Protein AF-0000000084647724 (afdb_homodimer)

Sequence (424 aa):
MQSLVKHTLYLFLWITGLTAAMALAGIGYAWFSSEPKELPHLEWLIGSVIIEVVVVIIMLAKKGMKYLPDTQTDKEPKDTLKFMENFISMGTSATVVSNRVSWLVGDDKLTSILQSKIESGTRIEIITPSAVPEVLREKLKGASFIITKEPVSPESRFTLVNGDRSGAEKLAIARGVHPDHEITIFDNNSGPQIIAMAKDIIRKSKELSNAAMQSLVKHTLYLFLWITGLTAAMALAGIGYAWFSSEPKELPHLEWLIGSVIIEVVVVIIMLAKKGMKYLPDTQTDKEPKDTLKFMENFISMGTSATVVSNRVSWLVGDDKLTSILQSKIESGTRIEIITPSAVPEVLREKLKGASFIITKEPVSPESRFTLVNGDRSGAEKLAIARGVHPDHEITIFDNNSGPQIIAMAKDIIRKSKELSNAA

Organism: NCBI:txid1178482

pLDDT: mean 75.51, std 18.37, range [41.88, 97.25]

Solvent-accessible surface area (backbone atoms only — not comparable to full-atom values): 21835 Å² total; per-residue (Å²): 104,60,43,54,27,50,46,49,50,47,48,46,45,49,49,53,46,47,51,40,48,48,50,48,47,48,50,47,42,41,61,72,65,40,76,66,69,74,61,62,64,53,52,55,50,54,50,51,52,43,52,50,50,51,50,48,47,49,44,38,58,62,58,26,50,56,43,45,57,49,50,46,75,28,59,43,68,69,51,47,51,54,46,51,54,54,54,49,65,73,37,58,26,31,40,37,38,34,56,60,64,59,82,52,57,85,31,62,65,60,41,50,52,53,32,52,41,37,74,74,62,29,46,42,33,41,37,25,33,55,86,75,58,67,68,56,51,65,55,33,63,84,50,44,76,46,49,36,66,47,92,65,68,59,71,40,34,36,36,33,23,20,80,85,39,89,80,62,32,36,33,39,38,50,38,78,51,75,59,60,19,34,34,38,36,29,33,62,72,33,27,45,55,58,50,26,41,52,51,38,43,51,53,51,39,52,50,42,29,67,71,97,107,61,42,52,28,50,47,48,48,49,49,45,45,49,50,52,46,49,51,41,47,49,51,48,50,48,50,48,44,42,62,70,66,41,79,67,70,74,61,64,65,53,55,55,50,52,50,49,51,44,51,48,51,52,51,49,46,50,43,38,59,63,56,26,51,56,42,45,56,51,51,47,76,28,58,44,72,68,50,48,50,54,44,49,55,55,54,50,65,73,37,60,26,31,40,37,37,32,56,61,66,59,82,52,56,86,31,62,67,60,41,48,51,51,32,53,40,35,74,73,62,28,47,41,34,39,36,25,34,55,86,74,58,66,69,55,50,65,57,35,63,82,50,44,77,46,49,35,65,47,92,64,67,57,72,37,33,35,37,35,22,20,77,85,40,90,80,63,31,36,32,38,38,49,38,76,51,76,59,60,19,34,35,39,36,30,33,61,71,33,28,46,55,58,48,25,42,53,50,38,41,52,54,49,41,51,50,42,28,67,71,98

Radius of gyration: 26.63 Å; Cα contacts (8 Å, |Δi|>4): 665; chains: 2; bounding box: 55×80×61 Å

Foldseek 3Di:
DLVCVVVVLVVVLVVLVVVLVVLVVVLVCCVPPNPVPPPVVVSVVNVVSSVVSVVVSCCCVVPVVLQRWDKDQAQDLVVVLVVVLVVQVLAQEKEWEDADCVNVPPPLVSLQSQQVSVVVRRAYEYEYQDDDDPVSCVSNPRHHYQHLVDPDGDPWTKMWHPLVPPQSIKIWTWDDDHPGIMITIDGCRNPVPVSVVVSVVVVVSNVSSVVD/DLVCVVVVLVVVLVVLVVVLVVLVVVLVCCVVPNPPPPPVVVSVVNVVVSVVSVVVSCCCVVPVVLQRWDKDQAQDLVVVLVVVLVVQVLAQEKEWEDADCVNVVPPLPSLQSQQVSVVVRRAYEYEYQDDDDPVSCVSNPRYHYQHLVDPDGDPWTKMWGPLVPPQSIKIWTWDDDHPGIMITIDGCRNPVPVSVVVSVVVVVSNVSSVVD

Secondary structure (DSSP, 8-state):
-HHHHHHHHHHHHHHHHHHHHHHHHHHHHHHHTS---S-HHHHHHHHHHHHHHHHHHHHIIIIIGGGSPEEEEESSHHHHHHHHHHHHHTSSEEEEE-S-STTTTT-HHHHHHHHHHHHTT-EEEEEESSPPPHHHHHHTTTPEEEE---SS--S-EEEEESTTSTT--EEEEEES-TTSEEEEEEETTT-HHHHHHHHHHHHHHHHHHHH-/-HHHHHHHHHHHHHHHHHHHHHHHHHHHHHHHHS---S-HHHHHHHHHHHHHHHHHHHHIIIIIGGGSPEEEEESSHHHHHHHHHHHHHTSSEEEEE-S-STTTTT-HHHHHHHHHHHHTT-EEEEEESSPPPHHHHHHTTT-EEEE---SS--S-EEEEESTTSTT--EEEEEES-TTSEEEEEEETTT-HHHHHHHHHHHHHHHHHHHH-

Nearest PDB structures (foldseek):
  5b3g-assembly1_B  TM=5.586E-01  e=5.280E+00  Arabidopsis thaliana

Structure (mmCIF, N/CA/C/O backbone):
data_AF-0000000084647724-model_v1
#
loop_
_entity.id
_entity.type
_entity.pdbx_description
1 polymer 'DUF218 domain-containing protein'
#
loop_
_atom_site.group_PDB
_atom_site.id
_atom_site.type_symbol
_atom_site.label_atom_id
_atom_site.label_alt_id
_atom_site.label_comp_id
_atom_site.label_asym_id
_atom_site.label_entity_id
_atom_site.label_seq_id
_atom_site.pdbx_PDB_ins_code
_atom_site.Cartn_x
_atom_site.Cartn_y
_atom_site.Cartn_z
_atom_site.occupancy
_atom_site.B_iso_or_equiv
_atom_site.auth_seq_id
_atom_site.auth_comp_id
_atom_site.auth_asym_id
_atom_site.auth_atom_id
_atom_site.pdbx_PDB_model_num
ATOM 1 N N . MET A 1 1 ? 7.98 -9.523 0.128 1 44.34 1 MET A N 1
ATOM 2 C CA . MET A 1 1 ? 7.105 -10.672 0.373 1 44.34 1 MET A CA 1
ATOM 3 C C . MET A 1 1 ? 6.023 -10.766 -0.698 1 44.34 1 MET A C 1
ATOM 5 O O . MET A 1 1 ? 5.766 -11.844 -1.229 1 44.34 1 MET A O 1
ATOM 9 N N . GLN A 1 2 ? 5.508 -9.602 -1.095 1 51.19 2 GLN A N 1
ATOM 10 C CA . GLN A 1 2 ? 4.559 -9.57 -2.203 1 51.19 2 GLN A CA 1
ATOM 11 C C . GLN A 1 2 ? 5.223 -10.008 -3.506 1 51.19 2 GLN A C 1
ATOM 13 O O . GLN A 1 2 ? 4.609 -10.695 -4.324 1 51.19 2 GLN A O 1
ATOM 18 N N . SER A 1 3 ? 6.461 -9.844 -3.506 1 49.22 3 SER A N 1
ATOM 19 C CA . SER A 1 3 ? 7.199 -10.258 -4.695 1 49.22 3 SER A CA 1
ATOM 20 C C . SER A 1 3 ? 7.266 -11.781 -4.797 1 49.22 3 SER A C 1
ATOM 22 O O . SER A 1 3 ? 7.172 -12.336 -5.895 1 49.22 3 SER A O 1
ATOM 24 N N . LEU A 1 4 ? 7.27 -12.336 -3.656 1 46.84 4 LEU A N 1
ATOM 25 C CA . LEU A 1 4 ? 7.324 -13.789 -3.637 1 46.84 4 LEU A CA 1
ATOM 26 C C . LEU A 1 4 ? 6.031 -14.391 -4.18 1 46.84 4 LEU A C 1
ATOM 28 O O . LEU A 1 4 ? 6.062 -15.367 -4.934 1 46.84 4 LEU A O 1
ATOM 32 N N . VAL A 1 5 ? 4.988 -13.703 -3.812 1 51.41 5 VAL A N 1
ATOM 33 C CA . VAL A 1 5 ? 3.693 -14.195 -4.266 1 51.41 5 VAL A CA 1
ATOM 34 C C . VAL A 1 5 ? 3.594 -14.07 -5.785 1 51.41 5 VAL A C 1
ATOM 36 O O . VAL A 1 5 ? 3.158 -15 -6.465 1 51.41 5 VAL A O 1
ATOM 39 N N . LYS A 1 6 ? 4.031 -12.969 -6.246 1 55.81 6 LYS A N 1
ATOM 40 C CA . LYS A 1 6 ? 3.982 -12.719 -7.684 1 55.81 6 LYS A CA 1
ATOM 41 C C . LYS A 1 6 ? 4.879 -13.695 -8.445 1 55.81 6 LYS A C 1
ATOM 43 O O . LYS A 1 6 ? 4.465 -14.273 -9.453 1 55.81 6 LYS A O 1
ATOM 48 N N . HIS A 1 7 ? 5.957 -13.797 -7.883 1 53.5 7 HIS A N 1
ATOM 49 C CA . HIS A 1 7 ? 6.902 -14.688 -8.547 1 53.5 7 HIS A CA 1
ATOM 50 C C . HIS A 1 7 ? 6.41 -16.125 -8.516 1 53.5 7 HIS A C 1
ATOM 52 O O . HIS A 1 7 ? 6.551 -16.859 -9.5 1 53.5 7 HIS A O 1
ATOM 58 N N . THR A 1 8 ? 5.934 -16.422 -7.375 1 51.34 8 THR A N 1
ATOM 59 C CA . THR A 1 8 ? 5.406 -17.781 -7.242 1 51.34 8 THR A CA 1
ATOM 60 C C . THR A 1 8 ? 4.258 -18.016 -8.219 1 51.34 8 THR A C 1
ATOM 62 O O . THR A 1 8 ? 4.188 -19.062 -8.867 1 51.34 8 THR A O 1
ATOM 65 N N . LEU A 1 9 ? 3.516 -16.938 -8.305 1 56.38 9 LEU A N 1
ATOM 66 C CA . LEU A 1 9 ? 2.379 -17.047 -9.211 1 56.38 9 LEU A CA 1
ATOM 67 C C . LEU A 1 9 ? 2.846 -17.141 -10.656 1 56.38 9 LEU A C 1
ATOM 69 O O . LEU A 1 9 ? 2.33 -17.953 -11.422 1 56.38 9 LEU A O 1
ATOM 73 N N . TYR A 1 10 ? 3.834 -16.328 -10.883 1 55.06 10 TYR A N 1
ATOM 74 C CA . TYR A 1 10 ? 4.387 -16.375 -12.234 1 55.06 10 TYR A CA 1
ATOM 75 C C . TYR A 1 10 ? 5.055 -17.719 -12.508 1 55.06 10 TYR A C 1
ATOM 77 O O . TYR A 1 10 ? 4.91 -18.281 -13.594 1 55.06 10 TYR A O 1
ATOM 85 N N . LEU A 1 11 ? 5.82 -18.156 -11.656 1 52.91 11 LEU A N 1
ATOM 86 C CA . LEU A 1 11 ? 6.473 -19.453 -11.789 1 52.91 11 LEU A CA 1
ATOM 87 C C . LEU A 1 11 ? 5.445 -20.562 -11.984 1 52.91 11 LEU A C 1
ATOM 89 O O . LEU A 1 11 ? 5.625 -21.438 -12.828 1 52.91 11 LEU A O 1
ATOM 93 N N . PHE A 1 12 ? 4.516 -20.422 -11.242 1 52.47 12 PHE A N 1
ATOM 94 C CA . PHE A 1 12 ? 3.434 -21.391 -11.352 1 52.47 12 PHE A CA 1
ATOM 95 C C . PHE A 1 12 ? 2.82 -21.359 -12.75 1 52.47 12 PHE A C 1
ATOM 97 O O . PHE A 1 12 ? 2.568 -22.406 -13.344 1 52.47 12 PHE A O 1
ATOM 104 N N . LEU A 1 13 ? 2.676 -20.172 -13.062 1 54.72 13 LEU A N 1
ATOM 105 C CA . LEU A 1 13 ? 2.1 -20.016 -14.391 1 54.72 13 LEU A CA 1
ATOM 106 C C . LEU A 1 13 ? 3.018 -20.594 -15.453 1 54.72 13 LEU A C 1
ATOM 108 O O . LEU A 1 13 ? 2.553 -21.25 -16.391 1 54.72 13 LEU A O 1
ATOM 112 N N . TRP A 1 14 ? 4.246 -20.375 -15.266 1 55.25 14 TRP A N 1
ATOM 113 C CA . TRP A 1 14 ? 5.227 -20.891 -16.219 1 55.25 14 TRP A CA 1
ATOM 114 C C . TRP A 1 14 ? 5.258 -22.406 -16.188 1 55.25 14 TRP A C 1
ATOM 116 O O . TRP A 1 14 ? 5.289 -23.062 -17.234 1 55.25 14 TRP A O 1
ATOM 126 N N . ILE A 1 15 ? 5.305 -23 -15.07 1 52.88 15 ILE A N 1
ATOM 127 C CA . ILE A 1 15 ? 5.359 -24.438 -14.914 1 52.88 15 ILE A CA 1
ATOM 128 C C . ILE A 1 15 ? 4.094 -25.078 -15.492 1 52.88 15 ILE A C 1
ATOM 130 O O . ILE A 1 15 ? 4.16 -26.078 -16.203 1 52.88 15 ILE A O 1
ATOM 134 N N . THR A 1 16 ? 3.045 -24.438 -15.07 1 52.69 16 THR A N 1
ATOM 135 C CA . THR A 1 16 ? 1.782 -24.938 -15.602 1 52.69 16 THR A CA 1
ATOM 136 C C . THR A 1 16 ? 1.771 -24.844 -17.125 1 52.69 16 THR A C 1
ATOM 138 O O . THR A 1 16 ? 1.295 -25.766 -17.797 1 52.69 16 THR A O 1
ATOM 141 N N . GLY A 1 17 ? 2.314 -23.781 -17.531 1 51.81 17 GLY A N 1
ATOM 142 C CA . GLY A 1 17 ? 2.418 -23.641 -18.969 1 51.81 17 GLY A CA 1
ATOM 143 C C . GLY A 1 17 ? 3.289 -24.688 -19.609 1 51.81 17 GLY A C 1
ATOM 144 O O . GLY A 1 17 ? 2.908 -25.281 -20.625 1 51.81 17 GLY A O 1
ATOM 145 N N . LEU A 1 18 ? 4.398 -24.891 -19.078 1 53.66 18 LEU A N 1
ATOM 146 C CA . LEU A 1 18 ? 5.344 -25.859 -19.609 1 53.66 18 LEU A CA 1
ATOM 147 C C . LEU A 1 18 ? 4.773 -27.281 -19.531 1 53.66 18 LEU A C 1
ATOM 149 O O . LEU A 1 18 ? 4.926 -28.062 -20.469 1 53.66 18 LEU A O 1
ATOM 153 N N . THR A 1 19 ? 4.281 -27.547 -18.391 1 50.75 19 THR A N 1
ATOM 154 C CA . THR A 1 19 ? 3.668 -28.859 -18.219 1 50.75 19 THR A CA 1
ATOM 155 C C . THR A 1 19 ? 2.557 -29.078 -19.25 1 50.75 19 THR A C 1
ATOM 157 O O . THR A 1 19 ? 2.414 -30.156 -19.812 1 50.75 19 THR A O 1
ATOM 160 N N . ALA A 1 20 ? 1.887 -28.031 -19.359 1 50.88 20 ALA A N 1
ATOM 161 C CA . ALA A 1 20 ? 0.846 -28.094 -20.391 1 50.88 20 ALA A CA 1
ATOM 162 C C . ALA A 1 20 ? 1.45 -28.312 -21.766 1 50.88 20 ALA A C 1
ATOM 164 O O . ALA A 1 20 ? 0.942 -29.125 -22.547 1 50.88 20 ALA A O 1
ATOM 165 N N . ALA A 1 21 ? 2.477 -27.672 -21.969 1 54.25 21 ALA A N 1
ATOM 166 C CA . ALA A 1 21 ? 3.162 -27.828 -23.25 1 54.25 21 ALA A CA 1
ATOM 167 C C . ALA A 1 21 ? 3.68 -29.266 -23.422 1 54.25 21 ALA A C 1
ATOM 169 O O . ALA A 1 21 ? 3.545 -29.844 -24.5 1 54.25 21 ALA A O 1
ATOM 170 N N . MET A 1 22 ? 4.293 -29.781 -22.516 1 53.06 22 MET A N 1
ATOM 171 C CA . MET A 1 22 ? 4.824 -31.141 -22.562 1 53.06 22 MET A CA 1
ATOM 172 C C . MET A 1 22 ? 3.701 -32.156 -22.719 1 53.06 22 MET A C 1
ATOM 174 O O . MET A 1 22 ? 3.846 -33.125 -23.469 1 53.06 22 MET A O 1
ATOM 178 N N . ALA A 1 23 ? 2.721 -31.891 -21.906 1 49.53 23 ALA A N 1
ATOM 179 C CA . ALA A 1 23 ? 1.566 -32.781 -22.047 1 49.53 23 ALA A CA 1
ATOM 180 C C . ALA A 1 23 ? 1.031 -32.75 -23.484 1 49.53 23 ALA A C 1
ATOM 182 O O . ALA A 1 23 ? 0.717 -33.812 -24.047 1 49.53 23 ALA A O 1
ATOM 183 N N . LEU A 1 24 ? 1.084 -31.609 -23.938 1 50.28 24 LEU A N 1
ATOM 184 C CA . LEU A 1 24 ? 0.627 -31.469 -25.312 1 50.28 24 LEU A CA 1
ATOM 185 C C . LEU A 1 24 ? 1.579 -32.188 -26.266 1 50.28 24 LEU A C 1
ATOM 187 O O . LEU A 1 24 ? 1.138 -32.844 -27.203 1 50.28 24 LEU A O 1
ATOM 191 N N . ALA A 1 25 ? 2.762 -32.062 -26.078 1 54.03 25 ALA A N 1
ATOM 192 C CA . ALA A 1 25 ? 3.764 -32.719 -26.891 1 54.03 25 ALA A CA 1
ATOM 193 C C . ALA A 1 25 ? 3.639 -34.25 -26.766 1 54.03 25 ALA A C 1
ATOM 195 O O . ALA A 1 25 ? 3.75 -34.969 -27.766 1 54.03 25 ALA A O 1
ATOM 196 N N . GLY A 1 26 ? 3.561 -34.688 -25.609 1 50.22 26 GLY A N 1
ATOM 197 C CA . GLY A 1 26 ? 3.375 -36.125 -25.375 1 50.22 26 GLY A CA 1
ATOM 198 C C . GLY A 1 26 ? 2.146 -36.656 -26.078 1 50.22 26 GLY A C 1
ATOM 199 O O . GLY A 1 26 ? 2.203 -37.75 -26.688 1 50.22 26 GLY A O 1
ATOM 200 N N . ILE A 1 27 ? 1.123 -35.906 -25.891 1 50.78 27 ILE A N 1
ATOM 201 C CA . ILE A 1 27 ? -0.103 -36.312 -26.562 1 50.78 27 ILE A CA 1
ATOM 202 C C . ILE A 1 27 ? 0.133 -36.344 -28.078 1 50.78 27 ILE A C 1
ATOM 204 O O . ILE A 1 27 ? -0.295 -37.281 -28.766 1 50.78 27 ILE A O 1
ATOM 208 N N . GLY A 1 28 ? 0.771 -35.344 -28.453 1 50.44 28 GLY A N 1
ATOM 209 C CA . GLY A 1 28 ? 1.134 -35.344 -29.875 1 50.44 28 GLY A CA 1
ATOM 210 C C . GLY A 1 28 ? 1.964 -36.531 -30.281 1 50.44 28 GLY A C 1
ATOM 211 O O . GLY A 1 28 ? 1.694 -37.156 -31.312 1 50.44 28 GLY A O 1
ATOM 212 N N . TYR A 1 29 ? 2.977 -36.844 -29.562 1 50.91 29 TYR A N 1
ATOM 213 C CA . TYR A 1 29 ? 3.848 -37.969 -29.859 1 50.91 29 TYR A CA 1
ATOM 214 C C . TYR A 1 29 ? 3.07 -39.281 -29.812 1 50.91 29 TYR A C 1
ATOM 216 O O . TYR A 1 29 ? 3.25 -40.156 -30.672 1 50.91 29 TYR A O 1
ATOM 224 N N . ALA A 1 30 ? 2.367 -39.406 -28.766 1 50.22 30 ALA A N 1
ATOM 225 C CA . ALA A 1 30 ? 1.573 -40.625 -28.641 1 50.22 30 ALA A CA 1
ATOM 226 C C . ALA A 1 30 ? 0.609 -40.781 -29.812 1 50.22 30 ALA A C 1
ATOM 228 O O . ALA A 1 30 ? 0.351 -41.906 -30.281 1 50.22 30 ALA A O 1
ATOM 229 N N . TRP A 1 31 ? 0.161 -39.625 -30.078 1 48.59 31 TRP A N 1
ATOM 230 C CA . TRP A 1 31 ? -0.796 -39.625 -31.188 1 48.59 31 TRP A CA 1
ATOM 231 C C . TRP A 1 31 ? -0.107 -39.969 -32.5 1 48.59 31 TRP A C 1
ATOM 233 O O . TRP A 1 31 ? -0.648 -40.719 -33.312 1 48.59 31 TRP A O 1
ATOM 243 N N . PHE A 1 32 ? 0.972 -39.406 -32.656 1 50.03 32 PHE A N 1
ATOM 244 C CA . PHE A 1 32 ? 1.589 -39.562 -34 1 50.03 32 PHE A CA 1
ATOM 245 C C . PHE A 1 32 ? 2.547 -40.75 -34 1 50.03 32 PHE A C 1
ATOM 247 O O . PHE A 1 32 ? 2.84 -41.281 -35.094 1 50.03 32 PHE A O 1
ATOM 254 N N . SER A 1 33 ? 3.182 -40.969 -32.938 1 47.97 33 SER A N 1
ATOM 255 C CA . SER A 1 33 ? 4.195 -42.031 -33.031 1 47.97 33 SER A CA 1
ATOM 256 C C . SER A 1 33 ? 3.635 -43.375 -32.625 1 47.97 33 SER A C 1
ATOM 258 O O . SER A 1 33 ? 4.219 -44.406 -32.906 1 47.97 33 SER A O 1
ATOM 260 N N . SER A 1 34 ? 3.148 -43.312 -31.344 1 48.88 34 SER A N 1
ATOM 261 C CA . SER A 1 34 ? 2.824 -44.656 -30.875 1 48.88 34 SER A CA 1
ATOM 262 C C . SER A 1 34 ? 1.522 -45.156 -31.484 1 48.88 34 SER A C 1
ATOM 264 O O . SER A 1 34 ? 0.667 -44.375 -31.891 1 48.88 34 SER A O 1
ATOM 266 N N . GLU A 1 35 ? 1.576 -46.469 -31.969 1 46.16 35 GLU A N 1
ATOM 267 C CA . GLU A 1 35 ? 0.34 -47.188 -32.281 1 46.16 35 GLU A CA 1
ATOM 268 C C . GLU A 1 35 ? -0.789 -46.781 -31.344 1 46.16 35 GLU A C 1
ATOM 270 O O . GLU A 1 35 ? -0.608 -46.781 -30.125 1 46.16 35 GLU A O 1
ATOM 275 N N . PRO A 1 36 ? -1.684 -46.031 -31.797 1 44.47 36 PRO A N 1
ATOM 276 C CA . PRO A 1 36 ? -2.824 -45.438 -31.078 1 44.47 36 PRO A CA 1
ATOM 277 C C . PRO A 1 36 ? -3.377 -46.406 -30 1 44.47 36 PRO A C 1
ATOM 279 O O . PRO A 1 36 ? -3.945 -47.438 -30.328 1 44.47 36 PRO A O 1
ATOM 282 N N . LYS A 1 37 ? -2.527 -46.875 -29.125 1 46.97 37 LYS A N 1
ATOM 283 C CA . LYS A 1 37 ? -3.428 -47.625 -28.25 1 46.97 37 LYS A CA 1
ATOM 284 C C . LYS A 1 37 ? -4.594 -46.75 -27.797 1 46.97 37 LYS A C 1
ATOM 286 O O . LYS A 1 37 ? -4.434 -45.562 -27.594 1 46.97 37 LYS A O 1
ATOM 291 N N . GLU A 1 38 ? -5.887 -47.25 -28.125 1 43.97 38 GLU A N 1
ATOM 292 C CA . GLU A 1 38 ? -7.277 -46.812 -28.078 1 43.97 38 GLU A CA 1
ATOM 293 C C . GLU A 1 38 ? -7.562 -46.031 -26.797 1 43.97 38 GLU A C 1
ATOM 295 O O . GLU A 1 38 ? -8.719 -45.875 -26.406 1 43.97 38 GLU A O 1
ATOM 300 N N . LEU A 1 39 ? -6.66 -45.688 -26 1 42.22 39 LEU A N 1
ATOM 301 C CA . LEU A 1 39 ? -7.387 -45.125 -24.875 1 42.22 39 LEU A CA 1
ATOM 302 C C . LEU A 1 39 ? -8.023 -43.781 -25.281 1 42.22 39 LEU A C 1
ATOM 304 O O . LEU A 1 39 ? -7.375 -42.75 -25.219 1 42.22 39 LEU A O 1
ATOM 308 N N . PRO A 1 40 ? -9.031 -43.844 -26.188 1 44.69 40 PRO A N 1
ATOM 309 C CA . PRO A 1 40 ? -9.75 -42.719 -26.766 1 44.69 40 PRO A CA 1
ATOM 310 C C . PRO A 1 40 ? -10.008 -41.594 -25.734 1 44.69 40 PRO A C 1
ATOM 312 O O . PRO A 1 40 ? -9.875 -40.406 -26.062 1 44.69 40 P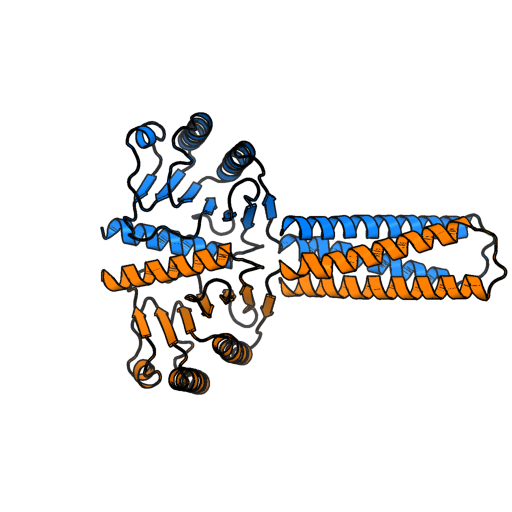RO A O 1
ATOM 315 N N . HIS A 1 41 ? -10.508 -42.031 -24.625 1 45.88 41 HIS A N 1
ATOM 316 C CA . HIS A 1 41 ? -11.031 -41.062 -23.703 1 45.88 41 HIS A CA 1
ATOM 317 C C . HIS A 1 41 ? -9.898 -40.312 -22.969 1 45.88 41 HIS A C 1
ATOM 319 O O . HIS A 1 41 ? -10.125 -39.281 -22.344 1 45.88 41 HIS A O 1
ATOM 325 N N . LEU A 1 42 ? -8.734 -41 -23.078 1 50.94 42 LEU A N 1
ATOM 326 C CA . LEU A 1 42 ? -7.613 -40.375 -22.391 1 50.94 42 LEU A CA 1
ATOM 327 C C . LEU A 1 42 ? -7.195 -39.094 -23.094 1 50.94 42 LEU A C 1
ATOM 329 O O . LEU A 1 42 ? -6.855 -38.094 -22.438 1 50.94 42 LEU A O 1
ATOM 333 N N . GLU A 1 43 ? -7.434 -39.125 -24.375 1 48.66 43 GLU A N 1
ATOM 334 C CA . GLU A 1 43 ? -7.098 -37.938 -25.156 1 48.66 43 GLU A CA 1
ATOM 335 C C . GLU A 1 43 ? -7.996 -36.75 -24.781 1 48.66 43 GLU A C 1
ATOM 337 O O . GLU A 1 43 ? -7.523 -35.625 -24.625 1 48.66 43 GLU A O 1
ATOM 342 N N . TRP A 1 44 ? -9.211 -37.094 -24.641 1 49.16 44 TRP A N 1
ATOM 343 C CA . TRP A 1 44 ? -10.164 -36.031 -24.297 1 49.16 44 TRP A CA 1
ATOM 344 C C . TRP A 1 44 ? -9.93 -35.531 -22.875 1 49.16 44 TRP A C 1
ATOM 346 O O . TRP A 1 44 ? -10.055 -34.344 -22.609 1 49.16 44 TRP A O 1
ATOM 356 N N . LEU A 1 45 ? -9.555 -36.406 -22.062 1 47.06 45 LEU A N 1
ATOM 357 C CA . LEU A 1 45 ? -9.297 -36 -20.672 1 47.06 45 LEU A CA 1
ATOM 358 C C . LEU A 1 45 ? -8.07 -35.125 -20.578 1 47.06 45 LEU A C 1
ATOM 360 O O . LEU A 1 45 ? -8.102 -34.094 -19.906 1 47.06 45 LEU A O 1
ATOM 364 N N . ILE A 1 46 ? -7.094 -35.5 -21.266 1 50.62 46 ILE A N 1
ATOM 365 C CA . ILE A 1 46 ? -5.852 -34.75 -21.234 1 50.62 46 ILE A CA 1
ATOM 366 C C . ILE A 1 46 ? -6.074 -33.375 -21.891 1 50.62 46 ILE A C 1
ATOM 368 O O . ILE A 1 46 ? -5.59 -32.375 -21.391 1 50.62 46 ILE A O 1
ATOM 372 N N . GLY A 1 47 ? -6.824 -33.406 -22.984 1 48.25 47 GLY A N 1
ATOM 373 C CA . GLY A 1 47 ? -7.145 -32.156 -23.625 1 48.25 47 GLY A CA 1
ATOM 374 C C . GLY A 1 47 ? -7.902 -31.203 -22.719 1 48.25 47 GLY A C 1
ATOM 375 O O . GLY A 1 47 ? -7.598 -30 -22.672 1 48.25 47 GLY A O 1
ATOM 376 N N . SER A 1 48 ? -8.789 -31.719 -22 1 50.69 48 SER A N 1
ATOM 377 C CA . SER A 1 48 ? -9.602 -30.906 -21.094 1 50.69 48 SER A CA 1
ATOM 378 C C . SER A 1 48 ? -8.75 -30.297 -19.984 1 50.69 48 SER A C 1
ATOM 380 O O . SER A 1 48 ? -8.953 -29.141 -19.594 1 50.69 48 SER A O 1
ATOM 382 N N . VAL A 1 49 ? -7.836 -31.016 -19.562 1 51.03 49 VAL A N 1
ATOM 383 C CA . VAL A 1 49 ? -6.965 -30.531 -18.516 1 51.03 49 VAL A CA 1
ATOM 384 C C . VAL A 1 49 ? -6.105 -29.391 -19.031 1 51.03 49 VAL A C 1
ATOM 386 O O . VAL A 1 49 ? -5.902 -28.391 -18.344 1 51.03 49 VAL A O 1
ATOM 389 N N . ILE A 1 50 ? -5.68 -29.531 -20.266 1 49.88 50 ILE A N 1
ATOM 390 C CA . ILE A 1 50 ? -4.852 -28.484 -20.875 1 49.88 50 ILE A CA 1
ATOM 391 C C . ILE A 1 50 ? -5.656 -27.203 -21 1 49.88 50 ILE A C 1
ATOM 393 O O . ILE A 1 50 ? -5.168 -26.125 -20.672 1 49.88 50 ILE A O 1
ATOM 397 N N . ILE A 1 51 ? -6.852 -27.344 -21.438 1 54.22 51 ILE A N 1
ATOM 398 C CA . ILE A 1 51 ? -7.691 -26.172 -21.625 1 54.22 51 ILE A CA 1
ATOM 399 C C . ILE A 1 51 ? -7.949 -25.484 -20.281 1 54.22 51 ILE A C 1
ATOM 401 O O . ILE A 1 51 ? -7.926 -24.266 -20.188 1 54.22 51 ILE A O 1
ATOM 405 N N . GLU A 1 52 ? -8.102 -26.281 -19.375 1 52.81 52 GLU A N 1
ATOM 406 C CA . GLU A 1 52 ? -8.367 -25.75 -18.031 1 52.81 52 GLU A CA 1
ATOM 407 C C . GLU A 1 52 ? -7.176 -24.938 -17.516 1 52.81 52 GLU A C 1
ATOM 409 O O . GLU A 1 52 ? -7.344 -23.828 -17.016 1 52.81 52 GLU A O 1
ATOM 414 N N . VAL A 1 53 ? -6.117 -25.5 -17.766 1 52.09 53 VAL A N 1
ATOM 415 C CA . VAL A 1 53 ? -4.902 -24.844 -17.297 1 52.09 53 VAL A CA 1
ATOM 416 C C . VAL A 1 53 ? -4.711 -23.516 -18.031 1 52.09 53 VAL A C 1
ATOM 418 O O . VAL A 1 53 ? -4.383 -22.5 -17.422 1 52.09 53 VAL A O 1
ATOM 421 N N . VAL A 1 54 ? -4.938 -23.562 -19.281 1 50.88 54 VAL A N 1
ATOM 422 C CA . VAL A 1 54 ? -4.773 -22.375 -20.109 1 50.88 54 VAL A CA 1
ATOM 423 C C . VAL A 1 54 ? -5.738 -21.281 -19.641 1 50.88 54 VAL A C 1
ATOM 425 O O . VAL A 1 54 ? -5.352 -20.125 -19.5 1 50.88 54 VAL A O 1
ATOM 428 N N . VAL A 1 55 ? -6.859 -21.656 -19.328 1 52.91 55 VAL A N 1
ATOM 429 C CA . VAL A 1 55 ? -7.883 -20.688 -18.938 1 52.91 55 VAL A CA 1
ATOM 430 C C . VAL A 1 55 ? -7.527 -20.062 -17.578 1 52.91 55 VAL A C 1
ATOM 432 O O . VAL A 1 55 ? -7.668 -18.859 -17.391 1 52.91 55 VAL A O 1
ATOM 435 N N . VAL A 1 56 ? -7.047 -20.875 -16.812 1 51.59 56 VAL A N 1
ATOM 436 C CA . VAL A 1 56 ? -6.691 -20.391 -15.477 1 51.59 56 VAL A CA 1
ATOM 437 C C . VAL A 1 56 ? -5.539 -19.391 -15.586 1 51.59 56 VAL A C 1
ATOM 439 O O . VAL A 1 56 ? -5.547 -18.359 -14.914 1 51.59 56 VAL A O 1
ATOM 442 N N . ILE A 1 57 ? -4.59 -19.75 -16.391 1 51.12 57 ILE A N 1
ATOM 443 C CA . ILE A 1 57 ? -3.443 -18.875 -16.594 1 51.12 57 ILE A CA 1
ATOM 444 C C . ILE A 1 57 ? -3.91 -17.516 -17.141 1 51.12 57 ILE A C 1
ATOM 446 O O . ILE A 1 57 ? -3.482 -16.469 -16.656 1 51.12 57 ILE A O 1
ATOM 450 N N . ILE A 1 58 ? -4.758 -17.672 -18.031 1 50.56 58 ILE A N 1
ATOM 451 C CA . ILE A 1 58 ? -5.25 -16.438 -18.656 1 50.56 58 ILE A CA 1
ATOM 452 C C . ILE A 1 58 ? -6.016 -15.609 -17.641 1 50.56 58 ILE A C 1
ATOM 454 O O . ILE A 1 58 ? -5.836 -14.391 -17.562 1 50.56 58 ILE A O 1
ATOM 458 N N . MET A 1 59 ? -6.777 -16.25 -16.844 1 47.94 59 MET A N 1
ATOM 459 C CA . MET A 1 59 ? -7.602 -15.547 -15.875 1 47.94 59 MET A CA 1
ATOM 460 C C . MET A 1 59 ? -6.734 -14.883 -14.812 1 47.94 59 MET A C 1
ATOM 462 O O . MET A 1 59 ? -7.012 -13.758 -14.391 1 47.94 59 MET A O 1
ATOM 466 N N . LEU A 1 60 ? -5.836 -15.609 -14.406 1 51.22 60 LEU A N 1
ATOM 467 C CA . LEU A 1 60 ? -4.93 -15.062 -13.406 1 51.22 60 LEU A CA 1
ATOM 468 C C . LEU A 1 60 ? -4.16 -13.875 -13.969 1 51.22 60 LEU A C 1
ATOM 470 O O . LEU A 1 60 ? -3.947 -12.883 -13.266 1 51.22 60 LEU A O 1
ATOM 474 N N . ALA A 1 61 ? -3.633 -14.172 -15.125 1 47.59 61 ALA A N 1
ATOM 475 C CA . ALA A 1 61 ? -2.885 -13.102 -15.766 1 47.59 61 ALA A CA 1
ATOM 476 C C . ALA A 1 61 ? -3.76 -11.867 -15.961 1 47.59 61 ALA A C 1
ATOM 478 O O . ALA A 1 61 ? -3.318 -10.734 -15.719 1 47.59 61 ALA A O 1
ATOM 479 N N . LYS A 1 62 ? -4.844 -12.141 -16.5 1 45.25 62 LYS A N 1
ATOM 480 C CA . LYS A 1 62 ? -5.688 -11.008 -16.891 1 45.25 62 LYS A CA 1
ATOM 481 C C . LYS A 1 62 ? -6.289 -10.328 -15.664 1 45.25 62 LYS A C 1
ATOM 483 O O . LYS A 1 62 ? -6.32 -9.102 -15.578 1 45.25 62 LYS A O 1
ATOM 488 N N . LYS A 1 63 ? -6.914 -11.133 -14.875 1 47.25 63 LYS A N 1
ATOM 489 C CA . LYS A 1 63 ? -7.75 -10.539 -13.844 1 47.25 63 LYS A CA 1
ATOM 490 C C . LYS A 1 63 ? -7.008 -10.461 -12.516 1 47.25 63 LYS A C 1
ATOM 492 O O . LYS A 1 63 ? -7.195 -9.508 -11.75 1 47.25 63 LYS A O 1
ATOM 497 N N . GLY A 1 64 ? -6.203 -11.469 -12.273 1 50.12 64 GLY A N 1
ATOM 498 C CA . GLY A 1 64 ? -5.648 -11.586 -10.938 1 50.12 64 GLY A CA 1
ATOM 499 C C . GLY A 1 64 ? -4.438 -10.695 -10.711 1 50.12 64 GLY A C 1
ATOM 500 O O . GLY A 1 64 ? -4.332 -10.023 -9.688 1 50.12 64 GLY A O 1
ATOM 501 N N . MET A 1 65 ? -3.586 -10.609 -11.742 1 53.56 65 MET A N 1
ATOM 502 C CA . MET A 1 65 ? -2.303 -9.938 -11.562 1 53.56 65 MET A CA 1
ATOM 503 C C . MET A 1 65 ? -2.477 -8.422 -11.562 1 53.56 65 MET A C 1
ATOM 505 O O . MET A 1 65 ? -1.709 -7.703 -10.914 1 53.56 65 MET A O 1
ATOM 509 N N . LYS A 1 66 ? -3.527 -7.941 -12.234 1 51.91 66 LYS A N 1
ATOM 510 C CA . LYS A 1 66 ? -3.74 -6.504 -12.336 1 51.91 66 LYS A CA 1
ATOM 511 C C . LYS A 1 66 ? -4.156 -5.914 -10.992 1 51.91 66 LYS A C 1
ATOM 513 O O . LYS A 1 66 ? -3.939 -4.727 -10.734 1 51.91 66 LYS A O 1
ATOM 518 N N . TYR A 1 67 ? -4.598 -6.793 -10.156 1 53.75 67 TYR A N 1
ATOM 519 C CA . TYR A 1 67 ? -5.133 -6.305 -8.891 1 53.75 67 TYR A CA 1
ATOM 520 C C . TYR A 1 67 ? -4.109 -6.453 -7.773 1 53.75 67 TYR A C 1
ATOM 522 O O . TYR A 1 67 ? -4.336 -5.992 -6.652 1 53.75 67 TYR A O 1
ATOM 530 N N . LEU A 1 68 ? -2.973 -6.977 -8.281 1 63.38 68 LEU A N 1
ATOM 531 C CA . LEU A 1 68 ? -1.907 -7.105 -7.297 1 63.38 68 LEU A CA 1
ATOM 532 C C . LEU A 1 68 ? -0.917 -5.949 -7.414 1 63.38 68 LEU A C 1
ATOM 534 O O . LEU A 1 68 ? -0.47 -5.621 -8.516 1 63.38 68 LEU A O 1
ATOM 538 N N . PRO A 1 69 ? -0.757 -5.336 -6.312 1 64.38 69 PRO A N 1
ATOM 539 C CA . PRO A 1 69 ? 0.248 -4.27 -6.379 1 64.38 69 PRO A CA 1
ATOM 540 C C . PRO A 1 69 ? 1.634 -4.793 -6.754 1 64.38 69 PRO A C 1
ATOM 542 O O . PRO A 1 69 ? 1.926 -5.977 -6.559 1 64.38 69 PRO A O 1
ATOM 545 N N . ASP A 1 70 ? 2.408 -3.955 -7.402 1 67.81 70 ASP A N 1
ATOM 546 C CA . ASP A 1 70 ? 3.803 -4.277 -7.688 1 67.81 70 ASP A CA 1
ATOM 547 C C . ASP A 1 70 ? 4.68 -4.035 -6.461 1 67.81 70 ASP A C 1
ATOM 549 O O . ASP A 1 70 ? 4.469 -3.076 -5.719 1 67.81 70 ASP A O 1
ATOM 553 N N . THR A 1 71 ? 5.516 -5.02 -6.266 1 68 71 THR A N 1
ATOM 554 C CA . THR A 1 71 ? 6.418 -4.871 -5.129 1 68 71 THR A CA 1
ATOM 555 C C . THR A 1 71 ? 7.871 -5.02 -5.57 1 68 71 THR A C 1
ATOM 557 O O . THR A 1 71 ? 8.18 -5.812 -6.461 1 68 71 THR A O 1
ATOM 560 N N . GLN A 1 72 ? 8.695 -4.133 -5.023 1 69.88 72 GLN A N 1
ATOM 561 C CA . GLN A 1 72 ? 10.133 -4.203 -5.262 1 69.88 72 GLN A CA 1
ATOM 562 C C . GLN A 1 72 ? 10.914 -4.188 -3.947 1 69.88 72 GLN A C 1
ATOM 564 O O . GLN A 1 72 ? 10.578 -3.436 -3.029 1 69.88 72 GLN A O 1
ATOM 569 N N . THR A 1 73 ? 11.797 -5.203 -3.818 1 70.5 73 THR A N 1
ATOM 570 C CA . THR A 1 73 ? 12.672 -5.219 -2.648 1 70.5 73 THR A CA 1
ATOM 571 C C . THR A 1 73 ? 14.055 -4.676 -2.998 1 70.5 73 THR A C 1
ATOM 573 O O . THR A 1 73 ? 14.711 -5.176 -3.91 1 70.5 73 THR A O 1
ATOM 576 N N . ASP A 1 74 ? 14.375 -3.627 -2.295 1 71.19 74 ASP A N 1
ATOM 577 C CA . ASP A 1 74 ? 15.688 -3.014 -2.512 1 71.19 74 ASP A CA 1
ATOM 578 C C . ASP A 1 74 ? 16.672 -3.441 -1.434 1 71.19 74 ASP A C 1
ATOM 580 O O . ASP A 1 74 ? 16.547 -3.057 -0.27 1 71.19 74 ASP A O 1
ATOM 584 N N . LYS A 1 75 ? 17.609 -4.16 -1.862 1 73.19 75 LYS A N 1
ATOM 585 C CA . LYS A 1 75 ? 18.609 -4.637 -0.901 1 73.19 75 LYS A CA 1
ATOM 586 C C . LYS A 1 75 ? 19.625 -3.541 -0.568 1 73.19 75 LYS A C 1
ATOM 588 O O . LYS A 1 75 ? 20.125 -3.475 0.555 1 73.19 75 LYS A O 1
ATOM 593 N N . GLU A 1 76 ? 19.859 -2.629 -1.523 1 80.38 76 GLU A N 1
ATOM 594 C CA . GLU A 1 76 ? 20.844 -1.564 -1.35 1 80.38 76 GLU A CA 1
ATOM 595 C C . GLU A 1 76 ? 20.203 -0.19 -1.528 1 80.38 76 GLU A C 1
ATOM 597 O O . GLU A 1 76 ? 19.281 -0.03 -2.324 1 80.38 76 GLU A O 1
ATOM 602 N N . PRO A 1 77 ? 20.703 0.678 -0.896 1 80.12 77 PRO A N 1
ATOM 603 C CA . PRO A 1 77 ? 20.188 2.043 -1.026 1 80.12 77 PRO A CA 1
ATOM 604 C C . PRO A 1 77 ? 20.219 2.553 -2.465 1 80.12 77 PRO A C 1
ATOM 606 O O . PRO A 1 77 ? 19.328 3.309 -2.879 1 80.12 77 PRO A O 1
ATOM 609 N N . LYS A 1 78 ? 21.234 2.117 -3.123 1 80.56 78 LYS A N 1
ATOM 610 C CA . LYS A 1 78 ? 21.359 2.564 -4.508 1 80.56 78 LYS A CA 1
ATOM 611 C C . LYS A 1 78 ? 20.156 2.131 -5.34 1 80.56 78 LYS A C 1
ATOM 613 O O . LYS A 1 78 ? 19.734 2.85 -6.25 1 80.56 78 LYS A O 1
ATOM 618 N N . ASP A 1 79 ? 19.641 1.041 -5.051 1 81.75 79 ASP A N 1
ATOM 619 C CA . ASP A 1 79 ? 18.469 0.529 -5.766 1 81.75 79 ASP A CA 1
ATOM 620 C C . ASP A 1 79 ? 17.234 1.375 -5.473 1 81.75 79 ASP A C 1
ATOM 622 O O . ASP A 1 79 ? 16.422 1.606 -6.363 1 81.75 79 ASP A O 1
ATOM 626 N N . THR A 1 80 ? 17.141 1.762 -4.273 1 81.5 80 THR A N 1
ATOM 627 C CA . THR A 1 80 ? 16.016 2.619 -3.891 1 81.5 80 THR A CA 1
ATOM 628 C C . THR A 1 80 ? 16.094 3.955 -4.625 1 81.5 80 THR A C 1
ATOM 630 O O . THR A 1 80 ? 15.062 4.484 -5.051 1 81.5 80 THR A O 1
ATOM 633 N N . LEU A 1 81 ? 17.219 4.414 -4.73 1 80.81 81 LEU A N 1
ATOM 634 C CA . LEU A 1 81 ? 17.422 5.688 -5.418 1 80.81 81 LEU A CA 1
ATOM 635 C C . LEU A 1 81 ? 17.031 5.574 -6.887 1 80.81 81 LEU A C 1
ATOM 637 O O . LEU A 1 81 ? 16.359 6.465 -7.426 1 80.81 81 LEU A O 1
ATOM 641 N N . LYS A 1 82 ? 17.531 4.551 -7.496 1 82.38 82 LYS A N 1
ATOM 642 C CA . LYS A 1 82 ? 17.172 4.309 -8.891 1 82.38 82 LYS A CA 1
ATOM 643 C C . LYS A 1 82 ? 15.672 4.164 -9.062 1 82.38 82 LYS A C 1
ATOM 645 O O . LYS A 1 82 ? 15.102 4.664 -10.031 1 82.38 82 LYS A O 1
ATOM 650 N N . PHE A 1 83 ? 15.164 3.525 -8.156 1 86.06 83 PHE A N 1
ATOM 651 C CA . PHE A 1 83 ? 13.719 3.361 -8.188 1 86.06 83 PHE A CA 1
ATOM 652 C C . PHE A 1 83 ? 13.016 4.715 -8.109 1 86.06 83 PHE A C 1
ATOM 654 O O . PHE A 1 83 ? 12.109 4.992 -8.898 1 86.06 83 PHE A O 1
ATOM 661 N N . MET A 1 84 ? 13.406 5.531 -7.133 1 85.75 84 MET A N 1
ATOM 662 C CA . MET A 1 84 ? 12.781 6.836 -6.918 1 85.75 84 MET A CA 1
ATOM 663 C C . MET A 1 84 ? 12.906 7.711 -8.156 1 85.75 84 MET A C 1
ATOM 665 O O . MET A 1 84 ? 11.953 8.398 -8.539 1 85.75 84 MET A O 1
ATOM 669 N N . GLU A 1 85 ? 14.031 7.598 -8.695 1 83.81 85 GLU A N 1
ATOM 670 C CA . GLU A 1 85 ? 14.25 8.352 -9.922 1 83.81 85 GLU A CA 1
ATOM 671 C C . GLU A 1 85 ? 13.258 7.945 -11.008 1 83.81 85 GLU A C 1
ATOM 673 O O . GLU A 1 85 ? 12.625 8.797 -11.633 1 83.81 85 GLU A O 1
ATOM 678 N N . ASN A 1 86 ? 13.156 6.738 -11.172 1 86.81 86 ASN A N 1
ATOM 679 C CA . ASN A 1 86 ? 12.266 6.215 -12.203 1 86.81 86 ASN A CA 1
ATOM 680 C C . ASN A 1 86 ? 10.797 6.5 -11.867 1 86.81 86 ASN A C 1
ATOM 682 O O . ASN A 1 86 ? 10.016 6.84 -12.75 1 86.81 86 ASN A O 1
ATOM 686 N N . PHE A 1 87 ? 10.492 6.34 -10.695 1 90.81 87 PHE A N 1
ATOM 687 C CA . PHE A 1 87 ? 9.109 6.473 -10.25 1 90.81 87 PHE A CA 1
ATOM 688 C C . PHE A 1 87 ? 8.633 7.91 -10.406 1 90.81 87 PHE A C 1
ATOM 690 O O . PHE A 1 87 ? 7.531 8.148 -10.914 1 90.81 87 PHE A O 1
ATOM 697 N N . ILE A 1 88 ? 9.422 8.812 -10.023 1 90.06 88 ILE A N 1
ATOM 698 C CA . ILE A 1 88 ? 9.07 10.227 -10.094 1 90.06 88 ILE A CA 1
ATOM 699 C C . ILE A 1 88 ? 9 10.672 -11.547 1 90.06 88 ILE A C 1
ATOM 701 O O . ILE A 1 88 ? 8.164 11.508 -11.914 1 90.06 88 ILE A O 1
ATOM 705 N N . SER A 1 89 ? 9.711 10.008 -12.359 1 87.06 89 SER A N 1
ATOM 706 C CA . SER A 1 89 ? 9.766 10.367 -13.766 1 87.06 89 SER A CA 1
ATOM 707 C C . SER A 1 89 ? 8.508 9.922 -14.508 1 87.06 89 SER A C 1
ATOM 709 O O . SER A 1 89 ? 8.234 10.375 -15.617 1 87.06 89 SER A O 1
ATOM 711 N N . MET A 1 90 ? 7.723 9.156 -13.883 1 87.31 90 MET A N 1
ATOM 712 C CA . MET A 1 90 ? 6.527 8.602 -14.516 1 87.31 90 MET A CA 1
ATOM 713 C C . MET A 1 90 ? 5.406 9.633 -14.562 1 87.31 90 MET A C 1
ATOM 715 O O . MET A 1 90 ? 4.43 9.461 -15.297 1 87.31 90 MET A O 1
ATOM 719 N N . GLY A 1 91 ? 5.559 10.703 -13.844 1 89.81 91 GLY A N 1
ATOM 720 C CA . GLY A 1 91 ? 4.461 11.656 -13.781 1 89.81 91 GLY A CA 1
ATOM 721 C C . GLY A 1 91 ? 4.914 13.094 -13.945 1 89.81 91 GLY A C 1
ATOM 722 O O . GLY A 1 91 ? 6.09 13.359 -14.211 1 89.81 91 GLY A O 1
ATOM 723 N N . THR A 1 92 ? 3.902 14 -13.883 1 93.12 92 THR A N 1
ATOM 724 C CA . THR A 1 92 ? 4.164 15.43 -13.984 1 93.12 92 THR A CA 1
ATOM 725 C C . THR A 1 92 ? 4.223 16.062 -12.594 1 93.12 92 THR A C 1
ATOM 727 O O . THR A 1 92 ? 4.633 17.219 -12.453 1 93.12 92 THR A O 1
ATOM 730 N N . SER A 1 93 ? 3.848 15.336 -11.648 1 95.81 93 SER A N 1
ATOM 731 C CA . SER A 1 93 ? 3.934 15.797 -10.266 1 95.81 93 SER A CA 1
ATOM 732 C C . SER A 1 93 ? 4.254 14.648 -9.32 1 95.81 93 SER A C 1
ATOM 734 O O . SER A 1 93 ? 3.92 13.492 -9.594 1 95.81 93 SER A O 1
ATOM 736 N N . ALA A 1 94 ? 4.918 14.938 -8.25 1 96.06 94 ALA A N 1
ATOM 737 C CA . ALA A 1 94 ? 5.258 13.953 -7.227 1 96.06 94 ALA A CA 1
ATOM 738 C C . ALA A 1 94 ? 5.23 14.57 -5.832 1 96.06 94 ALA A C 1
ATOM 740 O O . ALA A 1 94 ? 5.762 15.664 -5.621 1 96.06 94 ALA A O 1
ATOM 741 N N . THR A 1 95 ? 4.543 13.977 -4.934 1 97 95 THR A N 1
ATOM 742 C CA . THR A 1 95 ? 4.539 14.359 -3.525 1 97 95 THR A CA 1
ATOM 743 C C . THR A 1 95 ? 5.191 13.273 -2.674 1 97 95 THR A C 1
ATOM 745 O O . THR A 1 95 ? 4.742 12.125 -2.676 1 97 95 THR A O 1
ATOM 748 N N . VAL A 1 96 ? 6.234 13.609 -1.987 1 94 96 VAL A N 1
ATOM 749 C CA . VAL A 1 96 ? 6.969 12.68 -1.135 1 94 96 VAL A CA 1
ATOM 750 C C . VAL A 1 96 ? 6.652 12.961 0.332 1 94 96 VAL A C 1
ATOM 752 O O . VAL A 1 96 ? 6.852 14.078 0.814 1 94 96 VAL A O 1
ATOM 755 N N . VAL A 1 97 ? 6.09 11.992 0.972 1 94.69 97 VAL A N 1
ATOM 756 C CA . VAL A 1 97 ? 5.855 12.086 2.408 1 94.69 97 VAL A CA 1
ATOM 757 C C . VAL A 1 97 ? 6.883 11.242 3.156 1 94.69 97 VAL A C 1
ATOM 759 O O . VAL A 1 97 ? 6.969 10.023 2.951 1 94.69 97 VAL A O 1
ATOM 762 N N . SER A 1 98 ? 7.652 11.844 3.986 1 90.44 98 SER A N 1
ATOM 763 C CA . SER A 1 98 ? 8.734 11.164 4.688 1 90.44 98 SER A CA 1
ATOM 764 C C . SER A 1 98 ? 8.867 11.672 6.121 1 90.44 98 SER A C 1
ATOM 766 O O . SER A 1 98 ? 8.375 12.75 6.453 1 90.44 98 SER A O 1
ATOM 768 N N . ASN A 1 99 ? 9.461 10.812 6.902 1 85.88 99 ASN A N 1
ATOM 769 C CA . ASN A 1 99 ? 9.703 11.188 8.297 1 85.88 99 ASN A CA 1
ATOM 770 C C . ASN A 1 99 ? 10.875 12.148 8.422 1 85.88 99 ASN A C 1
ATOM 772 O O . ASN A 1 99 ? 10.945 12.922 9.375 1 85.88 99 ASN A O 1
ATOM 776 N N . ARG A 1 100 ? 11.766 12 7.586 1 80.25 100 ARG A N 1
ATOM 777 C CA . ARG A 1 100 ? 12.953 12.844 7.562 1 80.25 100 ARG A CA 1
ATOM 778 C C . ARG A 1 100 ? 13.453 13.047 6.137 1 80.25 100 ARG A C 1
ATOM 780 O O . ARG A 1 100 ? 13.07 12.305 5.227 1 80.25 100 ARG A O 1
ATOM 787 N N . VAL A 1 101 ? 14.18 14.047 6.02 1 80.56 101 VAL A N 1
ATOM 788 C CA . VAL A 1 101 ? 14.719 14.336 4.691 1 80.56 101 VAL A CA 1
ATOM 789 C C . VAL A 1 101 ? 16.188 13.906 4.625 1 80.56 101 VAL A C 1
ATOM 791 O O . VAL A 1 101 ? 16.922 14.352 3.748 1 80.56 101 VAL A O 1
ATOM 794 N N . SER A 1 102 ? 16.531 13.102 5.473 1 76.06 102 SER A N 1
ATOM 795 C CA . SER A 1 102 ? 17.922 12.688 5.531 1 76.06 102 SER A CA 1
ATOM 796 C C . SER A 1 102 ? 18.328 11.906 4.281 1 76.06 102 SER A C 1
ATOM 798 O O . SER A 1 102 ? 19.484 11.914 3.877 1 76.06 102 SER A O 1
ATOM 800 N N . TRP A 1 103 ? 17.422 11.25 3.74 1 73.81 103 TRP A N 1
ATOM 801 C CA . TRP A 1 103 ? 17.688 10.461 2.543 1 73.81 103 TRP A CA 1
ATOM 802 C C . TRP A 1 103 ? 18.078 11.359 1.374 1 73.81 103 TRP A C 1
ATOM 804 O O . TRP A 1 103 ? 18.703 10.898 0.41 1 73.81 103 TRP A O 1
ATOM 814 N N . LEU A 1 104 ? 17.688 12.547 1.525 1 78.56 104 LEU A N 1
ATOM 815 C CA . LEU A 1 104 ? 18.047 13.516 0.498 1 78.56 104 LEU A CA 1
ATOM 816 C C . LEU A 1 104 ? 19.359 14.211 0.842 1 78.56 104 LEU A C 1
ATOM 818 O O . LEU A 1 104 ? 20.125 14.57 -0.052 1 78.56 104 LEU A O 1
ATOM 822 N N . VAL A 1 105 ? 19.469 14.242 2.145 1 75.5 105 VAL A N 1
ATOM 823 C CA . VAL A 1 105 ? 20.641 14.992 2.594 1 75.5 105 VAL A CA 1
ATOM 824 C C . VAL A 1 105 ? 21.906 14.195 2.307 1 75.5 105 VAL A C 1
ATOM 826 O O . VAL A 1 105 ? 22.016 13.023 2.689 1 75.5 105 VAL A O 1
ATOM 829 N N . GLY A 1 106 ? 22.688 14.617 1.572 1 71.88 106 GLY A N 1
ATOM 830 C CA . GLY A 1 106 ? 23.969 14.008 1.294 1 71.88 106 GLY A CA 1
ATOM 831 C C . GLY A 1 106 ? 23.984 13.211 0.001 1 71.88 106 GLY A C 1
ATOM 832 O O . GLY A 1 106 ? 25.031 12.672 -0.391 1 71.88 106 GLY A O 1
ATOM 833 N N . ASP A 1 107 ? 22.922 13.055 -0.456 1 79 107 ASP A N 1
ATOM 834 C CA . ASP A 1 107 ? 22.875 12.344 -1.73 1 79 107 ASP A CA 1
ATOM 835 C C . ASP A 1 107 ? 22.781 13.32 -2.9 1 79 107 ASP A C 1
ATOM 837 O O . ASP A 1 107 ? 21.703 13.539 -3.459 1 79 107 ASP A O 1
ATOM 841 N N . ASP A 1 108 ? 23.859 13.68 -3.371 1 84.44 108 ASP A N 1
ATOM 842 C CA . ASP A 1 108 ? 23.938 14.695 -4.418 1 84.44 108 ASP A CA 1
ATOM 843 C C . ASP A 1 108 ? 23.359 14.18 -5.73 1 84.44 108 ASP A C 1
ATOM 845 O O . ASP A 1 108 ? 22.781 14.953 -6.508 1 84.44 108 ASP A O 1
ATOM 849 N N . LYS A 1 109 ? 23.562 13.039 -5.906 1 82.88 109 LYS A N 1
ATOM 850 C CA . LYS A 1 109 ? 23.047 12.469 -7.148 1 82.88 109 LYS A CA 1
ATOM 851 C C . LYS A 1 109 ? 21.531 12.555 -7.203 1 82.88 109 LYS A C 1
ATOM 853 O O . LYS A 1 109 ? 20.953 12.969 -8.211 1 82.88 109 LYS A O 1
ATOM 858 N N . LEU A 1 110 ? 20.922 12.133 -6.16 1 84.31 110 LEU A N 1
ATOM 859 C CA . LEU A 1 110 ? 19.469 12.164 -6.098 1 84.31 110 LEU A CA 1
ATOM 860 C C . LEU A 1 110 ? 18.938 13.594 -6.191 1 84.31 110 LEU A C 1
ATOM 862 O O . LEU A 1 110 ? 17.969 13.859 -6.895 1 84.31 110 LEU A O 1
ATOM 866 N N . THR A 1 111 ? 19.594 14.461 -5.48 1 89.31 111 THR A N 1
ATOM 867 C CA . THR A 1 111 ? 19.156 15.859 -5.492 1 89.31 111 THR A CA 1
ATOM 868 C C . THR A 1 111 ? 19.297 16.453 -6.891 1 89.31 111 THR A C 1
ATOM 870 O O . THR A 1 111 ? 18.438 17.234 -7.32 1 89.31 111 THR A O 1
ATOM 873 N N . SER A 1 112 ? 20.312 16.047 -7.527 1 88.88 112 SER A N 1
ATOM 874 C CA . SER A 1 112 ? 20.5 16.531 -8.891 1 88.88 112 SER A CA 1
ATOM 875 C C . SER A 1 112 ? 19.422 16 -9.828 1 88.88 112 SER A C 1
ATOM 877 O O . SER A 1 112 ? 18.938 16.734 -10.688 1 88.88 112 SER A O 1
ATOM 879 N N . ILE A 1 113 ? 19.141 14.891 -9.641 1 85.44 113 ILE A N 1
ATOM 880 C CA . ILE A 1 113 ? 18.109 14.266 -10.453 1 85.44 113 ILE A CA 1
ATOM 881 C C . ILE A 1 113 ? 16.766 14.953 -10.203 1 85.44 113 ILE A C 1
ATOM 883 O O . ILE A 1 113 ? 16.031 15.273 -11.148 1 85.44 113 ILE A O 1
ATOM 887 N N . LEU A 1 114 ? 16.438 15.148 -8.992 1 90.25 114 LEU A N 1
ATOM 888 C CA . LEU A 1 114 ? 15.18 15.805 -8.625 1 90.25 114 LEU A CA 1
ATOM 889 C C . LEU A 1 114 ? 15.141 17.234 -9.172 1 90.25 114 LEU A C 1
ATOM 891 O O . LEU A 1 114 ? 14.109 17.672 -9.695 1 90.25 114 LEU A O 1
ATOM 895 N N . GLN A 1 115 ? 16.25 17.844 -9.062 1 92.94 115 GLN A N 1
ATOM 896 C CA . GLN A 1 115 ? 16.328 19.203 -9.578 1 92.94 115 GLN A CA 1
ATOM 897 C C . GLN A 1 115 ? 16.109 19.234 -11.094 1 92.94 115 GLN A C 1
ATOM 899 O O . GLN A 1 115 ? 15.43 20.109 -11.617 1 92.94 115 GLN A O 1
ATOM 904 N N . SER A 1 116 ? 16.734 18.328 -11.711 1 91.62 116 SER A N 1
ATOM 905 C CA . SER A 1 116 ? 16.562 18.234 -13.156 1 91.62 116 SER A CA 1
ATOM 906 C C . SER A 1 116 ? 15.094 18.016 -13.531 1 91.62 116 SER A C 1
ATOM 908 O O . SER A 1 116 ? 14.602 18.594 -14.5 1 91.62 116 SER A O 1
ATOM 910 N N . LYS A 1 117 ? 14.438 17.25 -12.852 1 91.25 117 LYS A N 1
ATOM 911 C CA . LYS A 1 117 ? 13.023 16.984 -13.102 1 91.25 117 LYS A CA 1
ATOM 912 C C . LYS A 1 117 ? 12.18 18.219 -12.867 1 91.25 117 LYS A C 1
ATOM 914 O O . LYS A 1 117 ? 11.234 18.484 -13.609 1 91.25 117 LYS A O 1
ATOM 919 N N . ILE A 1 118 ? 12.492 18.969 -11.828 1 93.69 118 ILE A N 1
ATOM 920 C CA . ILE A 1 118 ? 11.812 20.219 -11.523 1 93.69 118 ILE A CA 1
ATOM 921 C C . ILE A 1 118 ? 11.984 21.188 -12.688 1 93.69 118 ILE A C 1
ATOM 923 O O . ILE A 1 118 ? 11.023 21.828 -13.125 1 93.69 118 ILE A O 1
ATOM 927 N N . GLU A 1 119 ? 13.094 21.266 -13.148 1 93.75 119 GLU A N 1
ATOM 928 C CA . GLU A 1 119 ? 13.398 22.172 -14.25 1 93.75 119 GLU A CA 1
ATOM 929 C C . GLU A 1 119 ? 12.68 21.75 -15.531 1 93.75 119 GLU A C 1
ATOM 931 O O . GLU A 1 119 ? 12.336 22.609 -16.359 1 93.75 119 GLU A O 1
ATOM 936 N N . SER A 1 120 ? 12.461 20.516 -15.617 1 92.69 120 SER A N 1
ATOM 937 C CA . SER A 1 120 ? 11.781 20.016 -16.797 1 92.69 120 SER A CA 1
ATOM 938 C C . SER A 1 120 ? 10.266 20.156 -16.672 1 92.69 120 SER A C 1
ATOM 940 O O . SER A 1 120 ? 9.516 19.781 -17.578 1 92.69 120 SER A O 1
ATOM 942 N N . GLY A 1 121 ? 9.82 20.594 -15.438 1 92 121 GLY A N 1
ATOM 943 C CA . GLY A 1 121 ? 8.414 20.938 -15.312 1 92 121 GLY A CA 1
ATOM 944 C C . GLY A 1 121 ? 7.676 20.078 -14.312 1 92 121 GLY A C 1
ATOM 945 O O . GLY A 1 121 ? 6.477 20.25 -14.086 1 92 121 GLY A O 1
ATOM 946 N N . THR A 1 122 ? 8.414 19.109 -13.773 1 93.25 122 THR A N 1
ATOM 947 C CA . THR A 1 122 ? 7.777 18.25 -12.781 1 93.25 122 THR A CA 1
ATOM 948 C C . THR A 1 122 ? 7.609 18.984 -11.453 1 93.25 122 THR A C 1
ATOM 950 O O . THR A 1 122 ? 8.57 19.547 -10.922 1 93.25 122 THR A O 1
ATOM 953 N N . ARG A 1 123 ? 6.441 19.047 -10.922 1 95.75 123 ARG A N 1
ATOM 954 C CA . ARG A 1 123 ? 6.191 19.641 -9.617 1 95.75 123 ARG A CA 1
ATOM 955 C C . ARG A 1 123 ? 6.512 18.672 -8.484 1 95.75 123 ARG A C 1
ATOM 957 O O . ARG A 1 123 ? 5.922 17.594 -8.406 1 95.75 123 ARG A O 1
ATOM 964 N N . ILE A 1 124 ? 7.414 18.984 -7.664 1 94.69 124 ILE A N 1
ATOM 965 C CA . ILE A 1 124 ? 7.828 18.109 -6.57 1 94.69 124 ILE A CA 1
ATOM 966 C C . ILE A 1 124 ? 7.477 18.766 -5.234 1 94.69 124 ILE A C 1
ATOM 968 O O . ILE A 1 124 ? 7.812 19.938 -4.996 1 94.69 124 ILE A O 1
ATOM 972 N N . GLU A 1 125 ? 6.793 18.062 -4.457 1 96.19 125 GLU A N 1
ATOM 973 C CA . GLU A 1 125 ? 6.43 18.484 -3.107 1 96.19 125 GLU A CA 1
ATOM 974 C C . GLU A 1 125 ? 6.938 17.5 -2.064 1 96.19 125 GLU A C 1
ATOM 976 O O . GLU A 1 125 ? 6.781 16.281 -2.225 1 96.19 125 GLU A O 1
ATOM 981 N N . ILE A 1 126 ? 7.566 18 -1.049 1 94.62 126 ILE A N 1
ATOM 982 C CA . ILE A 1 126 ? 8.086 17.156 0.028 1 94.62 126 ILE A CA 1
ATOM 983 C C . ILE A 1 126 ? 7.422 17.547 1.348 1 94.62 126 ILE A C 1
ATOM 985 O O . ILE A 1 126 ? 7.488 18.703 1.764 1 94.62 126 ILE A O 1
ATOM 989 N N . ILE A 1 127 ? 6.793 16.578 1.967 1 95.38 127 ILE A N 1
ATOM 990 C CA . ILE A 1 127 ? 6.113 16.797 3.242 1 95.38 127 ILE A CA 1
ATOM 991 C C . ILE A 1 127 ? 6.895 16.109 4.359 1 95.38 127 ILE A C 1
ATOM 993 O O . ILE A 1 127 ? 7.164 14.906 4.297 1 95.38 127 ILE A O 1
ATOM 997 N N . THR A 1 128 ? 7.25 16.859 5.355 1 93.94 128 THR A N 1
ATOM 998 C CA . THR A 1 128 ? 8.031 16.359 6.484 1 93.94 128 THR A CA 1
ATOM 999 C C . THR A 1 128 ? 7.645 17.078 7.77 1 93.94 128 THR A C 1
ATOM 1001 O O . THR A 1 128 ? 7.141 18.203 7.727 1 93.94 128 THR A O 1
ATOM 1004 N N . PRO A 1 129 ? 7.797 16.344 8.867 1 90.81 129 PRO A N 1
ATOM 1005 C CA . PRO A 1 129 ? 7.402 17 10.117 1 90.81 129 PRO A CA 1
ATOM 1006 C C . PRO A 1 129 ? 8.422 18.047 10.586 1 90.81 129 PRO A C 1
ATOM 1008 O O . PRO A 1 129 ? 8.07 18.969 11.312 1 90.81 129 PRO A O 1
ATOM 1011 N N . SER A 1 130 ? 9.656 17.891 10.18 1 88.38 130 SER A N 1
ATOM 1012 C CA . SER A 1 130 ? 10.719 18.734 10.703 1 88.38 130 SER A CA 1
ATOM 1013 C C . SER A 1 130 ? 11.234 19.703 9.641 1 88.38 130 SER A C 1
ATOM 1015 O O . SER A 1 130 ? 11.062 19.469 8.445 1 88.38 130 SER A O 1
ATOM 1017 N N . ALA A 1 131 ? 11.898 20.656 10.156 1 88 131 ALA A N 1
ATOM 1018 C CA . ALA A 1 131 ? 12.43 21.688 9.273 1 88 131 ALA A CA 1
ATOM 1019 C C . ALA A 1 131 ? 13.461 21.094 8.305 1 88 131 ALA A C 1
ATOM 1021 O O . ALA A 1 131 ? 14.18 20.156 8.648 1 88 131 ALA A O 1
ATOM 1022 N N . VAL A 1 132 ? 13.516 21.719 7.207 1 89.94 132 VAL A N 1
ATOM 1023 C CA . VAL A 1 132 ? 14.445 21.312 6.156 1 89.94 132 VAL A CA 1
ATOM 1024 C C . VAL A 1 132 ? 15.68 22.203 6.18 1 89.94 132 VAL A C 1
ATOM 1026 O O . VAL A 1 132 ? 15.562 23.438 6.203 1 89.94 132 VAL A O 1
ATOM 1029 N N . PRO A 1 133 ? 16.781 21.578 6.125 1 89.38 133 PRO A N 1
ATOM 1030 C CA . PRO A 1 133 ? 18 22.391 6.082 1 89.38 133 PRO A CA 1
ATOM 1031 C C . PRO A 1 133 ? 18.062 23.297 4.859 1 89.38 133 PRO A C 1
ATOM 1033 O O . PRO A 1 133 ? 17.625 22.922 3.773 1 89.38 133 PRO A O 1
ATOM 1036 N N . GLU A 1 134 ? 18.734 24.438 5.09 1 90 134 GLU A N 1
ATOM 1037 C CA . GLU A 1 134 ? 18.844 25.438 4.035 1 90 134 GLU A CA 1
ATOM 1038 C C . GLU A 1 134 ? 19.594 24.891 2.828 1 90 134 GLU A C 1
ATOM 1040 O O . GLU A 1 134 ? 19.266 25.219 1.686 1 90 134 GLU A O 1
ATOM 1045 N N . VAL A 1 135 ? 20.5 24.141 3.084 1 88 135 VAL A N 1
ATOM 1046 C CA . VAL A 1 135 ? 21.328 23.578 2.02 1 88 135 VAL A CA 1
ATOM 1047 C C . VAL A 1 135 ? 20.453 22.781 1.058 1 88 135 VAL A C 1
ATOM 1049 O O . VAL A 1 135 ? 20.641 22.844 -0.16 1 88 135 VAL A O 1
ATOM 1052 N N . LEU A 1 136 ? 19.578 22.078 1.618 1 89.38 136 LEU A N 1
ATOM 1053 C CA . LEU A 1 136 ? 18.703 21.25 0.804 1 89.38 136 LEU A CA 1
ATOM 1054 C C . LEU A 1 136 ? 17.719 22.109 0.018 1 89.38 136 LEU A C 1
ATOM 1056 O O . LEU A 1 136 ? 17.391 21.812 -1.131 1 89.38 136 LEU A O 1
ATOM 1060 N N . ARG A 1 137 ? 17.219 23.141 0.584 1 90.69 137 ARG A N 1
ATOM 1061 C CA . ARG A 1 137 ? 16.312 24.062 -0.094 1 90.69 137 ARG A CA 1
ATOM 1062 C C . ARG A 1 137 ? 16.984 24.719 -1.297 1 90.69 137 ARG A C 1
ATOM 1064 O O . ARG A 1 137 ? 16.328 24.969 -2.312 1 90.69 137 ARG A O 1
ATOM 1071 N N . GLU A 1 138 ? 18.266 24.938 -1.129 1 90.12 138 GLU A N 1
ATOM 1072 C CA . GLU A 1 138 ? 19.016 25.562 -2.207 1 90.12 138 GLU A CA 1
ATOM 1073 C C . GLU A 1 138 ? 19.281 24.578 -3.344 1 90.12 138 GLU A C 1
ATOM 1075 O O . GLU A 1 138 ? 19.312 24.969 -4.512 1 90.12 138 GLU A O 1
ATOM 1080 N N . LYS A 1 139 ? 19.422 23.438 -2.926 1 89.75 139 LYS A N 1
ATOM 1081 C CA . LYS A 1 139 ? 19.703 22.406 -3.924 1 89.75 139 LYS A CA 1
ATOM 1082 C C . LYS A 1 139 ? 18.453 22.031 -4.699 1 89.75 139 LYS A C 1
ATOM 1084 O O . LYS A 1 139 ? 18.531 21.547 -5.832 1 89.75 139 LYS A O 1
ATOM 1089 N N . LEU A 1 140 ? 17.359 22.141 -4.059 1 92.44 140 LEU A N 1
ATOM 1090 C CA . LEU A 1 140 ? 16.078 21.828 -4.68 1 92.44 140 LEU A CA 1
ATOM 1091 C C . LEU A 1 140 ? 15.219 23.078 -4.848 1 92.44 140 LEU A C 1
ATOM 1093 O O . LEU A 1 140 ? 14.141 23.172 -4.262 1 92.44 140 LEU A O 1
ATOM 1097 N N . LYS A 1 141 ? 15.734 23.859 -5.754 1 91.25 141 LYS A N 1
ATOM 1098 C CA . LYS A 1 141 ? 15.016 25.109 -6.035 1 91.25 141 LYS A CA 1
ATOM 1099 C C . LYS A 1 141 ? 13.742 24.828 -6.832 1 91.25 141 LYS A C 1
ATOM 1101 O O . LYS A 1 141 ? 13.781 24.172 -7.867 1 91.25 141 LYS A O 1
ATOM 1106 N N . GLY A 1 142 ? 12.656 25.281 -6.273 1 92.19 142 GLY A N 1
ATOM 1107 C CA . GLY A 1 142 ? 11.398 25.078 -6.973 1 92.19 142 GLY A CA 1
ATOM 1108 C C . GLY A 1 142 ? 10.523 24.016 -6.328 1 92.19 142 GLY A C 1
ATOM 1109 O O . GLY A 1 142 ? 9.328 23.938 -6.617 1 92.19 142 GLY A O 1
ATOM 1110 N N . ALA A 1 143 ? 11.211 23.172 -5.57 1 93.81 143 ALA A N 1
ATOM 1111 C CA . ALA A 1 143 ? 10.422 22.188 -4.824 1 93.81 143 ALA A CA 1
ATOM 1112 C C . ALA A 1 143 ? 9.641 22.859 -3.701 1 93.81 143 ALA A C 1
ATOM 1114 O O . ALA A 1 143 ? 10.078 23.875 -3.15 1 93.81 143 ALA A O 1
ATOM 1115 N N . SER A 1 144 ? 8.453 22.391 -3.455 1 94.62 144 SER A N 1
ATOM 1116 C CA . SER A 1 144 ? 7.664 22.875 -2.324 1 94.62 144 SER A CA 1
ATOM 1117 C C . SER A 1 144 ? 7.898 22.016 -1.087 1 94.62 144 SER A C 1
ATOM 1119 O O . SER A 1 144 ? 7.734 20.781 -1.132 1 94.62 144 SER A O 1
ATOM 1121 N N . PHE A 1 145 ? 8.32 22.641 -0.05 1 94.12 145 PHE A N 1
ATOM 1122 C CA . PHE A 1 145 ? 8.5 21.953 1.22 1 94.12 145 PHE A CA 1
ATOM 1123 C C . PHE A 1 145 ? 7.359 22.281 2.18 1 94.12 145 PHE A C 1
ATOM 1125 O O . PHE A 1 145 ? 7.137 23.438 2.512 1 94.12 145 PHE A O 1
ATOM 1132 N N . ILE A 1 146 ? 6.629 21.25 2.605 1 94.81 146 ILE A N 1
ATOM 1133 C CA . ILE A 1 146 ? 5.547 21.406 3.57 1 94.81 146 ILE A CA 1
ATOM 1134 C C . ILE A 1 146 ? 5.965 20.828 4.918 1 94.81 146 ILE A C 1
ATOM 1136 O O . ILE A 1 146 ? 6.148 19.609 5.047 1 94.81 146 ILE A O 1
ATOM 1140 N N . ILE A 1 147 ? 6.109 21.703 5.844 1 93.38 147 ILE A N 1
ATOM 1141 C CA . ILE A 1 147 ? 6.523 21.297 7.188 1 93.38 147 ILE A CA 1
ATOM 1142 C C . ILE A 1 147 ? 5.309 21.25 8.109 1 93.38 147 ILE A C 1
ATOM 1144 O O . ILE A 1 147 ? 4.676 22.266 8.375 1 93.38 147 ILE A O 1
ATOM 1148 N N . THR A 1 148 ? 5.012 20.078 8.617 1 92 148 THR A N 1
ATOM 1149 C CA . THR A 1 148 ? 3.77 19.875 9.359 1 92 148 THR A CA 1
ATOM 1150 C C . THR A 1 148 ? 3.979 20.156 10.844 1 92 148 THR A C 1
ATOM 1152 O O . THR A 1 148 ? 3.016 20.375 11.586 1 92 148 THR A O 1
ATOM 1155 N N . LYS A 1 149 ? 5.203 20.141 11.367 1 88.19 149 LYS A N 1
ATOM 1156 C CA . LYS A 1 149 ? 5.57 20.438 12.75 1 88.19 149 LYS A CA 1
ATOM 1157 C C . LYS A 1 149 ? 4.863 19.484 13.719 1 88.19 149 LYS A C 1
ATOM 1159 O O . LYS A 1 149 ? 4.5 19.891 14.828 1 88.19 149 LYS A O 1
ATOM 1164 N N . GLU A 1 150 ? 4.578 18.312 13.195 1 86.75 150 GLU A N 1
ATOM 1165 C CA . GLU A 1 150 ? 3.934 17.328 14.047 1 86.75 150 GLU A CA 1
ATOM 1166 C C . GLU A 1 150 ? 4.906 16.781 15.094 1 86.75 150 GLU A C 1
ATOM 1168 O O . GLU A 1 150 ? 6.086 16.562 14.805 1 86.75 150 GLU A O 1
ATOM 1173 N N . PRO A 1 151 ? 4.301 16.641 16.297 1 83.5 151 PRO A N 1
ATOM 1174 C CA . PRO A 1 151 ? 5.18 16.125 17.344 1 83.5 151 PRO A CA 1
ATOM 1175 C C . PRO A 1 151 ? 5.586 14.672 17.109 1 83.5 151 PRO A C 1
ATOM 1177 O O . PRO A 1 151 ? 6.656 14.242 17.547 1 83.5 151 PRO A O 1
ATOM 1180 N N . VAL A 1 152 ? 4.699 13.938 16.484 1 84.62 152 VAL A N 1
ATOM 1181 C CA . VAL A 1 152 ? 4.98 12.539 16.203 1 84.62 152 VAL A CA 1
ATOM 1182 C C . VAL A 1 152 ? 5.215 12.359 14.695 1 84.62 152 VAL A C 1
ATOM 1184 O O . VAL A 1 152 ? 4.434 12.852 13.883 1 84.62 152 VAL A O 1
ATOM 1187 N N . SER A 1 153 ? 6.262 11.688 14.453 1 84.38 153 SER A N 1
ATOM 1188 C CA . SER A 1 153 ? 6.598 11.445 13.047 1 84.38 153 SER A CA 1
ATOM 1189 C C . SER A 1 153 ? 5.59 10.508 12.391 1 84.38 153 SER A C 1
ATOM 1191 O O . SER A 1 153 ? 5.094 9.578 13.031 1 84.38 153 SER A O 1
ATOM 1193 N N . PRO A 1 154 ? 5.395 10.805 11.125 1 88.94 154 PRO A N 1
ATOM 1194 C CA . PRO A 1 154 ? 4.5 9.883 10.406 1 88.94 154 PRO A CA 1
ATOM 1195 C C . PRO A 1 154 ? 5.023 8.453 10.383 1 88.94 154 PRO A C 1
ATOM 1197 O O . PRO A 1 154 ? 6.238 8.234 10.312 1 88.94 154 PRO A O 1
ATOM 1200 N N . GLU A 1 155 ? 4.082 7.5 10.43 1 87.56 155 GLU A N 1
ATOM 1201 C CA . GLU A 1 155 ? 4.449 6.09 10.367 1 87.56 155 GLU A CA 1
ATOM 1202 C C . GLU A 1 155 ? 4.613 5.625 8.922 1 87.56 155 GLU A C 1
ATOM 1204 O O . GLU A 1 155 ? 5.305 4.637 8.656 1 87.56 155 GLU A O 1
ATOM 1209 N N . SER A 1 156 ? 3.982 6.363 8.125 1 90.69 156 SER A N 1
ATOM 1210 C CA . SER A 1 156 ? 4.023 5.957 6.723 1 90.69 156 SER A CA 1
ATOM 1211 C C . SER A 1 156 ? 4.977 6.836 5.918 1 90.69 156 SER A C 1
ATOM 1213 O O . SER A 1 156 ? 5.133 8.023 6.211 1 90.69 156 SER A O 1
ATOM 1215 N N . ARG A 1 157 ? 5.676 6.223 5.023 1 91.25 157 ARG A N 1
ATOM 1216 C CA . ARG A 1 157 ? 6.512 6.883 4.023 1 91.25 157 ARG A CA 1
ATOM 1217 C C . ARG A 1 157 ? 6.105 6.465 2.613 1 91.25 157 ARG A C 1
ATOM 1219 O O . ARG A 1 157 ? 6.09 5.277 2.293 1 91.25 157 ARG A O 1
ATOM 1226 N N . PHE A 1 158 ? 5.781 7.52 1.823 1 95.25 158 PHE A N 1
ATOM 1227 C CA . PHE A 1 158 ? 5.305 7.152 0.494 1 95.25 158 PHE A CA 1
ATOM 1228 C C . PHE A 1 158 ? 5.527 8.289 -0.495 1 95.25 158 PHE A C 1
ATOM 1230 O O . PHE A 1 158 ? 5.84 9.414 -0.097 1 95.25 158 PHE A O 1
ATOM 1237 N N . THR A 1 159 ? 5.434 7.992 -1.721 1 94.81 159 THR A N 1
ATOM 1238 C CA . THR A 1 159 ? 5.492 8.938 -2.834 1 94.81 159 THR A CA 1
ATOM 1239 C C . THR A 1 159 ? 4.277 8.773 -3.742 1 94.81 159 THR A C 1
ATOM 1241 O O . THR A 1 159 ? 3.961 7.664 -4.176 1 94.81 159 THR A O 1
ATOM 1244 N N . LEU A 1 160 ? 3.598 9.773 -3.898 1 97.25 160 LEU A N 1
ATOM 1245 C CA . LEU A 1 160 ? 2.455 9.797 -4.805 1 97.25 160 LEU A CA 1
ATOM 1246 C C . LEU A 1 160 ? 2.779 10.586 -6.066 1 97.25 160 LEU A C 1
ATOM 1248 O O . LEU A 1 160 ? 3.135 11.766 -5.996 1 97.25 160 LEU A O 1
ATOM 1252 N N . VAL A 1 161 ? 2.652 9.922 -7.168 1 96.12 161 VAL A N 1
ATOM 1253 C CA . VAL A 1 161 ? 2.875 10.547 -8.469 1 96.12 161 VAL A CA 1
ATOM 1254 C C . VAL A 1 161 ? 1.535 10.852 -9.133 1 96.12 161 VAL A C 1
ATOM 1256 O O . VAL A 1 161 ? 0.596 10.055 -9.039 1 96.12 161 VAL A O 1
ATOM 1259 N N . ASN A 1 162 ? 1.4 12.031 -9.688 1 96.19 162 ASN A N 1
ATOM 1260 C CA . ASN A 1 162 ? 0.202 12.469 -10.398 1 96.19 162 ASN A CA 1
ATOM 1261 C C . ASN A 1 162 ? -1.013 12.516 -9.477 1 96.19 162 ASN A C 1
ATOM 1263 O O . ASN A 1 162 ? -2.092 12.047 -9.844 1 96.19 162 ASN A O 1
ATOM 1267 N N . GLY A 1 163 ? -0.793 13.055 -8.273 1 93.5 163 GLY A N 1
ATOM 1268 C CA . GLY A 1 163 ? -1.864 13.125 -7.293 1 93.5 163 GLY A CA 1
ATOM 1269 C C . GLY A 1 163 ? -3.004 14.031 -7.723 1 93.5 163 GLY A C 1
ATOM 1270 O O . GLY A 1 163 ? -4.129 13.891 -7.238 1 93.5 163 GLY A O 1
ATOM 1271 N N . ASP A 1 164 ? -2.791 14.82 -8.664 1 89.31 164 ASP A N 1
ATOM 1272 C CA . ASP A 1 164 ? -3.781 15.797 -9.117 1 89.31 164 ASP A CA 1
ATOM 1273 C C . ASP A 1 164 ? -4.449 15.336 -10.406 1 89.31 164 ASP A C 1
ATOM 1275 O O . ASP A 1 164 ? -5.309 16.031 -10.953 1 89.31 164 ASP A O 1
ATOM 1279 N N . ARG A 1 165 ? -4.062 14.25 -10.93 1 89.31 165 ARG A N 1
ATOM 1280 C CA . ARG A 1 165 ? -4.625 13.711 -12.164 1 89.31 165 ARG A CA 1
ATOM 1281 C C . ARG A 1 165 ? -5.383 12.414 -11.906 1 89.31 165 ARG A C 1
ATOM 1283 O O . ARG A 1 165 ? -4.797 11.328 -11.914 1 89.31 165 ARG A O 1
ATOM 1290 N N . SER A 1 166 ? -6.668 12.547 -11.852 1 85.38 166 SER A N 1
ATOM 1291 C CA . SER A 1 166 ? -7.52 11.406 -11.523 1 85.38 166 SER A CA 1
ATOM 1292 C C . SER A 1 166 ? -7.32 10.266 -12.516 1 85.38 166 SER A C 1
ATOM 1294 O O . SER A 1 166 ? -7.34 10.484 -13.734 1 85.38 166 SER A O 1
ATOM 1296 N N . GLY A 1 167 ? -7.039 9.133 -12.008 1 86.94 167 GLY A N 1
ATOM 1297 C CA . GLY A 1 167 ? -6.898 7.961 -12.859 1 86.94 167 GLY A CA 1
ATOM 1298 C C . GLY A 1 167 ? -5.461 7.66 -13.227 1 86.94 167 GLY A C 1
ATOM 1299 O O . GLY A 1 167 ? -5.148 6.555 -13.68 1 86.94 167 GLY A O 1
ATOM 1300 N N . ALA A 1 168 ? -4.559 8.609 -13.062 1 90.31 168 ALA A N 1
ATOM 1301 C CA . ALA A 1 168 ? -3.164 8.422 -13.453 1 90.31 168 ALA A CA 1
ATOM 1302 C C . ALA A 1 168 ? -2.262 8.312 -12.227 1 90.31 168 ALA A C 1
ATOM 1304 O O . ALA A 1 168 ? -1.04 8.203 -12.352 1 90.31 168 ALA A O 1
ATOM 1305 N N . GLU A 1 169 ? -2.852 8.273 -11.141 1 94.56 169 GLU A N 1
ATOM 1306 C CA . GLU A 1 169 ? -2.086 8.273 -9.891 1 94.56 169 GLU A CA 1
ATOM 1307 C C . GLU A 1 169 ? -1.318 6.965 -9.719 1 94.56 169 GLU A C 1
ATOM 1309 O O . GLU A 1 169 ? -1.82 5.891 -10.062 1 94.56 169 GLU A O 1
ATOM 1314 N N . LYS A 1 170 ? -0.153 7.082 -9.211 1 93.25 170 LYS A N 1
ATOM 1315 C CA . LYS A 1 170 ? 0.654 5.957 -8.758 1 93.25 170 LYS A CA 1
ATOM 1316 C C . LYS A 1 170 ? 1.236 6.223 -7.371 1 93.25 170 LYS A C 1
ATOM 1318 O O . LYS A 1 170 ? 1.704 7.328 -7.09 1 93.25 170 LYS A O 1
ATOM 1323 N N . LEU A 1 171 ? 1.151 5.262 -6.594 1 95.69 171 LEU A N 1
ATOM 1324 C CA . LEU A 1 171 ? 1.577 5.398 -5.207 1 95.69 171 LEU A CA 1
ATOM 1325 C C . LEU A 1 171 ? 2.641 4.363 -4.859 1 95.69 171 LEU A C 1
ATOM 1327 O O . LEU A 1 171 ? 2.443 3.166 -5.086 1 95.69 171 LEU A O 1
ATOM 1331 N N . ALA A 1 172 ? 3.752 4.809 -4.379 1 93.31 172 ALA A N 1
ATOM 1332 C CA . ALA A 1 172 ? 4.797 3.932 -3.857 1 93.31 172 ALA A CA 1
ATOM 1333 C C . ALA A 1 172 ? 4.914 4.059 -2.342 1 93.31 172 ALA A C 1
ATOM 1335 O O . ALA A 1 172 ? 5.141 5.152 -1.819 1 93.31 172 ALA A O 1
ATOM 1336 N N . ILE A 1 173 ? 4.719 2.984 -1.71 1 92.81 173 ILE A N 1
ATOM 1337 C CA . ILE A 1 173 ? 4.816 2.986 -0.255 1 92.81 173 ILE A CA 1
ATOM 1338 C C . ILE A 1 173 ? 6.027 2.164 0.181 1 92.81 173 ILE A C 1
ATOM 1340 O O . ILE A 1 173 ? 6.207 1.029 -0.265 1 92.81 173 ILE A O 1
ATOM 1344 N N . ALA A 1 174 ? 6.781 2.703 1.084 1 87.81 174 ALA A N 1
ATOM 1345 C CA . ALA A 1 174 ? 7.988 2.041 1.571 1 87.81 174 ALA A CA 1
ATOM 1346 C C . ALA A 1 174 ? 7.746 1.39 2.93 1 87.81 174 ALA A C 1
ATOM 1348 O O . ALA A 1 174 ? 6.949 1.885 3.73 1 87.81 174 ALA A O 1
ATOM 1349 N N . ARG A 1 175 ? 8.422 0.25 3.023 1 81.88 175 ARG A N 1
ATOM 1350 C CA . ARG A 1 175 ? 8.375 -0.454 4.301 1 81.88 175 ARG A CA 1
ATOM 1351 C C . ARG A 1 175 ? 9.75 -1.022 4.656 1 81.88 175 ARG A C 1
ATOM 1353 O O . ARG A 1 175 ? 10.461 -1.526 3.789 1 81.88 175 ARG A O 1
ATOM 1360 N N . GLY A 1 176 ? 10.039 -0.902 5.949 1 76.81 176 GLY A N 1
ATOM 1361 C CA . GLY A 1 176 ? 11.258 -1.539 6.426 1 76.81 176 GLY A CA 1
ATOM 1362 C C . GLY A 1 176 ? 12.508 -0.75 6.105 1 76.81 176 GLY A C 1
ATOM 1363 O O . GLY A 1 176 ? 12.43 0.41 5.691 1 76.81 176 GLY A O 1
ATOM 1364 N N . VAL A 1 177 ? 13.625 -1.393 6.512 1 72.31 177 VAL A N 1
ATOM 1365 C CA . VAL A 1 177 ? 14.938 -0.801 6.281 1 72.31 177 VAL A CA 1
ATOM 1366 C C . VAL A 1 177 ? 15.828 -1.789 5.527 1 72.31 177 VAL A C 1
ATOM 1368 O O . VAL A 1 177 ? 15.5 -2.975 5.43 1 72.31 177 VAL A O 1
ATOM 1371 N N . HIS A 1 178 ? 16.797 -1.153 4.906 1 71.5 178 HIS A N 1
ATOM 1372 C CA . HIS A 1 178 ? 17.734 -2.035 4.219 1 71.5 178 HIS A CA 1
ATOM 1373 C C . HIS A 1 178 ? 18.328 -3.061 5.176 1 71.5 178 HIS A C 1
ATOM 1375 O O . HIS A 1 178 ? 18.609 -2.744 6.336 1 71.5 178 HIS A O 1
ATOM 1381 N N . PRO A 1 179 ? 18.516 -4.301 4.723 1 75.31 179 PRO A N 1
ATOM 1382 C CA . PRO A 1 179 ? 18.344 -4.848 3.373 1 75.31 179 PRO A CA 1
ATOM 1383 C C . PRO A 1 179 ? 16.922 -5.309 3.092 1 75.31 179 PRO A C 1
ATOM 1385 O O . PRO A 1 179 ? 16.609 -5.762 1.984 1 75.31 179 PRO A O 1
ATOM 1388 N N . ASP A 1 180 ? 16.031 -5.102 4.008 1 72 180 ASP A N 1
ATOM 1389 C CA . ASP A 1 180 ? 14.656 -5.574 3.852 1 72 180 ASP A CA 1
ATOM 1390 C C . ASP A 1 180 ? 13.711 -4.426 3.496 1 72 180 ASP A C 1
ATOM 1392 O O . ASP A 1 180 ? 12.562 -4.402 3.926 1 72 180 ASP A O 1
ATOM 1396 N N . HIS A 1 181 ? 14.258 -3.547 2.828 1 77.19 181 HIS A N 1
ATOM 1397 C CA . HIS A 1 181 ? 13.453 -2.41 2.389 1 77.19 181 HIS A CA 1
ATOM 1398 C C . HIS A 1 181 ? 12.539 -2.795 1.23 1 77.19 181 HIS A C 1
ATOM 1400 O O . HIS A 1 181 ? 13.016 -3.219 0.174 1 77.19 181 HIS A O 1
ATOM 1406 N N . GLU A 1 182 ? 11.289 -2.701 1.381 1 81.44 182 GLU A N 1
ATOM 1407 C CA . GLU A 1 182 ? 10.297 -3.09 0.379 1 81.44 182 GLU A CA 1
ATOM 1408 C C . GLU A 1 182 ? 9.461 -1.894 -0.061 1 81.44 182 GLU A C 1
ATOM 1410 O O . GLU A 1 182 ? 9.062 -1.071 0.765 1 81.44 182 GLU A O 1
ATOM 1415 N N . ILE A 1 183 ? 9.281 -1.816 -1.309 1 86.31 183 ILE A N 1
ATOM 1416 C CA . ILE A 1 183 ? 8.43 -0.782 -1.879 1 86.31 183 ILE A CA 1
ATOM 1417 C C . ILE A 1 183 ? 7.242 -1.429 -2.59 1 86.31 183 ILE A C 1
ATOM 1419 O O . ILE A 1 183 ? 7.418 -2.311 -3.434 1 86.31 183 ILE A O 1
ATOM 1423 N N . THR A 1 184 ? 6.109 -1.048 -2.244 1 85.56 184 THR A N 1
ATOM 1424 C CA . THR A 1 184 ? 4.887 -1.505 -2.895 1 85.56 184 THR A CA 1
ATOM 1425 C C . THR A 1 184 ? 4.27 -0.388 -3.732 1 85.56 184 THR A C 1
ATOM 1427 O O . THR A 1 184 ? 4.09 0.73 -3.248 1 85.56 184 THR A O 1
ATOM 1430 N N . ILE A 1 185 ? 3.953 -0.693 -4.93 1 87.56 185 ILE A N 1
ATOM 1431 C CA . ILE A 1 185 ? 3.412 0.302 -5.848 1 87.56 185 ILE A CA 1
ATOM 1432 C C . ILE A 1 185 ? 1.933 0.021 -6.102 1 87.56 185 ILE A C 1
ATOM 1434 O O . ILE A 1 185 ? 1.555 -1.109 -6.418 1 87.56 185 ILE A O 1
ATOM 1438 N N . PHE A 1 186 ? 1.148 1.044 -5.938 1 87.75 186 PHE A N 1
ATOM 1439 C CA . PHE A 1 186 ? -0.281 0.959 -6.211 1 87.75 186 PHE A CA 1
ATOM 1440 C C . PHE A 1 186 ? -0.673 1.906 -7.34 1 87.75 186 PHE A C 1
ATOM 1442 O O . PHE A 1 186 ? -0.08 2.977 -7.492 1 87.75 186 PHE A O 1
ATOM 1449 N N . ASP A 1 187 ? -1.593 1.442 -8.055 1 86.5 187 ASP A N 1
ATOM 1450 C CA . ASP A 1 187 ? -2.244 2.322 -9.023 1 86.5 187 ASP A CA 1
ATOM 1451 C C . ASP A 1 187 ? -3.762 2.287 -8.867 1 86.5 187 ASP A C 1
ATOM 1453 O O . ASP A 1 187 ? -4.273 1.78 -7.863 1 86.5 187 ASP A O 1
ATOM 1457 N N . ASN A 1 188 ? -4.48 2.912 -9.797 1 84.69 188 ASN A N 1
ATOM 1458 C CA . ASN A 1 188 ? -5.926 3.062 -9.664 1 84.69 188 ASN A CA 1
ATOM 1459 C C . ASN A 1 188 ? -6.645 1.723 -9.805 1 84.69 188 ASN A C 1
ATOM 1461 O O . ASN A 1 188 ? -7.812 1.599 -9.43 1 84.69 188 ASN A O 1
ATOM 1465 N N . ASN A 1 189 ? -5.965 0.745 -10.203 1 74.69 189 ASN A N 1
ATOM 1466 C CA . ASN A 1 189 ? -6.547 -0.587 -10.336 1 74.69 189 ASN A CA 1
ATOM 1467 C C . ASN A 1 189 ? -6.215 -1.46 -9.125 1 74.69 189 ASN A C 1
ATOM 1469 O O . ASN A 1 189 ? -7.078 -2.184 -8.625 1 74.69 189 ASN A O 1
ATOM 1473 N N . SER A 1 190 ? -5.016 -1.312 -8.664 1 76.38 190 SER A N 1
ATOM 1474 C CA . SER A 1 190 ? -4.539 -2.229 -7.637 1 76.38 190 SER A CA 1
ATOM 1475 C C . SER A 1 190 ? -4.863 -1.709 -6.238 1 76.38 190 SER A C 1
ATOM 1477 O O . SER A 1 190 ? -4.984 -2.49 -5.293 1 76.38 190 SER A O 1
ATOM 1479 N N . GLY A 1 191 ? -5.012 -0.388 -6.164 1 85.69 191 GLY A N 1
ATOM 1480 C CA . GLY A 1 191 ? -5.258 0.093 -4.812 1 85.69 191 GLY A CA 1
ATOM 1481 C C . GLY A 1 191 ? -5.809 1.506 -4.773 1 85.69 191 GLY A C 1
ATOM 1482 O O . GLY A 1 191 ? -5.227 2.389 -4.145 1 85.69 191 GLY A O 1
ATOM 1483 N N . PRO A 1 192 ? -6.934 1.665 -5.414 1 86.88 192 PRO A N 1
ATOM 1484 C CA . PRO A 1 192 ? -7.512 3.012 -5.395 1 86.88 192 PRO A CA 1
ATOM 1485 C C . PRO A 1 192 ? -7.797 3.51 -3.98 1 86.88 192 PRO A C 1
ATOM 1487 O O . PRO A 1 192 ? -7.664 4.707 -3.705 1 86.88 192 PRO A O 1
ATOM 1490 N N . GLN A 1 193 ? -8.125 2.637 -3.084 1 88.94 193 GLN A N 1
ATOM 1491 C CA . GLN A 1 193 ? -8.438 3.031 -1.714 1 88.94 193 GLN A CA 1
ATOM 1492 C C . GLN A 1 193 ? -7.176 3.471 -0.971 1 88.94 193 GLN A C 1
ATOM 1494 O O . GLN A 1 193 ? -7.234 4.355 -0.116 1 88.94 193 GLN A O 1
ATOM 1499 N N . ILE A 1 194 ? -6.121 2.85 -1.329 1 92.19 194 ILE A N 1
ATOM 1500 C CA . ILE A 1 194 ? -4.855 3.205 -0.69 1 92.19 194 ILE A CA 1
ATOM 1501 C C . ILE A 1 194 ? -4.383 4.562 -1.205 1 92.19 194 ILE A C 1
ATOM 1503 O O . ILE A 1 194 ? -3.865 5.379 -0.438 1 92.19 194 ILE A O 1
ATOM 1507 N N . ILE A 1 195 ? -4.648 4.762 -2.436 1 93.94 195 ILE A N 1
ATOM 1508 C CA . ILE A 1 195 ? -4.328 6.059 -3.023 1 93.94 195 ILE A CA 1
ATOM 1509 C C . ILE A 1 195 ? -5.172 7.148 -2.363 1 93.94 195 ILE A C 1
ATOM 1511 O O . ILE A 1 195 ? -4.672 8.234 -2.068 1 93.94 195 ILE A O 1
ATOM 1515 N N . ALA A 1 196 ? -6.391 6.84 -2.123 1 93.12 196 ALA A N 1
ATOM 1516 C CA . ALA A 1 196 ? -7.266 7.777 -1.425 1 93.12 196 ALA A CA 1
ATOM 1517 C C . ALA A 1 196 ? -6.719 8.109 -0.041 1 93.12 196 ALA A C 1
ATOM 1519 O O . ALA A 1 196 ? -6.785 9.266 0.397 1 93.12 196 ALA A O 1
ATOM 1520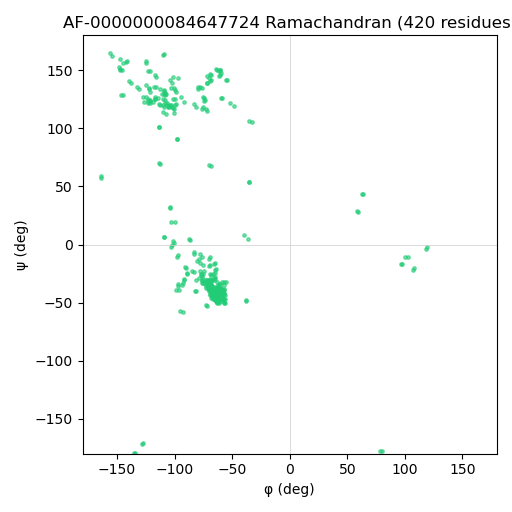 N N . MET A 1 197 ? -6.184 7.152 0.631 1 95.38 197 MET A N 1
ATOM 1521 C CA . MET A 1 197 ? -5.594 7.375 1.948 1 95.38 197 MET A CA 1
ATOM 1522 C C . MET A 1 197 ? -4.387 8.305 1.854 1 95.38 197 MET A C 1
ATOM 1524 O O . MET A 1 197 ? -4.219 9.195 2.686 1 95.38 197 MET A O 1
ATOM 1528 N N . ALA A 1 198 ? -3.611 8.008 0.869 1 96.69 198 ALA A N 1
ATOM 1529 C CA . ALA A 1 198 ? -2.439 8.859 0.663 1 96.69 198 ALA A CA 1
ATOM 1530 C C . ALA A 1 198 ? -2.848 10.305 0.421 1 96.69 198 ALA A C 1
ATOM 1532 O O . ALA A 1 198 ? -2.242 11.227 0.973 1 96.69 198 ALA A O 1
ATOM 1533 N N . LYS A 1 199 ? -3.809 10.484 -0.356 1 95.19 199 LYS A N 1
ATOM 1534 C CA . LYS A 1 199 ? -4.301 11.828 -0.653 1 95.19 199 LYS A CA 1
ATOM 1535 C C . LYS A 1 199 ? -4.832 12.508 0.604 1 95.19 199 LYS A C 1
ATOM 1537 O O . LYS A 1 199 ? -4.637 13.711 0.795 1 95.19 199 LYS A O 1
ATOM 1542 N N . ASP A 1 200 ? -5.523 11.758 1.413 1 95.5 200 ASP A N 1
ATOM 1543 C CA . ASP A 1 200 ? -6.02 12.305 2.672 1 95.5 200 ASP A CA 1
ATOM 1544 C C . ASP A 1 200 ? -4.867 12.75 3.568 1 95.5 200 ASP A C 1
ATOM 1546 O O . ASP A 1 200 ? -4.938 13.812 4.195 1 95.5 200 ASP A O 1
ATOM 1550 N N . ILE A 1 201 ? -3.848 11.961 3.635 1 95.81 201 ILE A N 1
ATOM 1551 C CA . ILE A 1 201 ? -2.693 12.297 4.461 1 95.81 201 ILE A CA 1
ATOM 1552 C C . ILE A 1 201 ? -2.062 13.602 3.965 1 95.81 201 ILE A C 1
ATOM 1554 O O . ILE A 1 201 ? -1.734 14.484 4.762 1 95.81 201 ILE A O 1
ATOM 1558 N N . ILE A 1 202 ? -1.962 13.664 2.705 1 95.88 202 ILE A N 1
ATOM 1559 C CA . ILE A 1 202 ? -1.348 14.844 2.104 1 95.88 202 ILE A CA 1
ATOM 1560 C C . ILE A 1 202 ? -2.197 16.078 2.4 1 95.88 202 ILE A C 1
ATOM 1562 O O . ILE A 1 202 ? -1.677 17.109 2.83 1 95.88 202 ILE A O 1
ATOM 1566 N N . ARG A 1 203 ? -3.42 15.977 2.176 1 94.56 203 ARG A N 1
ATOM 1567 C CA . ARG A 1 203 ? -4.32 17.094 2.424 1 94.56 203 ARG A CA 1
ATOM 1568 C C . ARG A 1 203 ? -4.266 17.531 3.885 1 94.56 203 ARG A C 1
ATOM 1570 O O . ARG A 1 203 ? -4.172 18.719 4.18 1 94.56 203 ARG A O 1
ATOM 1577 N N . LYS A 1 204 ? -4.309 16.609 4.754 1 93.31 204 LYS A N 1
ATOM 1578 C CA . LYS A 1 204 ? -4.285 16.922 6.18 1 93.31 204 LYS A CA 1
ATOM 1579 C C . LYS A 1 204 ? -2.943 17.516 6.594 1 93.31 204 LYS A C 1
ATOM 1581 O O . LYS A 1 204 ? -2.879 18.359 7.496 1 93.31 204 LYS A O 1
ATOM 1586 N N . SER A 1 205 ? -1.962 16.984 6.027 1 93.94 205 SER A N 1
ATOM 1587 C CA . SER A 1 205 ? -0.637 17.547 6.301 1 93.94 205 SER A CA 1
ATOM 1588 C C . SER A 1 205 ? -0.555 19.016 5.898 1 93.94 205 SER A C 1
ATOM 1590 O O . SER A 1 205 ? 0.011 19.828 6.625 1 93.94 205 SER A O 1
ATOM 1592 N N . LYS A 1 206 ? -1.081 19.297 4.789 1 93.12 206 LYS A N 1
ATOM 1593 C CA . LYS A 1 206 ? -1.081 20.672 4.316 1 93.12 206 LYS A CA 1
ATOM 1594 C C . LYS A 1 206 ? -1.92 21.578 5.227 1 93.12 206 LYS A C 1
ATOM 1596 O O . LYS A 1 206 ? -1.538 22.703 5.516 1 93.12 206 LYS A O 1
ATOM 1601 N N . GLU A 1 207 ? -3.027 21.047 5.645 1 91.06 207 GLU A N 1
ATOM 1602 C CA . GLU A 1 207 ? -3.883 21.797 6.555 1 91.06 207 GLU A CA 1
ATOM 1603 C C . GLU A 1 207 ? -3.178 22.078 7.879 1 91.06 207 GLU A C 1
ATOM 1605 O O . GLU A 1 207 ? -3.285 23.172 8.43 1 91.06 207 GLU A O 1
ATOM 1610 N N . LEU A 1 208 ? -2.469 21.094 8.336 1 89.69 208 LEU A N 1
ATOM 1611 C CA . LEU A 1 208 ? -1.732 21.25 9.586 1 89.69 208 LEU A CA 1
ATOM 1612 C C . LEU A 1 208 ? 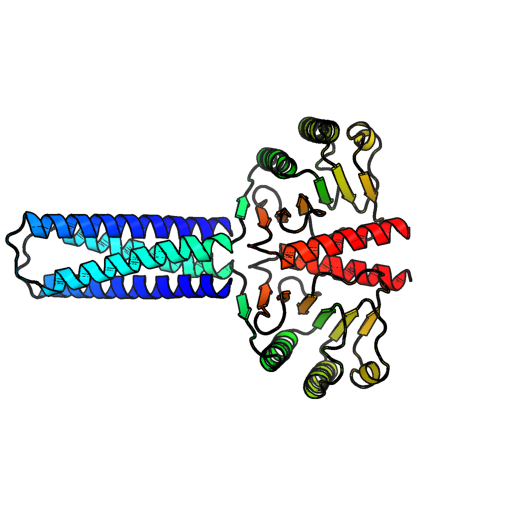-0.616 22.281 9.43 1 89.69 208 LEU A C 1
ATOM 1614 O O . LEU A 1 208 ? -0.355 23.062 10.344 1 89.69 208 LEU A O 1
ATOM 1618 N N . SER A 1 209 ? -0.009 22.172 8.312 1 90.44 209 SER A N 1
ATOM 1619 C CA . SER A 1 209 ? 1.079 23.109 8.047 1 90.44 209 SER A CA 1
ATOM 1620 C C . SER A 1 209 ? 0.57 24.547 7.988 1 90.44 209 SER A C 1
ATOM 1622 O O . SER A 1 209 ? 1.253 25.469 8.43 1 90.44 209 SER A O 1
ATOM 1624 N N . ASN A 1 210 ? -0.563 24.703 7.445 1 86 210 ASN A N 1
ATOM 1625 C CA . ASN A 1 210 ? -1.152 26.031 7.324 1 86 210 ASN A CA 1
ATOM 1626 C C . ASN A 1 210 ? -1.645 26.562 8.672 1 86 210 ASN A C 1
ATOM 1628 O O . ASN A 1 210 ? -1.726 27.766 8.875 1 86 210 ASN A O 1
ATOM 1632 N N . ALA A 1 211 ? -2.08 25.688 9.492 1 76.38 211 ALA A N 1
ATOM 1633 C CA . ALA A 1 211 ? -2.572 26.078 10.812 1 76.38 211 ALA A CA 1
ATOM 1634 C C . ALA A 1 211 ? -1.418 26.438 11.75 1 76.38 211 ALA A C 1
ATOM 1636 O O . ALA A 1 211 ? -1.608 27.125 12.742 1 76.38 211 ALA A O 1
ATOM 1637 N N . ALA A 1 212 ? -0.279 25.969 11.508 1 65.19 212 ALA A N 1
ATOM 1638 C CA . ALA A 1 212 ? 0.867 26.266 12.359 1 65.19 212 ALA A CA 1
ATOM 1639 C C . ALA A 1 212 ? 1.498 27.594 11.977 1 65.19 212 ALA A C 1
ATOM 1641 O O . ALA A 1 212 ? 1.457 28 10.812 1 65.19 212 ALA A O 1
ATOM 1642 N N . MET B 1 1 ? -12.836 -7.504 -6.449 1 44.38 1 MET B N 1
ATOM 1643 C CA . MET B 1 1 ? -11.883 -7.859 -7.492 1 44.38 1 MET B CA 1
ATOM 1644 C C . MET B 1 1 ? -10.727 -8.68 -6.922 1 44.38 1 MET B C 1
ATOM 1646 O O . MET B 1 1 ? -10.336 -9.688 -7.5 1 44.38 1 MET B O 1
ATOM 1650 N N . GLN B 1 2 ? -10.336 -8.305 -5.742 1 51.41 2 GLN B N 1
ATOM 1651 C CA . GLN B 1 2 ? -9.312 -9.086 -5.051 1 51.41 2 GLN B CA 1
ATOM 1652 C C . GLN B 1 2 ? -9.844 -10.477 -4.688 1 51.41 2 GLN B C 1
ATOM 1654 O O . GLN B 1 2 ? -9.109 -11.461 -4.762 1 51.41 2 GLN B O 1
ATOM 1659 N N . SER B 1 3 ? -11.086 -10.531 -4.574 1 49.12 3 SER B N 1
ATOM 1660 C CA . SER B 1 3 ? -11.695 -11.82 -4.266 1 49.12 3 SER B CA 1
ATOM 1661 C C . SER B 1 3 ? -11.617 -12.766 -5.457 1 49.12 3 SER B C 1
ATOM 1663 O O . SER B 1 3 ? -11.398 -13.969 -5.293 1 49.12 3 SER B O 1
ATOM 1665 N N . LEU B 1 4 ? -11.648 -12.117 -6.582 1 46.47 4 LEU B N 1
ATOM 1666 C CA . LEU B 1 4 ? -11.57 -12.922 -7.793 1 46.47 4 LEU B CA 1
ATOM 1667 C C . LEU B 1 4 ? -10.195 -13.555 -7.941 1 46.47 4 LEU B C 1
ATOM 1669 O O . LEU B 1 4 ? -10.078 -14.727 -8.32 1 46.47 4 LEU B O 1
ATOM 1673 N N . VAL B 1 5 ? -9.266 -12.742 -7.535 1 51.22 5 VAL B N 1
ATOM 1674 C CA . VAL B 1 5 ? -7.898 -13.234 -7.641 1 51.22 5 VAL B CA 1
ATOM 1675 C C . VAL B 1 5 ? -7.691 -14.391 -6.672 1 51.22 5 VAL B C 1
ATOM 1677 O O . VAL B 1 5 ? -7.121 -15.422 -7.039 1 51.22 5 VAL B O 1
ATOM 1680 N N . LYS B 1 6 ? -8.172 -14.227 -5.512 1 56.06 6 LYS B N 1
ATOM 1681 C CA . LYS B 1 6 ? -8.031 -15.258 -4.492 1 56.06 6 LYS B CA 1
ATOM 1682 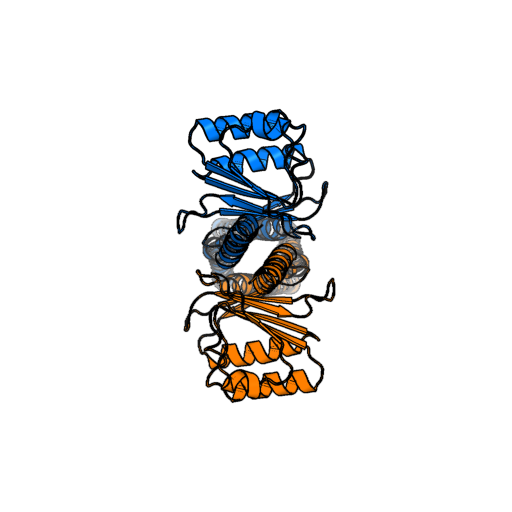C C . LYS B 1 6 ? -8.773 -16.531 -4.898 1 56.06 6 LYS B C 1
ATOM 1684 O O . LYS B 1 6 ? -8.234 -17.625 -4.789 1 56.06 6 LYS B O 1
ATOM 1689 N N . HIS B 1 7 ? -9.898 -16.266 -5.328 1 53.12 7 HIS B N 1
ATOM 1690 C CA . HIS B 1 7 ? -10.703 -17.406 -5.711 1 53.12 7 HIS B CA 1
ATOM 1691 C C . HIS B 1 7 ? -10.094 -18.141 -6.91 1 53.12 7 HIS B C 1
ATOM 1693 O O . HIS B 1 7 ? -10.078 -19.359 -6.961 1 53.12 7 HIS B O 1
ATOM 1699 N N . THR B 1 8 ? -9.664 -17.297 -7.781 1 51.19 8 THR B N 1
ATOM 1700 C CA . THR B 1 8 ? -9.031 -17.891 -8.953 1 51.19 8 THR B CA 1
ATOM 1701 C C . THR B 1 8 ? -7.793 -18.688 -8.555 1 51.19 8 THR B C 1
ATOM 1703 O O . THR B 1 8 ? -7.57 -19.781 -9.055 1 51.19 8 THR B O 1
ATOM 1706 N N . LEU B 1 9 ? -7.18 -18.047 -7.605 1 56.19 9 LEU B N 1
ATOM 1707 C CA . LEU B 1 9 ? -5.969 -18.719 -7.141 1 56.19 9 LEU B CA 1
ATOM 1708 C C . LEU B 1 9 ? -6.309 -20.031 -6.426 1 56.19 9 LEU B C 1
ATOM 1710 O O . LEU B 1 9 ? -5.66 -21.047 -6.648 1 56.19 9 LEU B O 1
ATOM 1714 N N . TYR B 1 10 ? -7.328 -19.891 -5.641 1 55.03 10 TYR B N 1
ATOM 1715 C CA . TYR B 1 10 ? -7.766 -21.094 -4.938 1 55.03 10 TYR B CA 1
ATOM 1716 C C . TYR B 1 10 ? -8.281 -22.141 -5.914 1 55.03 10 TYR B C 1
ATOM 1718 O O . TYR B 1 10 ? -8 -23.344 -5.762 1 55.03 10 TYR B O 1
ATOM 1726 N N . LEU B 1 11 ? -9.047 -21.781 -6.801 1 52.97 11 LEU B N 1
ATOM 1727 C CA . LEU B 1 11 ? -9.562 -22.688 -7.824 1 52.97 11 LEU B CA 1
ATOM 1728 C C . LEU B 1 11 ? -8.422 -23.344 -8.594 1 52.97 11 LEU B C 1
ATOM 1730 O O . LEU B 1 11 ? -8.453 -24.547 -8.844 1 52.97 11 LEU B O 1
ATOM 1734 N N . PHE B 1 12 ? -7.582 -22.531 -8.844 1 52.06 12 PHE B N 1
ATOM 1735 C CA . PHE B 1 12 ? -6.406 -23.031 -9.547 1 52.06 12 PHE B CA 1
ATOM 1736 C C . PHE B 1 12 ? -5.691 -24.094 -8.711 1 52.06 12 PHE B C 1
ATOM 1738 O O . PHE B 1 12 ? -5.301 -25.125 -9.234 1 52.06 12 PHE B O 1
ATOM 1745 N N . LEU B 1 13 ? -5.625 -23.672 -7.582 1 54.97 13 LEU B N 1
ATOM 1746 C CA . LEU B 1 13 ? -4.961 -24.609 -6.676 1 54.97 13 LEU B CA 1
ATOM 1747 C C . LEU B 1 13 ? -5.734 -25.922 -6.574 1 54.97 13 LEU B C 1
ATOM 1749 O O . LEU B 1 13 ? -5.141 -27 -6.566 1 54.97 13 LEU B O 1
ATOM 1753 N N . TRP B 1 14 ? -6.98 -25.797 -6.523 1 55.19 14 TRP B N 1
ATOM 1754 C CA . TRP B 1 14 ? -7.832 -26.969 -6.449 1 55.19 14 TRP B CA 1
ATOM 1755 C C . TRP B 1 14 ? -7.727 -27.812 -7.723 1 55.19 14 TRP B C 1
ATOM 1757 O O . TRP B 1 14 ? -7.613 -29.031 -7.664 1 55.19 14 TRP B O 1
ATOM 1767 N N . ILE B 1 15 ? -7.793 -27.219 -8.844 1 52.66 15 ILE B N 1
ATOM 1768 C CA . ILE B 1 15 ? -7.727 -27.906 -10.133 1 52.66 15 ILE B CA 1
ATOM 1769 C C . ILE B 1 15 ? -6.367 -28.578 -10.289 1 52.66 15 ILE B C 1
ATOM 1771 O O . ILE B 1 15 ? -6.285 -29.734 -10.711 1 52.66 15 ILE B O 1
ATOM 1775 N N . THR B 1 16 ? -5.438 -27.766 -9.969 1 52.25 16 THR B N 1
ATOM 1776 C CA . THR B 1 16 ? -4.094 -28.328 -10.039 1 52.25 16 THR B CA 1
ATOM 1777 C C . THR B 1 16 ? -3.959 -29.531 -9.109 1 52.25 16 THR B C 1
ATOM 1779 O O . THR B 1 16 ? -3.35 -30.531 -9.469 1 52.25 16 THR B O 1
ATOM 1782 N N . GLY B 1 17 ? -4.543 -29.312 -8.031 1 51.53 17 GLY B N 1
ATOM 1783 C CA . GLY B 1 17 ? -4.531 -30.438 -7.09 1 51.53 17 GLY B CA 1
ATOM 1784 C C . GLY B 1 17 ? -5.254 -31.656 -7.609 1 51.53 17 GLY B C 1
ATOM 1785 O O . GLY B 1 17 ? -4.734 -32.781 -7.516 1 51.53 17 GLY B O 1
ATOM 1786 N N . LEU B 1 18 ? -6.375 -31.469 -8.109 1 53.34 18 LEU B N 1
ATOM 1787 C CA . LEU B 1 18 ? -7.184 -32.562 -8.633 1 53.34 18 LEU B CA 1
ATOM 1788 C C . LEU B 1 18 ? -6.5 -33.219 -9.828 1 53.34 18 LEU B C 1
ATOM 1790 O O . LEU B 1 18 ? -6.504 -34.438 -9.953 1 53.34 18 LEU B O 1
ATOM 1794 N N . THR B 1 19 ? -6.051 -32.375 -10.695 1 50.25 19 THR B N 1
ATOM 1795 C CA . THR B 1 19 ? -5.34 -32.906 -11.852 1 50.25 19 THR B CA 1
ATOM 1796 C C . THR B 1 19 ? -4.133 -33.719 -11.414 1 50.25 19 THR B C 1
ATOM 1798 O O . THR B 1 19 ? -3.85 -34.781 -11.984 1 50.25 19 THR B O 1
ATOM 1801 N N . ALA B 1 20 ? -3.557 -33.156 -10.484 1 50.16 20 ALA B N 1
ATOM 1802 C CA . ALA B 1 20 ? -2.426 -33.875 -9.938 1 50.16 20 ALA B CA 1
ATOM 1803 C C . ALA B 1 20 ? -2.883 -35.219 -9.352 1 50.16 20 ALA B C 1
ATOM 1805 O O . ALA B 1 20 ? -2.24 -36.25 -9.57 1 50.16 20 ALA B O 1
ATOM 1806 N N . ALA B 1 21 ? -3.924 -35.156 -8.734 1 53.5 21 ALA B N 1
ATOM 1807 C CA . ALA B 1 21 ? -4.473 -36.375 -8.148 1 53.5 21 ALA B CA 1
ATOM 1808 C C . ALA B 1 21 ? -4.852 -37.375 -9.227 1 53.5 21 ALA B C 1
ATOM 1810 O O . ALA B 1 21 ? -4.57 -38.562 -9.102 1 53.5 21 ALA B O 1
ATOM 1811 N N . MET B 1 22 ? -5.508 -37 -10.203 1 52.75 22 MET B N 1
ATOM 1812 C CA . MET B 1 22 ? -5.914 -37.875 -11.305 1 52.75 22 MET B CA 1
ATOM 1813 C C . MET B 1 22 ? -4.699 -38.438 -12.023 1 52.75 22 MET B C 1
ATOM 1815 O O . MET B 1 22 ? -4.691 -39.594 -12.414 1 52.75 22 MET B O 1
ATOM 1819 N N . ALA B 1 23 ? -3.816 -37.5 -12.242 1 49 23 ALA B N 1
ATOM 1820 C CA . ALA B 1 23 ? -2.584 -37.969 -12.867 1 49 23 ALA B CA 1
ATOM 1821 C C . ALA B 1 23 ? -1.921 -39.062 -12.039 1 49 23 ALA B C 1
ATOM 1823 O O . ALA B 1 23 ? -1.466 -40.062 -12.578 1 49 23 ALA B O 1
ATOM 1824 N N . LEU B 1 24 ? -2.025 -38.781 -10.844 1 49.91 24 LEU B N 1
ATOM 1825 C CA . LEU B 1 24 ? -1.458 -39.781 -9.945 1 49.91 24 LEU B CA 1
ATOM 1826 C C . LEU B 1 24 ? -2.252 -41.062 -10.008 1 49.91 24 LEU B C 1
ATOM 1828 O O . LEU B 1 24 ? -1.669 -42.156 -10.008 1 49.91 24 LEU B O 1
ATOM 1832 N N . ALA B 1 25 ? -3.443 -41 -10.031 1 53.84 25 ALA B N 1
ATOM 1833 C CA . ALA B 1 25 ? -4.301 -42.188 -10.141 1 53.84 25 ALA B CA 1
ATOM 1834 C C . ALA B 1 25 ? -4.055 -42.938 -11.461 1 53.84 25 ALA B C 1
ATOM 1836 O O . ALA B 1 25 ? -4.012 -44.156 -11.492 1 53.84 25 ALA B O 1
ATOM 1837 N N . GLY B 1 26 ? -4.02 -42.219 -12.492 1 49.41 26 GLY B N 1
ATOM 1838 C CA . GLY B 1 26 ? -3.729 -42.812 -13.789 1 49.41 26 GLY B CA 1
ATOM 1839 C C . GLY B 1 26 ? -2.396 -43.531 -13.828 1 49.41 26 GLY B C 1
ATOM 1840 O O . GLY B 1 26 ? -2.303 -44.625 -14.359 1 49.41 26 GLY B O 1
ATOM 1841 N N . ILE B 1 27 ? -1.464 -42.812 -13.305 1 50.62 27 ILE B N 1
ATOM 1842 C CA . ILE B 1 27 ? -0.148 -43.438 -13.219 1 50.62 27 ILE B CA 1
ATOM 1843 C C . ILE B 1 27 ? -0.242 -44.719 -12.398 1 50.62 27 ILE B C 1
ATOM 1845 O O . ILE B 1 27 ? 0.331 -45.75 -12.773 1 50.62 27 ILE B O 1
ATOM 1849 N N . GLY B 1 28 ? -0.905 -44.562 -11.391 1 50.31 28 GLY B N 1
ATOM 1850 C CA . GLY B 1 28 ? -1.139 -45.781 -10.594 1 50.31 28 GLY B CA 1
ATOM 1851 C C . GLY B 1 28 ? -1.814 -46.875 -11.375 1 50.31 28 GLY B C 1
ATOM 1852 O O . GLY B 1 28 ? -1.398 -48.031 -11.305 1 50.31 28 GLY B O 1
ATOM 1853 N N . TYR B 1 29 ? -2.828 -46.594 -12.078 1 50.5 29 TYR B N 1
ATOM 1854 C CA . TYR B 1 29 ? -3.557 -47.594 -12.875 1 50.5 29 TYR B CA 1
ATOM 1855 C C . TYR B 1 29 ? -2.666 -48.156 -13.961 1 50.5 29 TYR B C 1
ATOM 1857 O O . TYR B 1 29 ? -2.686 -49.375 -14.203 1 50.5 29 TYR B O 1
ATOM 1865 N N . ALA B 1 30 ? -2.029 -47.281 -14.633 1 49.94 30 ALA B N 1
ATOM 1866 C CA . ALA B 1 30 ? -1.136 -47.75 -15.68 1 49.94 30 ALA B CA 1
ATOM 1867 C C . ALA B 1 30 ? -0.059 -48.688 -15.117 1 49.94 30 ALA B C 1
ATOM 1869 O O . ALA B 1 30 ? 0.351 -49.656 -15.766 1 49.94 30 ALA B O 1
ATOM 1870 N N . TRP B 1 31 ? 0.313 -48.219 -14.008 1 48.62 31 TRP B N 1
ATOM 1871 C CA . TRP B 1 31 ? 1.36 -49 -13.359 1 48.62 31 TRP B CA 1
ATOM 1872 C C . TRP B 1 31 ? 0.833 -50.344 -12.93 1 48.62 31 TRP B C 1
ATOM 1874 O O . TRP B 1 31 ? 1.522 -51.375 -13.078 1 48.62 31 TRP B O 1
ATOM 1884 N N . PHE B 1 32 ? -0.224 -50.344 -12.438 1 49.69 32 PHE B N 1
ATOM 1885 C CA . PHE B 1 32 ? -0.693 -51.594 -11.836 1 49.69 32 PHE B CA 1
ATOM 1886 C C . PHE B 1 32 ? -1.508 -52.406 -12.844 1 49.69 32 PHE B C 1
ATOM 1888 O O . PHE B 1 32 ? -1.632 -53.625 -12.711 1 49.69 32 PHE B O 1
ATOM 1895 N N . SER B 1 33 ? -2.172 -51.781 -13.664 1 48.03 33 SER B N 1
ATOM 1896 C CA . SER B 1 33 ? -3.051 -52.562 -14.523 1 48.03 33 SER B CA 1
ATOM 1897 C C . SER B 1 33 ? -2.387 -52.875 -15.859 1 48.03 33 SER B C 1
ATOM 1899 O O . SER B 1 33 ? -2.809 -53.781 -16.562 1 48.03 33 SER B O 1
ATOM 1901 N N . SER B 1 34 ? -1.979 -51.781 -16.547 1 48.38 34 SER B N 1
ATOM 1902 C CA . SER B 1 34 ? -1.535 -52.062 -17.906 1 48.38 34 SER B CA 1
ATOM 1903 C C . SER B 1 34 ? -0.121 -52.656 -17.906 1 48.38 34 SER B C 1
ATOM 1905 O O . SER B 1 34 ? 0.652 -52.406 -16.984 1 48.38 34 SER B O 1
ATOM 1907 N N . GLU B 1 35 ? 0.094 -53.781 -18.75 1 46 35 GLU B N 1
ATOM 1908 C CA . GLU B 1 35 ? 1.441 -54.25 -19.062 1 46 35 GLU B CA 1
ATOM 1909 C C . GLU B 1 35 ? 2.416 -53.094 -19.188 1 46 35 GLU B C 1
ATOM 1911 O O . GLU B 1 35 ? 2.129 -52.094 -19.859 1 46 35 GLU B O 1
ATOM 1916 N N . PRO B 1 36 ? 3.268 -52.906 -18.219 1 44.38 36 PRO B N 1
ATOM 1917 C CA . PRO B 1 36 ? 4.23 -51.812 -18.094 1 44.38 36 PRO B CA 1
ATOM 1918 C C . PRO B 1 36 ? 4.809 -51.375 -19.438 1 44.38 36 PRO B C 1
ATOM 1920 O O . PRO B 1 36 ? 5.551 -52.125 -20.078 1 44.38 36 PRO B O 1
ATOM 1923 N N . LYS B 1 37 ? 3.979 -51.062 -20.359 1 46.94 37 LYS B N 1
ATOM 1924 C CA . LYS B 1 37 ? 4.84 -50.625 -21.453 1 46.94 37 LYS B CA 1
ATOM 1925 C C . LYS B 1 37 ? 5.895 -49.625 -20.938 1 46.94 37 LYS B C 1
ATOM 1927 O O . LYS B 1 37 ? 5.629 -48.844 -20.016 1 46.94 37 LYS B O 1
ATOM 1932 N N . GLU B 1 38 ? 7.277 -50.062 -21.109 1 43.5 38 GLU B N 1
ATOM 1933 C CA . GLU B 1 38 ? 8.609 -49.625 -20.719 1 43.5 38 GLU B CA 1
ATOM 1934 C C . GLU B 1 38 ? 8.727 -48.094 -20.734 1 43.5 38 GLU B C 1
ATOM 1936 O O . GLU B 1 38 ? 9.828 -47.562 -20.75 1 43.5 38 GLU B O 1
ATOM 1941 N N . LEU B 1 39 ? 7.75 -47.375 -20.969 1 41.88 39 LEU B N 1
ATOM 1942 C CA . LEU B 1 39 ? 8.328 -46.031 -21.031 1 41.88 39 LEU B CA 1
ATOM 1943 C C . LEU B 1 39 ? 8.797 -45.594 -19.656 1 41.88 39 LEU B C 1
ATOM 1945 O O . LEU B 1 39 ? 8.008 -45.062 -18.875 1 41.88 39 LEU B O 1
ATOM 1949 N N . PRO B 1 40 ? 9.852 -46.25 -19.109 1 44.81 40 PRO B N 1
ATOM 1950 C CA . PRO B 1 40 ? 10.438 -46.031 -17.781 1 44.81 40 PRO B CA 1
ATOM 1951 C C . PRO B 1 40 ? 10.469 -44.562 -17.375 1 44.81 40 PRO B C 1
ATOM 1953 O O . PRO B 1 40 ? 10.188 -44.219 -16.234 1 44.81 40 PRO B O 1
ATOM 1956 N N . HIS B 1 41 ? 10.938 -43.781 -18.281 1 46.06 41 HIS B N 1
ATOM 1957 C CA . HIS B 1 41 ? 11.258 -42.438 -17.906 1 46.06 41 HIS B CA 1
ATOM 1958 C C . HIS B 1 41 ? 10 -41.562 -17.797 1 46.06 41 HIS B C 1
ATOM 1960 O O . HIS B 1 41 ? 10.039 -40.469 -17.25 1 46.06 41 HIS B O 1
ATOM 1966 N N . LEU B 1 42 ? 9 -42.156 -18.391 1 51.09 42 LEU B N 1
ATOM 1967 C CA . LEU B 1 42 ? 7.766 -41.375 -18.359 1 51.09 42 LEU B CA 1
ATOM 1968 C C . LEU B 1 42 ? 7.207 -41.281 -16.953 1 51.09 42 LEU B C 1
ATOM 1970 O O . LEU B 1 42 ? 6.703 -40.25 -16.531 1 51.09 42 LEU B O 1
ATOM 1974 N N . GLU B 1 43 ? 7.484 -42.375 -16.266 1 48.78 43 GLU B N 1
ATOM 1975 C CA . GLU B 1 43 ? 7.027 -42.406 -14.883 1 48.78 43 GLU B CA 1
ATOM 1976 C C . GLU B 1 43 ? 7.75 -41.344 -14.039 1 48.78 43 GLU B C 1
ATOM 1978 O O . GLU B 1 43 ? 7.125 -40.656 -13.227 1 48.78 43 GLU B O 1
ATOM 1983 N N . TRP B 1 44 ? 8.961 -41.281 -14.273 1 49.53 44 TRP B N 1
ATOM 1984 C CA . TRP B 1 44 ? 9.758 -40.312 -13.523 1 49.53 44 TRP B CA 1
ATOM 1985 C C . TRP B 1 44 ? 9.391 -38.875 -13.922 1 49.53 44 TRP B C 1
ATOM 1987 O O . TRP B 1 44 ? 9.352 -37.969 -13.07 1 49.53 44 TRP B O 1
ATOM 1997 N N . LEU B 1 45 ? 9.086 -38.719 -15.102 1 47.03 45 LEU B N 1
ATOM 1998 C CA . LEU B 1 45 ? 8.719 -37.406 -15.586 1 47.03 45 LEU B CA 1
ATOM 1999 C C . LEU B 1 45 ? 7.387 -36.969 -14.992 1 47.03 45 LEU B C 1
ATOM 2001 O O . LEU B 1 45 ? 7.266 -35.812 -14.523 1 47.03 45 LEU B O 1
ATOM 2005 N N . ILE B 1 46 ? 6.547 -37.844 -15.039 1 50.19 46 ILE B N 1
ATOM 2006 C CA . ILE B 1 46 ? 5.215 -37.531 -14.531 1 50.19 46 ILE B CA 1
ATOM 2007 C C . ILE B 1 46 ? 5.281 -37.281 -13.023 1 50.19 46 ILE B C 1
ATOM 2009 O O . ILE B 1 46 ? 4.652 -36.375 -12.5 1 50.19 46 ILE B O 1
ATOM 2013 N N . GLY B 1 47 ? 6.062 -38.156 -12.375 1 48.62 47 GLY B N 1
ATOM 2014 C CA . GLY B 1 47 ? 6.242 -37.969 -10.945 1 48.62 47 GLY B CA 1
ATOM 2015 C C . GLY B 1 47 ? 6.84 -36.625 -10.594 1 48.62 47 GLY B C 1
ATOM 2016 O O . GLY B 1 47 ? 6.379 -35.969 -9.664 1 48.62 47 GLY B O 1
ATOM 2017 N N . SER B 1 48 ? 7.73 -36.188 -11.359 1 51.06 48 SER B N 1
ATOM 2018 C CA . SER B 1 48 ? 8.391 -34.906 -11.117 1 51.06 48 SER B CA 1
ATOM 2019 C C . SER B 1 48 ? 7.426 -33.75 -11.305 1 51.06 48 SER B C 1
ATOM 2021 O O . SER B 1 48 ? 7.465 -32.781 -10.555 1 51.06 48 SER B O 1
ATOM 2023 N N . VAL B 1 49 ? 6.613 -33.906 -12.195 1 51.38 49 VAL B N 1
ATOM 2024 C CA . VAL B 1 49 ? 5.648 -32.844 -12.461 1 51.38 49 VAL B CA 1
ATOM 2025 C C . VAL B 1 49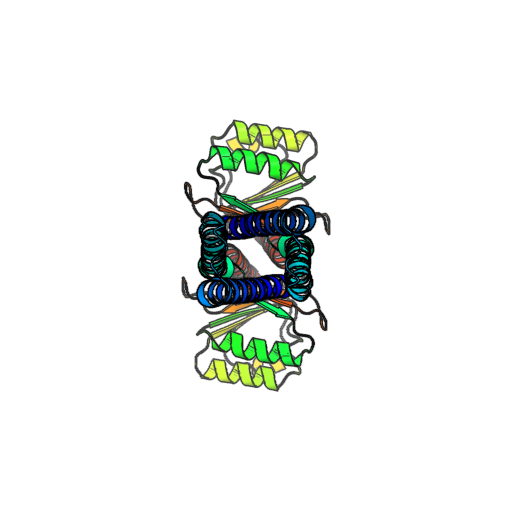 ? 4.668 -32.75 -11.297 1 51.38 49 VAL B C 1
ATOM 2027 O O . VAL B 1 49 ? 4.312 -31.641 -10.883 1 51.38 49 VAL B O 1
ATOM 2030 N N . ILE B 1 50 ? 4.305 -33.875 -10.773 1 50.16 50 ILE B N 1
ATOM 2031 C CA . ILE B 1 50 ? 3.369 -33.875 -9.656 1 50.16 50 ILE B CA 1
ATOM 2032 C C . ILE B 1 50 ? 4 -33.188 -8.438 1 50.16 50 ILE B C 1
ATOM 2034 O O . ILE B 1 50 ? 3.365 -32.375 -7.781 1 50.16 50 ILE B O 1
ATOM 2038 N N . ILE B 1 51 ? 5.211 -33.5 -8.211 1 54.62 51 ILE B N 1
ATOM 2039 C CA . ILE B 1 51 ? 5.902 -32.938 -7.059 1 54.62 51 ILE B CA 1
ATOM 2040 C C . ILE B 1 51 ? 6.023 -31.406 -7.23 1 54.62 51 ILE B C 1
ATOM 2042 O O . ILE B 1 51 ? 5.832 -30.656 -6.277 1 54.62 51 ILE B O 1
ATOM 2046 N N . GLU B 1 52 ? 6.242 -31.094 -8.359 1 53.16 52 GLU B N 1
ATOM 2047 C CA . GLU B 1 52 ? 6.387 -29.672 -8.648 1 53.16 52 GLU B CA 1
ATOM 2048 C C . GLU B 1 52 ? 5.09 -28.922 -8.383 1 53.16 52 GLU B C 1
ATOM 2050 O O . GLU B 1 52 ? 5.098 -27.859 -7.746 1 53.16 52 GLU B O 1
ATOM 2055 N N . VAL B 1 53 ? 4.133 -29.531 -8.805 1 52.19 53 VAL B N 1
ATOM 2056 C CA . VAL B 1 53 ? 2.826 -28.891 -8.641 1 52.19 53 VAL B CA 1
ATOM 2057 C C . VAL B 1 53 ? 2.486 -28.797 -7.152 1 52.19 53 VAL B C 1
ATOM 2059 O O . VAL B 1 53 ? 2.006 -27.766 -6.688 1 52.19 53 VAL B O 1
ATOM 2062 N N . VAL B 1 54 ? 2.736 -29.844 -6.453 1 51.59 54 VAL B N 1
ATOM 2063 C CA . VAL B 1 54 ? 2.445 -29.891 -5.023 1 51.59 54 VAL B CA 1
ATOM 2064 C C . VAL B 1 54 ? 3.246 -28.812 -4.301 1 51.59 54 VAL B C 1
ATOM 2066 O O . VAL B 1 54 ? 2.709 -28.094 -3.455 1 51.59 54 VAL B O 1
ATOM 2069 N N . VAL B 1 55 ? 4.395 -28.625 -4.695 1 53.38 55 VAL B N 1
ATOM 2070 C CA . VAL B 1 55 ? 5.27 -27.656 -4.027 1 53.38 55 VAL B CA 1
ATOM 2071 C C . VAL B 1 55 ? 4.785 -26.234 -4.305 1 53.38 55 VAL B C 1
ATOM 2073 O O . VAL B 1 55 ? 4.762 -25.406 -3.404 1 53.38 55 VAL B O 1
ATOM 2076 N N . VAL B 1 56 ? 4.383 -26.094 -5.422 1 51.75 56 VAL B N 1
ATOM 2077 C CA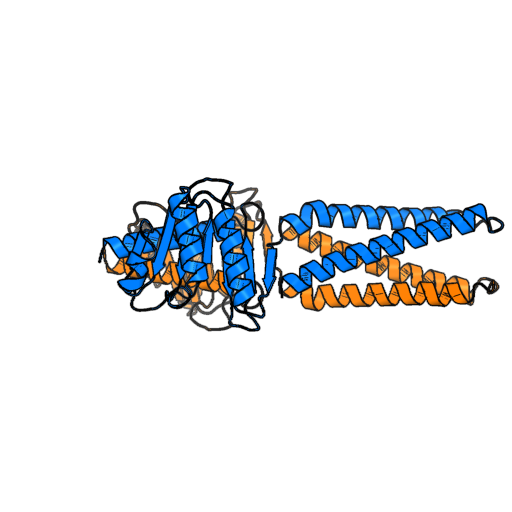 . VAL B 1 56 ? 3.918 -24.766 -5.805 1 51.75 56 VAL B CA 1
ATOM 2078 C C . VAL B 1 56 ? 2.654 -24.406 -5.027 1 51.75 56 VAL B C 1
ATOM 2080 O O . VAL B 1 56 ? 2.506 -23.281 -4.547 1 51.75 56 VAL B O 1
ATOM 2083 N N . ILE B 1 57 ? 1.788 -25.375 -4.945 1 51.06 57 ILE B N 1
ATOM 2084 C CA . ILE B 1 57 ? 0.543 -25.172 -4.215 1 51.06 57 ILE B CA 1
ATOM 2085 C C . ILE B 1 57 ? 0.851 -24.828 -2.756 1 51.06 57 ILE B C 1
ATOM 2087 O O . ILE B 1 57 ? 0.272 -23.891 -2.195 1 51.06 57 ILE B O 1
ATOM 2091 N N . ILE B 1 58 ? 1.731 -25.562 -2.289 1 50.97 58 ILE B N 1
ATOM 2092 C CA . ILE B 1 58 ? 2.084 -25.344 -0.887 1 50.97 58 ILE B CA 1
ATOM 2093 C C . ILE B 1 58 ? 2.699 -23.969 -0.707 1 50.97 58 ILE B C 1
ATOM 2095 O O . ILE B 1 58 ? 2.361 -23.25 0.236 1 50.97 58 ILE B O 1
ATOM 2099 N N . MET B 1 59 ? 3.479 -23.578 -1.628 1 48.72 59 MET B N 1
ATOM 2100 C CA . MET B 1 59 ? 4.172 -22.312 -1.521 1 48.72 59 MET B CA 1
ATOM 2101 C C . MET B 1 59 ? 3.195 -21.141 -1.644 1 48.72 59 MET B C 1
ATOM 2103 O O . MET B 1 59 ? 3.314 -20.141 -0.926 1 48.72 59 MET B O 1
ATOM 2107 N N . LEU B 1 60 ? 2.375 -21.312 -2.543 1 51.31 60 LEU B N 1
ATOM 2108 C CA . LEU B 1 60 ? 1.373 -20.266 -2.732 1 51.31 60 LEU B CA 1
ATOM 2109 C C . LEU B 1 60 ? 0.479 -20.141 -1.503 1 51.31 60 LEU B C 1
ATOM 2111 O O . LEU B 1 60 ? 0.12 -19.031 -1.1 1 51.31 60 LEU B O 1
ATOM 2115 N N . ALA B 1 61 ? 0.035 -21.312 -1.138 1 47.94 61 ALA B N 1
ATOM 2116 C CA . ALA B 1 61 ? -0.819 -21.328 0.047 1 47.94 61 ALA B CA 1
ATOM 2117 C C . ALA B 1 61 ? -0.097 -20.719 1.248 1 47.94 61 ALA B C 1
ATOM 2119 O O . ALA B 1 61 ? -0.682 -19.938 2.004 1 47.94 61 ALA B O 1
ATOM 2120 N N . LYS B 1 62 ? 1.028 -21.188 1.416 1 45.62 62 LYS B N 1
ATOM 2121 C CA . LYS B 1 62 ? 1.736 -20.797 2.631 1 45.62 62 LYS B CA 1
ATOM 2122 C C . LYS B 1 62 ? 2.219 -19.344 2.547 1 45.62 62 LYS B C 1
ATOM 2124 O O . LYS B 1 62 ? 2.096 -18.594 3.512 1 45.62 62 LYS B O 1
ATOM 2129 N N . LYS B 1 63 ? 2.889 -19.109 1.477 1 47.56 63 LYS B N 1
ATOM 2130 C CA . LYS B 1 63 ? 3.621 -17.859 1.446 1 47.56 63 LYS B CA 1
ATOM 2131 C C . LYS B 1 63 ? 2.832 -16.781 0.702 1 47.56 63 LYS B C 1
ATOM 2133 O O . LYS B 1 63 ? 2.906 -15.594 1.046 1 47.56 63 LYS B O 1
ATOM 2138 N N . GLY B 1 64 ? 2.105 -17.219 -0.292 1 50.25 64 GLY B N 1
ATOM 2139 C CA . GLY B 1 64 ? 1.51 -16.25 -1.188 1 50.25 64 GLY B CA 1
ATOM 2140 C C . GLY B 1 64 ? 0.212 -15.664 -0.659 1 50.25 64 GLY B C 1
ATOM 2141 O O . GLY B 1 64 ? 0.005 -14.453 -0.707 1 50.25 64 GLY B O 1
ATOM 2142 N N . MET B 1 65 ? -0.617 -16.516 -0.036 1 53.94 65 MET B N 1
ATOM 2143 C CA . MET B 1 65 ? -1.965 -16.094 0.336 1 53.94 65 MET B CA 1
ATOM 2144 C C . MET B 1 65 ? -1.934 -15.203 1.576 1 53.94 65 MET B C 1
ATOM 2146 O O . MET B 1 65 ? -2.791 -14.336 1.745 1 53.94 65 MET B O 1
ATOM 2150 N N . LYS B 1 66 ? -0.915 -15.391 2.424 1 51.88 66 LYS B N 1
ATOM 2151 C CA . LYS B 1 66 ? -0.835 -14.633 3.668 1 51.88 66 LYS B CA 1
ATOM 2152 C C . LYS B 1 66 ? -0.551 -13.164 3.395 1 51.88 66 LYS B C 1
ATOM 2154 O O . LYS B 1 66 ? -0.899 -12.297 4.203 1 51.88 66 LYS B O 1
ATOM 2159 N N . TYR B 1 67 ? -0.077 -12.922 2.201 1 53.53 67 TYR B N 1
ATOM 2160 C CA . TYR B 1 67 ? 0.34 -11.562 1.903 1 53.53 67 TYR B CA 1
ATOM 2161 C C . TYR B 1 67 ? -0.716 -10.836 1.079 1 53.53 67 TYR B C 1
ATOM 2163 O O . TYR B 1 67 ? -0.593 -9.633 0.817 1 53.53 67 TYR B O 1
ATOM 2171 N N . LEU B 1 68 ? -1.78 -11.633 0.905 1 63.31 68 LEU B N 1
ATOM 2172 C CA . LEU B 1 68 ? -2.877 -11.008 0.172 1 63.31 68 LEU B CA 1
ATOM 2173 C C . LEU B 1 68 ? -3.973 -10.547 1.126 1 63.31 68 LEU B C 1
ATOM 2175 O O . LEU B 1 68 ? -4.398 -11.305 2.002 1 63.31 68 LEU B O 1
ATOM 2179 N N . PRO B 1 69 ? -4.246 -9.312 0.99 1 64.38 69 PRO B N 1
ATOM 2180 C CA . PRO B 1 69 ? -5.352 -8.859 1.842 1 64.38 69 PRO B CA 1
ATOM 2181 C C . PRO B 1 69 ? -6.656 -9.594 1.556 1 64.38 69 PRO B C 1
ATOM 2183 O O . PRO B 1 69 ? -6.832 -10.148 0.466 1 64.38 69 PRO B O 1
ATOM 2186 N N . ASP B 1 70 ? -7.516 -9.727 2.613 1 67 70 ASP B N 1
ATOM 2187 C CA . ASP B 1 70 ? -8.852 -10.289 2.436 1 67 70 ASP B CA 1
ATOM 2188 C C . ASP B 1 70 ? -9.812 -9.242 1.874 1 67 70 ASP B C 1
ATOM 2190 O O . ASP B 1 70 ? -9.734 -8.062 2.227 1 67 70 ASP B O 1
ATOM 2194 N N . THR B 1 71 ? -10.555 -9.672 0.878 1 67.69 71 THR B N 1
ATOM 2195 C CA . THR B 1 71 ? -11.531 -8.758 0.296 1 67.69 71 THR B CA 1
ATOM 2196 C C . THR B 1 71 ? -12.938 -9.344 0.364 1 67.69 71 THR B C 1
ATOM 2198 O O . THR B 1 71 ? -13.117 -10.555 0.22 1 67.69 71 THR B O 1
ATOM 2201 N N . GLN B 1 72 ? -13.867 -8.492 0.784 1 69.56 72 GLN B N 1
ATOM 2202 C CA . GLN B 1 72 ? -15.273 -8.875 0.793 1 69.56 72 GLN B CA 1
ATOM 2203 C C . GLN B 1 72 ? -16.125 -7.875 0.008 1 69.56 72 GLN B C 1
ATOM 2205 O O . GLN B 1 72 ? -15.922 -6.664 0.113 1 69.56 72 GLN B O 1
ATOM 2210 N N . THR B 1 73 ? -16.906 -8.406 -0.948 1 70.06 73 THR B N 1
ATOM 2211 C CA . THR B 1 73 ? -17.828 -7.551 -1.679 1 70.06 73 THR B CA 1
ATOM 2212 C C . THR B 1 73 ? -19.234 -7.668 -1.1 1 70.06 73 THR B C 1
ATOM 2214 O O . THR B 1 73 ? -19.781 -8.766 -1.001 1 70.06 73 THR B O 1
ATOM 2217 N N . ASP B 1 74 ? -19.719 -6.539 -0.672 1 70.88 74 ASP B N 1
ATOM 2218 C CA . ASP B 1 74 ? -21.062 -6.5 -0.116 1 70.88 74 ASP B CA 1
ATOM 2219 C C . ASP B 1 74 ? -22.062 -5.969 -1.14 1 70.88 74 ASP B C 1
ATOM 2221 O O . ASP B 1 74 ? -22.016 -4.793 -1.515 1 70.88 74 ASP B O 1
ATOM 2225 N N . LYS B 1 75 ? -22.953 -6.785 -1.497 1 73.62 75 LYS B N 1
ATOM 2226 C CA . LYS B 1 75 ? -23.938 -6.375 -2.492 1 73.62 75 LYS B CA 1
ATOM 2227 C C . LYS B 1 75 ? -25.062 -5.566 -1.851 1 73.62 75 LYS B C 1
ATOM 2229 O O . LYS B 1 75 ? -25.625 -4.664 -2.48 1 73.62 75 LYS B O 1
ATOM 2234 N N . GLU B 1 76 ? -25.312 -5.91 -0.608 1 80.5 76 GLU B N 1
ATOM 2235 C CA . GLU B 1 76 ? -26.391 -5.246 0.105 1 80.5 76 GLU B CA 1
ATOM 2236 C C . GLU B 1 76 ? -25.891 -4.547 1.36 1 80.5 76 GLU B C 1
ATOM 2238 O O . GLU B 1 76 ? -24.938 -5.012 1.995 1 80.5 76 GLU B O 1
ATOM 2243 N N . PRO B 1 77 ? -26.516 -3.492 1.729 1 80.25 77 PRO B N 1
ATOM 2244 C CA . PRO B 1 77 ? -26.125 -2.771 2.943 1 80.25 77 PRO B CA 1
ATOM 2245 C C . PRO B 1 77 ? -26.125 -3.66 4.184 1 80.25 77 PRO B C 1
ATOM 2247 O O . PRO B 1 77 ? -25.297 -3.48 5.082 1 80.25 77 PRO B O 1
ATOM 2250 N N . LYS B 1 78 ? -27.047 -4.602 4.141 1 80.44 78 LYS B N 1
ATOM 2251 C CA . LYS B 1 78 ? -27.141 -5.484 5.297 1 80.44 78 LYS B CA 1
ATOM 2252 C C . LYS B 1 78 ? -25.859 -6.289 5.484 1 80.44 78 LYS B C 1
ATOM 2254 O O . LYS B 1 78 ? -25.453 -6.574 6.617 1 80.44 78 LYS B O 1
ATOM 2259 N N . ASP B 1 79 ? -25.25 -6.594 4.457 1 81.56 79 ASP B N 1
ATOM 2260 C CA . ASP B 1 79 ? -24.016 -7.352 4.508 1 81.56 79 ASP B CA 1
ATOM 2261 C C . ASP B 1 79 ? -22.875 -6.512 5.09 1 81.56 79 ASP B C 1
ATOM 2263 O O . ASP B 1 79 ? -22.031 -7.02 5.836 1 81.56 79 ASP B O 1
ATOM 2267 N N . THR B 1 80 ? -22.875 -5.32 4.695 1 81.56 80 THR B N 1
ATOM 2268 C CA . THR B 1 80 ? -21.875 -4.406 5.227 1 81.56 80 THR B CA 1
ATOM 2269 C C . THR B 1 80 ? -22.031 -4.25 6.738 1 81.56 80 THR B C 1
ATOM 2271 O O . THR B 1 80 ? -21.047 -4.199 7.469 1 81.56 80 THR B O 1
ATOM 2274 N N . LEU B 1 81 ? -23.203 -4.172 7.125 1 80.69 81 LEU B N 1
ATOM 2275 C CA . LEU B 1 81 ? -23.484 -4.02 8.547 1 80.69 81 LEU B CA 1
ATOM 2276 C C . LEU B 1 81 ? -23.016 -5.242 9.328 1 80.69 81 LEU B C 1
ATOM 2278 O O . LEU B 1 81 ? -22.422 -5.105 10.398 1 80.69 81 LEU B O 1
ATOM 2282 N N . LYS B 1 82 ? -23.359 -6.406 8.805 1 82.44 82 LYS B N 1
ATOM 2283 C CA . LYS B 1 82 ? -22.922 -7.645 9.438 1 82.44 82 LYS B CA 1
ATOM 2284 C C . LYS B 1 82 ? -21.391 -7.715 9.5 1 82.44 82 LYS B C 1
ATOM 2286 O O . LYS B 1 82 ? -20.828 -8.156 10.5 1 82.44 82 LYS B O 1
ATOM 2291 N N . PHE B 1 83 ? -20.891 -7.254 8.484 1 86.12 83 PHE B N 1
ATOM 2292 C CA . PHE B 1 83 ? -19.438 -7.227 8.445 1 86.12 83 PHE B CA 1
ATOM 2293 C C . PHE B 1 83 ? -18.891 -6.324 9.539 1 86.12 83 PHE B C 1
ATOM 2295 O O . PHE B 1 83 ? -17.969 -6.715 10.273 1 86.12 83 PHE B O 1
ATOM 2302 N N . MET B 1 84 ? -19.406 -5.137 9.602 1 86.19 84 MET B N 1
ATOM 2303 C CA . MET B 1 84 ? -18.922 -4.152 10.57 1 86.19 84 MET B CA 1
ATOM 2304 C C . MET B 1 84 ? -19.062 -4.676 11.992 1 86.19 84 MET B C 1
ATOM 2306 O O . MET B 1 84 ? -18.172 -4.5 12.82 1 86.19 84 MET B O 1
ATOM 2310 N N . GLU B 1 85 ? -20.156 -5.25 12.188 1 83.69 85 GLU B N 1
ATOM 2311 C CA . GLU B 1 85 ? -20.391 -5.844 13.5 1 83.69 85 GLU B CA 1
ATOM 2312 C C . GLU B 1 85 ? -19.297 -6.859 13.852 1 83.69 85 GLU B C 1
ATOM 2314 O O . GLU B 1 85 ? -18.719 -6.812 14.938 1 83.69 85 GLU B O 1
ATOM 2319 N N . ASN B 1 86 ? -19.062 -7.715 12.961 1 87.06 86 ASN B N 1
ATOM 2320 C CA . ASN B 1 86 ? -18.062 -8.758 13.18 1 87.06 86 ASN B CA 1
ATOM 2321 C C . ASN B 1 86 ? -16.656 -8.188 13.289 1 87.06 86 ASN B C 1
ATOM 2323 O O . ASN B 1 86 ? -15.859 -8.625 14.125 1 87.06 86 ASN B O 1
ATOM 2327 N N . PHE B 1 87 ? -16.422 -7.262 12.469 1 91.12 87 PHE B N 1
ATOM 2328 C CA . PHE B 1 87 ? -15.078 -6.695 12.391 1 91.12 87 PHE B CA 1
ATOM 2329 C C . PHE B 1 87 ? -14.734 -5.945 13.672 1 91.12 87 PHE B C 1
ATOM 2331 O O . PHE B 1 87 ? -13.641 -6.113 14.227 1 91.12 87 PHE B O 1
ATOM 2338 N N . ILE B 1 88 ? -15.625 -5.191 14.156 1 90.31 88 ILE B N 1
ATOM 2339 C CA . ILE B 1 88 ? -15.406 -4.395 15.359 1 90.31 88 ILE B CA 1
ATOM 2340 C C . ILE B 1 88 ? -15.312 -5.312 16.578 1 90.31 88 ILE B C 1
ATOM 2342 O O . ILE B 1 88 ? -14.555 -5.039 17.516 1 90.31 88 ILE B O 1
ATOM 2346 N N . SER B 1 89 ? -15.914 -6.445 16.453 1 87.25 89 SER B N 1
ATOM 2347 C CA . SER B 1 89 ? -15.938 -7.387 17.578 1 87.25 89 SER B CA 1
ATOM 2348 C C . SER B 1 89 ? -14.602 -8.117 17.703 1 87.25 89 SER B C 1
ATOM 2350 O O . SER B 1 89 ? -14.32 -8.727 18.734 1 87.25 89 SER B O 1
ATOM 2352 N N . MET B 1 90 ? -13.758 -7.953 16.781 1 87.69 90 MET B N 1
ATOM 2353 C CA . MET B 1 90 ? -12.484 -8.672 16.75 1 87.69 90 MET B CA 1
ATOM 2354 C C . MET B 1 90 ? -11.469 -8.008 17.688 1 87.69 90 MET B C 1
ATOM 2356 O O . MET B 1 90 ? -10.438 -8.602 18 1 87.69 90 MET B O 1
ATOM 2360 N N . GLY B 1 91 ? -11.773 -6.848 18.094 1 90.12 91 GLY B N 1
ATOM 2361 C CA . GLY B 1 91 ? -10.781 -6.145 18.891 1 90.12 91 GLY B CA 1
ATOM 2362 C C . GLY B 1 91 ? -11.359 -5.484 20.125 1 90.12 91 GLY B C 1
ATOM 2363 O O . GLY B 1 91 ? -12.539 -5.664 20.438 1 90.12 91 GLY B O 1
ATOM 2364 N N . THR B 1 92 ? -10.414 -4.801 20.891 1 93.31 92 THR B N 1
ATOM 2365 C CA . THR B 1 92 ? -10.812 -4.086 22.094 1 93.31 92 THR B CA 1
ATOM 2366 C C . THR B 1 92 ? -11.008 -2.6 21.812 1 93.31 92 THR B C 1
ATOM 2368 O O . THR B 1 92 ? -11.531 -1.863 22.641 1 93.31 92 THR B O 1
ATOM 2371 N N . SER B 1 93 ? -10.633 -2.209 20.656 1 95.81 93 SER B N 1
ATOM 2372 C CA . SER B 1 93 ? -10.836 -0.83 20.234 1 95.81 93 SER B CA 1
ATOM 2373 C C . SER B 1 93 ? -11.094 -0.753 18.734 1 95.81 93 SER B C 1
ATOM 2375 O O . SER B 1 93 ? -10.641 -1.611 17.969 1 95.81 93 SER B O 1
ATOM 2377 N N . ALA B 1 94 ? -11.828 0.235 18.312 1 96.12 94 ALA B N 1
ATOM 2378 C CA . ALA B 1 94 ? -12.125 0.46 16.906 1 96.12 94 ALA B CA 1
ATOM 2379 C C . ALA B 1 94 ? -12.234 1.95 16.594 1 96.12 94 ALA B C 1
ATOM 2381 O O . ALA B 1 94 ? -12.891 2.695 17.344 1 96.12 94 ALA B O 1
ATOM 2382 N N . THR B 1 95 ? -11.547 2.377 15.617 1 96.94 95 THR B N 1
ATOM 2383 C CA . THR B 1 95 ? -11.656 3.736 15.102 1 96.94 95 THR B CA 1
ATOM 2384 C C . THR B 1 95 ? -12.242 3.736 13.688 1 96.94 95 THR B C 1
ATOM 2386 O O . THR B 1 95 ? -11.688 3.115 12.781 1 96.94 95 THR B O 1
ATOM 2389 N N . VAL B 1 96 ? -13.344 4.418 13.539 1 93.94 96 VAL B N 1
ATOM 2390 C CA . VAL B 1 96 ? -14.023 4.5 12.258 1 93.94 96 VAL B CA 1
ATOM 2391 C C . VAL B 1 96 ? -13.812 5.883 11.648 1 93.94 96 VAL B C 1
ATOM 2393 O O . VAL B 1 96 ? -14.156 6.898 12.258 1 93.94 96 VAL B O 1
ATOM 2396 N N . VAL B 1 97 ? -13.219 5.871 10.484 1 94.62 97 VAL B N 1
ATOM 2397 C CA . VAL B 1 97 ? -13.07 7.109 9.727 1 94.62 97 VAL B CA 1
ATOM 2398 C C . VAL B 1 97 ? -14.047 7.125 8.555 1 94.62 97 VAL B C 1
ATOM 2400 O O . VAL B 1 97 ? -14 6.246 7.688 1 94.62 97 VAL B O 1
ATOM 2403 N N . SER B 1 98 ? -14.914 8.086 8.578 1 90.31 98 SER B N 1
ATOM 2404 C CA . SER B 1 98 ? -15.961 8.156 7.555 1 90.31 98 SER B CA 1
ATOM 2405 C C . SER B 1 98 ? -16.219 9.594 7.125 1 90.31 98 SER B C 1
ATOM 2407 O O . SER B 1 98 ? -15.867 10.531 7.84 1 90.31 98 SER B O 1
ATOM 2409 N N . ASN B 1 99 ? -16.781 9.711 5.934 1 85.88 99 ASN B N 1
ATOM 2410 C CA . ASN B 1 99 ? -17.125 11.023 5.422 1 85.88 99 ASN B CA 1
ATOM 2411 C C . ASN B 1 99 ? -18.391 11.562 6.082 1 85.88 99 ASN B C 1
ATOM 2413 O O . ASN B 1 99 ? -18.594 12.781 6.156 1 85.88 99 ASN B O 1
ATOM 2417 N N . ARG B 1 100 ? -19.25 10.68 6.387 1 80 100 ARG B N 1
ATOM 2418 C CA . ARG B 1 100 ? -20.516 11.023 7.031 1 80 100 ARG B CA 1
ATOM 2419 C C . ARG B 1 100 ? -20.938 9.938 8.008 1 80 100 ARG B C 1
ATOM 2421 O O . ARG B 1 100 ? -20.438 8.812 7.953 1 80 100 ARG B O 1
ATOM 2428 N N . VAL B 1 101 ? -21.719 10.359 8.906 1 80.12 101 VAL B N 1
ATOM 2429 C CA . VAL B 1 101 ? -22.203 9.391 9.883 1 80.12 101 VAL B CA 1
ATOM 2430 C C . VAL B 1 101 ? -23.609 8.938 9.5 1 80.12 101 VAL B C 1
ATOM 2432 O O . VAL B 1 101 ? -24.359 8.422 10.344 1 80.12 101 VAL B O 1
ATOM 2435 N N . SER B 1 102 ? -23.953 9.141 8.297 1 75.56 102 SER B N 1
ATOM 2436 C CA . SER B 1 102 ? -25.312 8.805 7.855 1 75.56 102 SER B CA 1
ATOM 2437 C C . SER B 1 102 ? -25.547 7.305 7.934 1 75.56 102 SER B C 1
ATOM 2439 O O . SER B 1 102 ? -26.688 6.867 8.141 1 75.56 102 SER B O 1
ATOM 2441 N N . TRP B 1 103 ? -24.531 6.559 7.781 1 73.81 103 TRP B N 1
ATOM 2442 C CA . TRP B 1 103 ? -24.641 5.105 7.824 1 73.81 103 TRP B CA 1
ATOM 2443 C C . TRP B 1 103 ? -25.062 4.637 9.219 1 73.81 103 TRP B C 1
ATOM 2445 O O . TRP B 1 103 ? -25.578 3.527 9.375 1 73.81 103 TRP B O 1
ATOM 2455 N N . LEU B 1 104 ? -24.797 5.496 10.102 1 78.56 104 LEU B N 1
ATOM 2456 C CA . LEU B 1 104 ? -25.188 5.188 11.469 1 78.56 104 LEU B CA 1
ATOM 2457 C C . LEU B 1 104 ? -26.578 5.734 1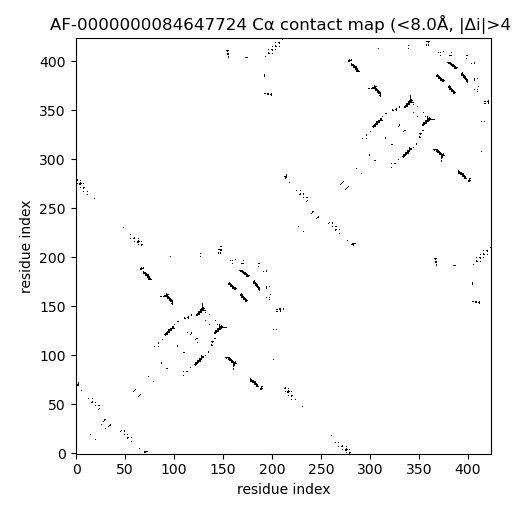1.773 1 78.56 104 LEU B C 1
ATOM 2459 O O . LEU B 1 104 ? -27.344 5.121 12.531 1 78.56 104 LEU B O 1
ATOM 2463 N N . VAL B 1 105 ? -26.766 6.832 11.031 1 75.56 105 VAL B N 1
ATOM 2464 C CA . VAL B 1 105 ? -28.031 7.516 11.32 1 75.56 105 VAL B CA 1
ATOM 2465 C C . VAL B 1 105 ? -29.203 6.703 10.773 1 75.56 105 VAL B C 1
ATOM 2467 O O . VAL B 1 105 ? -29.203 6.316 9.602 1 75.56 105 VAL B O 1
ATOM 2470 N N . GLY B 1 106 ? -29.969 6.242 11.492 1 72.06 106 GLY B N 1
ATOM 2471 C CA . GLY B 1 106 ? -31.188 5.535 11.086 1 72.06 106 GLY B CA 1
ATOM 2472 C C . GLY B 1 106 ? -31.062 4.027 11.203 1 72.06 106 GLY B C 1
ATOM 2473 O O . GLY B 1 106 ? -32 3.299 10.914 1 72.06 106 GLY B O 1
ATOM 2474 N N . ASP B 1 107 ? -29.922 3.689 11.414 1 79.19 107 ASP B N 1
ATOM 2475 C CA . ASP B 1 107 ? -29.734 2.25 11.586 1 79.19 107 ASP B CA 1
ATOM 2476 C C . ASP B 1 107 ? -29.688 1.872 13.062 1 79.19 107 ASP B C 1
ATOM 2478 O O . ASP B 1 107 ? -28.609 1.689 13.625 1 79.19 107 ASP B O 1
ATOM 2482 N N . ASP B 1 108 ? -30.781 1.584 13.562 1 84.69 108 ASP B N 1
ATOM 2483 C CA . ASP B 1 108 ? -30.906 1.312 14.992 1 84.69 108 ASP B CA 1
ATOM 2484 C C . ASP B 1 108 ? -30.219 0.008 15.367 1 84.69 108 ASP B C 1
ATOM 2486 O O . ASP B 1 108 ? -29.688 -0.125 16.469 1 84.69 108 ASP B O 1
ATOM 2490 N N . LYS B 1 109 ? -30.266 -0.831 14.516 1 82.81 109 LYS B N 1
ATOM 2491 C CA . LYS B 1 109 ? -29.641 -2.115 14.797 1 82.81 109 LYS B CA 1
ATOM 2492 C C . LYS B 1 109 ? -28.125 -1.958 14.969 1 82.81 109 LYS B C 1
ATOM 2494 O O . LYS B 1 109 ? -27.547 -2.471 15.93 1 82.81 109 LYS B O 1
ATOM 2499 N N . LEU B 1 110 ? -27.562 -1.259 14.055 1 84.44 110 LEU B N 1
ATOM 2500 C CA . LEU B 1 110 ? -26.109 -1.051 14.117 1 84.44 110 LEU B CA 1
ATOM 2501 C C . LEU B 1 110 ? -25.734 -0.248 15.359 1 84.44 110 LEU B C 1
ATOM 2503 O O . LEU B 1 110 ? -24.75 -0.571 16.031 1 84.44 110 LEU B O 1
ATOM 2507 N N . THR B 1 111 ? -26.469 0.731 15.602 1 89.5 111 THR B N 1
ATOM 2508 C CA . THR B 1 111 ? -26.188 1.568 16.75 1 89.5 111 THR B CA 1
ATOM 2509 C C . THR B 1 111 ? -26.297 0.764 18.047 1 89.5 111 THR B C 1
ATOM 2511 O O . THR B 1 111 ? -25.5 0.953 18.969 1 89.5 111 THR B O 1
ATOM 2514 N N . SER B 1 112 ? -27.266 -0.078 18.062 1 88.88 112 SER B N 1
ATOM 2515 C CA . SER B 1 112 ? -27.453 -0.926 19.234 1 88.88 112 SER B CA 1
ATOM 2516 C C . SER B 1 112 ? -26.266 -1.879 19.406 1 88.88 112 SER B C 1
ATOM 2518 O O . SER B 1 112 ? -25.797 -2.102 20.531 1 88.88 112 SER B O 1
ATOM 2520 N N . ILE B 1 113 ? -25.859 -2.324 18.391 1 85.56 113 ILE B N 1
ATOM 2521 C CA . ILE B 1 113 ? -24.734 -3.244 18.422 1 85.56 113 ILE B CA 1
ATOM 2522 C C . ILE B 1 113 ? -23.484 -2.51 18.891 1 85.56 113 ILE B C 1
ATOM 2524 O O . ILE B 1 113 ? -22.75 -3.012 19.75 1 85.56 113 ILE B O 1
ATOM 2528 N N . LEU B 1 114 ? -23.266 -1.401 18.359 1 90.38 114 LEU B N 1
ATOM 2529 C CA . LEU B 1 114 ? -22.109 -0.602 18.75 1 90.38 114 LEU B CA 1
ATOM 2530 C C . LEU B 1 114 ? -22.172 -0.225 20.219 1 90.38 114 LEU B C 1
ATOM 2532 O O . LEU B 1 114 ? -21.172 -0.3 20.938 1 90.38 114 LEU B O 1
ATOM 2536 N N . GLN B 1 115 ? -23.344 0.134 20.609 1 92.88 115 GLN B N 1
ATOM 2537 C CA . GLN B 1 115 ? -23.516 0.495 22.016 1 92.88 115 GLN B CA 1
ATOM 2538 C C . GLN B 1 115 ? -23.234 -0.692 22.922 1 92.88 115 GLN B C 1
ATOM 2540 O O . GLN B 1 115 ? -22.609 -0.536 23.984 1 92.88 115 GLN B O 1
ATOM 2545 N N . SER B 1 116 ? -23.703 -1.844 22.516 1 91.69 116 SER B N 1
ATOM 2546 C CA . SER B 1 116 ? -23.438 -3.051 23.297 1 91.69 116 SER B CA 1
ATOM 2547 C C . SER B 1 116 ? -21.953 -3.328 23.406 1 91.69 116 SER B C 1
ATOM 2549 O O . SER B 1 116 ? -21.469 -3.727 24.469 1 91.69 116 SER B O 1
ATOM 2551 N N . LYS B 1 117 ? -21.266 -3.088 22.422 1 91.25 117 LYS B N 1
ATOM 2552 C CA . LYS B 1 117 ? -19.828 -3.301 22.422 1 91.25 117 LYS B CA 1
ATOM 2553 C C . LYS B 1 117 ? -19.125 -2.303 23.328 1 91.25 117 LYS B C 1
ATOM 2555 O O . LYS B 1 117 ? -18.172 -2.656 24.031 1 91.25 117 LYS B O 1
ATOM 2560 N N . ILE B 1 118 ? -19.562 -1.133 23.297 1 93.75 118 ILE B N 1
ATOM 2561 C CA . ILE B 1 118 ? -19.016 -0.096 24.172 1 93.75 118 ILE B CA 1
ATOM 2562 C C . ILE B 1 118 ? -19.219 -0.488 25.641 1 93.75 118 ILE B C 1
ATOM 2564 O O . ILE B 1 118 ? -18.297 -0.395 26.453 1 93.75 118 ILE B O 1
ATOM 2568 N N . GLU B 1 119 ? -20.328 -0.92 25.922 1 93.75 119 GLU B N 1
ATOM 2569 C CA . GLU B 1 119 ? -20.656 -1.315 27.281 1 93.75 119 GLU B CA 1
ATOM 2570 C C . GLU B 1 119 ? -19.828 -2.518 27.719 1 93.75 119 GLU B C 1
ATOM 2572 O O . GLU B 1 119 ? -19.531 -2.666 28.906 1 93.75 119 GLU B O 1
ATOM 2577 N N . SER B 1 120 ? -19.469 -3.268 26.797 1 92.62 120 SER B N 1
ATOM 2578 C CA . SER B 1 120 ? -18.672 -4.453 27.094 1 92.62 120 SER B CA 1
ATOM 2579 C C . SER B 1 120 ? -17.188 -4.109 27.219 1 92.62 120 SER B C 1
ATOM 2581 O O . SER B 1 120 ? -16.359 -4.988 27.484 1 92.62 120 SER B O 1
ATOM 2583 N N . GLY B 1 121 ? -16.891 -2.85 26.859 1 92.06 121 GLY B N 1
ATOM 2584 C CA . GLY B 1 121 ? -15.531 -2.41 27.141 1 92.06 121 GLY B CA 1
ATOM 2585 C C . GLY B 1 121 ? -14.766 -2.02 25.891 1 92.06 121 GLY B C 1
ATOM 2586 O O . GLY B 1 121 ? -13.602 -1.611 25.969 1 92.06 121 GLY B O 1
ATOM 2587 N N . THR B 1 122 ? -15.422 -2.186 24.766 1 93.25 122 THR B N 1
ATOM 2588 C CA . THR B 1 122 ? -14.758 -1.811 23.531 1 93.25 122 THR B CA 1
ATOM 2589 C C . THR B 1 122 ? -14.734 -0.294 23.359 1 93.25 122 THR B C 1
ATOM 2591 O O . THR B 1 122 ? -15.773 0.362 23.469 1 93.25 122 THR B O 1
ATOM 2594 N N . ARG B 1 123 ? -13.617 0.242 23.141 1 95.75 123 ARG B N 1
ATOM 2595 C CA . ARG B 1 123 ? -13.492 1.674 22.875 1 95.75 123 ARG B CA 1
ATOM 2596 C C . ARG B 1 123 ? -13.773 1.991 21.406 1 95.75 123 ARG B C 1
ATOM 2598 O O . ARG B 1 123 ? -13.094 1.486 20.516 1 95.75 123 ARG B O 1
ATOM 2605 N N . ILE B 1 124 ? -14.734 2.812 21.156 1 94.75 124 ILE B N 1
ATOM 2606 C CA . ILE B 1 124 ? -15.117 3.16 19.797 1 94.75 124 ILE B CA 1
ATOM 2607 C C . ILE B 1 124 ? -14.898 4.652 19.562 1 94.75 124 ILE B C 1
ATOM 2609 O O . ILE B 1 124 ? -15.359 5.484 20.359 1 94.75 124 ILE B O 1
ATOM 2613 N N . GLU B 1 125 ? -14.211 4.898 18.578 1 96.25 125 GLU B N 1
ATOM 2614 C CA . GLU B 1 125 ? -13.969 6.27 18.141 1 96.25 125 GLU B CA 1
ATOM 2615 C C . GLU B 1 125 ? -14.43 6.488 16.703 1 96.25 125 GLU B C 1
ATOM 2617 O O . GLU B 1 125 ? -14.148 5.672 15.82 1 96.25 125 GLU B O 1
ATOM 2622 N N . ILE B 1 126 ? -15.133 7.582 16.5 1 94.62 126 ILE B N 1
ATOM 2623 C CA . ILE B 1 126 ? -15.625 7.918 15.164 1 94.62 126 ILE B CA 1
ATOM 2624 C C . ILE B 1 126 ? -15.078 9.281 14.742 1 94.62 126 ILE B C 1
ATOM 2626 O O . ILE B 1 126 ? -15.281 10.281 15.438 1 94.62 126 ILE B O 1
ATOM 2630 N N . ILE B 1 127 ? -14.445 9.25 13.617 1 95.38 127 ILE B N 1
ATOM 2631 C CA . ILE B 1 127 ? -13.852 10.469 13.07 1 95.38 127 ILE B CA 1
ATOM 2632 C C . ILE B 1 127 ? -14.625 10.906 11.828 1 95.38 127 ILE B C 1
ATOM 2634 O O . ILE B 1 127 ? -14.766 10.133 10.875 1 95.38 127 ILE B O 1
ATOM 2638 N N . THR B 1 128 ? -15.078 12.133 11.852 1 93.88 128 THR B N 1
ATOM 2639 C CA . THR B 1 128 ? -15.867 12.688 10.758 1 93.88 128 THR B CA 1
ATOM 2640 C C . THR B 1 128 ? -15.617 14.18 10.609 1 93.88 128 THR B C 1
ATOM 2642 O O . THR B 1 128 ? -15.227 14.844 11.578 1 93.88 128 THR B O 1
ATOM 2645 N N . PRO B 1 129 ? -15.797 14.648 9.367 1 90.75 129 PRO B N 1
ATOM 2646 C CA . PRO B 1 129 ? -15.531 16.078 9.188 1 90.75 129 PRO B CA 1
ATOM 2647 C C . PRO B 1 129 ? -16.672 16.953 9.711 1 90.75 129 PRO B C 1
ATOM 2649 O O . PRO B 1 129 ? -16.453 18.125 10.055 1 90.75 129 PRO B O 1
ATOM 2652 N N . SER B 1 130 ? -17.844 16.422 9.75 1 88.31 130 SER B N 1
ATOM 2653 C CA . SER B 1 130 ? -19 17.234 10.086 1 88.31 130 SER B CA 1
ATOM 2654 C C . SER B 1 130 ? -19.547 16.875 11.469 1 88.31 130 SER B C 1
ATOM 2656 O O . SER B 1 130 ? -19.281 15.781 11.977 1 88.31 130 SER B O 1
ATOM 2658 N N . ALA B 1 131 ? -20.328 17.75 11.93 1 88.12 131 ALA B N 1
ATOM 2659 C CA . ALA B 1 131 ? -20.922 17.562 13.25 1 88.12 131 ALA B CA 1
ATOM 2660 C C . ALA B 1 131 ? -21.828 16.344 13.289 1 88.12 131 ALA B C 1
ATOM 2662 O O . ALA B 1 131 ? -22.469 16 12.289 1 88.12 131 ALA B O 1
ATOM 2663 N N . VAL B 1 132 ? -21.859 15.812 14.43 1 89.88 132 VAL B N 1
ATOM 2664 C CA . VAL B 1 132 ? -22.672 14.625 14.656 1 89.88 132 VAL B CA 1
ATOM 2665 C C . VAL B 1 132 ? -24 15.031 15.305 1 89.88 132 VAL B C 1
ATOM 2667 O O . VAL B 1 132 ? -24.016 15.781 16.281 1 89.88 132 VAL B O 1
ATOM 2670 N N . PRO B 1 133 ? -25.094 14.531 14.766 1 89.25 133 PRO B N 1
ATOM 2671 C CA . PRO B 1 133 ? -26.375 14.836 15.383 1 89.25 133 PRO B CA 1
ATOM 2672 C C . PRO B 1 133 ? -26.469 14.367 16.828 1 89.25 133 PRO B C 1
ATOM 2674 O O . PRO B 1 133 ? -25.922 13.312 17.188 1 89.25 133 PRO B O 1
ATOM 2677 N N . GLU B 1 134 ? -27.203 15.117 17.625 1 89.88 134 GLU B N 1
ATOM 2678 C CA . GLU B 1 134 ? -27.344 14.836 19.047 1 89.88 134 GLU B CA 1
ATOM 2679 C C . GLU B 1 134 ? -27.969 13.469 19.281 1 89.88 134 GLU B C 1
ATOM 2681 O O . GLU B 1 134 ? -27.609 12.766 20.219 1 89.88 134 GLU B O 1
ATOM 2686 N N . VAL B 1 135 ? -28.859 13.156 18.438 1 87.88 135 VAL B N 1
ATOM 2687 C CA . VAL B 1 135 ? -29.562 11.883 18.562 1 87.88 135 VAL B CA 1
ATOM 2688 C C . VAL B 1 135 ? -28.562 10.734 18.516 1 87.88 135 VAL B C 1
ATOM 2690 O O . VAL B 1 135 ? -28.672 9.766 19.281 1 87.88 135 VAL B O 1
ATOM 2693 N N . LEU B 1 136 ? -27.609 10.867 17.688 1 89.44 136 LEU B N 1
ATOM 2694 C CA . LEU B 1 136 ? -26.609 9.82 17.531 1 89.44 136 LEU B CA 1
ATOM 2695 C C . LEU B 1 136 ? -25.672 9.781 18.734 1 89.44 136 LEU B C 1
ATOM 2697 O O . LEU B 1 136 ? -25.266 8.711 19.172 1 89.44 136 LEU B O 1
ATOM 2701 N N . ARG B 1 137 ? -25.359 10.883 19.25 1 90.81 137 ARG B N 1
ATOM 2702 C CA . ARG B 1 137 ? -24.516 10.953 20.438 1 90.81 137 ARG B CA 1
ATOM 2703 C C . ARG B 1 137 ? -25.172 10.281 21.641 1 90.81 137 ARG B C 1
ATOM 2705 O O . ARG B 1 137 ? -24.5 9.672 22.469 1 90.81 137 ARG B O 1
ATOM 2712 N N . GLU B 1 138 ? -26.453 10.422 21.672 1 90 138 GLU B N 1
ATOM 2713 C CA . GLU B 1 138 ? -27.203 9.836 22.766 1 90 138 GLU B CA 1
ATOM 2714 C C . GLU B 1 138 ? -27.297 8.32 22.625 1 90 138 GLU B C 1
ATOM 2716 O O . GLU B 1 138 ? -27.312 7.594 23.625 1 90 138 GLU B O 1
ATOM 2721 N N . LYS B 1 139 ? -27.359 7.961 21.422 1 89.5 139 LYS B N 1
ATOM 2722 C CA . LYS B 1 139 ? -27.484 6.531 21.156 1 89.5 139 LYS B CA 1
ATOM 2723 C C . LYS B 1 139 ? -26.141 5.816 21.375 1 89.5 139 LYS B C 1
ATOM 2725 O O . LYS B 1 139 ? -26.109 4.621 21.672 1 89.5 139 LYS B O 1
ATOM 2730 N N . LEU B 1 140 ? -25.094 6.547 21.141 1 92.38 140 LEU B N 1
ATOM 2731 C CA . LEU B 1 140 ? -23.766 5.988 21.312 1 92.38 140 LEU B CA 1
ATOM 2732 C C . LEU B 1 140 ? -23.031 6.664 22.453 1 92.38 140 LEU B C 1
ATOM 2734 O O . LEU B 1 140 ? -22 7.316 22.25 1 92.38 140 LEU B O 1
ATOM 2738 N N . LYS B 1 141 ? -23.578 6.316 23.609 1 91.19 141 LYS B N 1
ATOM 2739 C CA . LYS B 1 141 ? -22.969 6.883 24.812 1 91.19 141 LYS B CA 1
ATOM 2740 C C . LYS B 1 141 ? -21.641 6.215 25.125 1 91.19 141 LYS B C 1
ATOM 2742 O O . LYS B 1 141 ? -21.547 4.988 25.188 1 91.19 141 LYS B O 1
ATOM 2747 N N . GLY B 1 142 ? -20.641 6.992 25.203 1 92.25 142 GLY B N 1
ATOM 2748 C CA . GLY B 1 142 ? -19.344 6.441 25.5 1 92.25 142 GLY B CA 1
ATOM 2749 C C . GLY B 1 142 ? -18.391 6.445 24.312 1 92.25 142 GLY B C 1
ATOM 2750 O O . GLY B 1 142 ? -17.188 6.285 24.469 1 92.25 142 GLY B O 1
ATOM 2751 N N . ALA B 1 143 ? -19.016 6.539 23.172 1 93.75 143 ALA B N 1
ATOM 2752 C CA . ALA B 1 143 ? -18.172 6.66 21.984 1 93.75 143 ALA B CA 1
ATOM 2753 C C . ALA B 1 143 ? -17.516 8.039 21.906 1 93.75 143 ALA B C 1
ATOM 2755 O O . ALA B 1 143 ? -18.078 9.023 22.406 1 93.75 143 ALA B O 1
ATOM 2756 N N . SER B 1 144 ? -16.375 8.023 21.422 1 94.62 144 SER B N 1
ATOM 2757 C CA . SER B 1 144 ? -15.688 9.297 21.188 1 94.62 144 SER B CA 1
ATOM 2758 C C . SER B 1 144 ? -15.906 9.773 19.75 1 94.62 144 SER B C 1
ATOM 2760 O O . SER B 1 144 ? -15.625 9.039 18.797 1 94.62 144 SER B O 1
ATOM 2762 N N . PHE B 1 145 ? -16.375 11 19.656 1 94.12 145 PHE B N 1
ATOM 2763 C CA . PHE B 1 145 ? -16.547 11.609 18.344 1 94.12 145 PHE B CA 1
ATOM 2764 C C . PHE B 1 145 ? -15.508 12.688 18.094 1 94.12 145 PHE B C 1
ATOM 2766 O O . PHE B 1 145 ? -15.414 13.656 18.859 1 94.12 145 PHE B O 1
ATOM 2773 N N . ILE B 1 146 ? -14.766 12.484 17.031 1 94.81 146 ILE B N 1
ATOM 2774 C CA . ILE B 1 146 ? -13.758 13.469 16.641 1 94.81 146 ILE B CA 1
ATOM 2775 C C . ILE B 1 146 ? -14.188 14.18 15.367 1 94.81 146 ILE B C 1
ATOM 2777 O O . ILE B 1 146 ? -14.266 13.562 14.305 1 94.81 146 ILE B O 1
ATOM 2781 N N . ILE B 1 147 ? -14.438 15.445 15.57 1 93.25 147 ILE B N 1
ATOM 2782 C CA . ILE B 1 147 ? -14.883 16.25 14.445 1 93.25 147 ILE B CA 1
ATOM 2783 C C . ILE B 1 147 ? -13.711 17.094 13.922 1 93.25 147 ILE B C 1
ATOM 2785 O O . ILE B 1 147 ? -13.203 17.969 14.625 1 93.25 147 ILE B O 1
ATOM 2789 N N . THR B 1 148 ? -13.344 16.859 12.648 1 91.88 148 THR B N 1
ATOM 2790 C CA . THR B 1 148 ? -12.133 17.484 12.117 1 91.88 148 THR B CA 1
ATOM 2791 C C . THR B 1 148 ? -12.453 18.828 11.477 1 91.88 148 THR B C 1
ATOM 2793 O O . THR B 1 148 ? -11.555 19.656 11.273 1 91.88 148 THR B O 1
ATOM 2796 N N . LYS B 1 149 ? -13.688 19.094 11.125 1 88.06 149 LYS B N 1
ATOM 2797 C CA . LYS B 1 149 ? -14.156 20.359 10.547 1 88.06 149 LYS B CA 1
ATOM 2798 C C . LYS B 1 149 ? -13.406 20.672 9.25 1 88.06 149 LYS B C 1
ATOM 2800 O O . LYS B 1 149 ? -13.133 21.828 8.953 1 88.06 149 LYS B O 1
ATOM 2805 N N . GLU B 1 150 ? -12.984 19.594 8.602 1 86.5 150 GLU B N 1
ATOM 2806 C CA . GLU B 1 150 ? -12.289 19.781 7.332 1 86.5 150 GLU B CA 1
ATOM 2807 C C . GLU B 1 150 ? -13.258 20.219 6.238 1 86.5 150 GLU B C 1
ATOM 2809 O O . GLU B 1 150 ? -14.398 19.75 6.18 1 86.5 150 GLU B O 1
ATOM 2814 N N . PRO B 1 151 ? -12.703 21.172 5.457 1 83.12 151 PRO B N 1
ATOM 2815 C CA . PRO B 1 151 ? -13.586 21.641 4.379 1 83.12 151 PRO B CA 1
ATOM 2816 C C . PRO B 1 151 ? -13.844 20.578 3.324 1 83.12 151 PRO B C 1
ATOM 2818 O O . PRO B 1 151 ? -14.891 20.578 2.674 1 83.12 151 PRO B O 1
ATOM 2821 N N . VAL B 1 152 ? -12.867 19.734 3.15 1 84.5 152 VAL B N 1
ATOM 2822 C CA . VAL B 1 152 ? -13 18.656 2.17 1 84.5 152 VAL B CA 1
ATOM 2823 C C . VAL B 1 152 ? -13.133 17.328 2.887 1 84.5 152 VAL B C 1
ATOM 2825 O O . VAL B 1 152 ? -12.359 17.016 3.795 1 84.5 152 VAL B O 1
ATOM 2828 N N . SER B 1 153 ? -14.086 16.625 2.418 1 84.06 153 SER B N 1
ATOM 2829 C CA . SER B 1 153 ? -14.32 15.312 3.023 1 84.06 153 SER B CA 1
ATOM 2830 C C . SER B 1 153 ? -13.188 14.344 2.689 1 84.06 153 SER B C 1
ATOM 2832 O O . SER B 1 153 ? -12.641 14.375 1.589 1 84.06 153 SER B O 1
ATOM 2834 N N . PRO B 1 154 ? -12.953 13.492 3.668 1 88.75 154 PRO B N 1
ATOM 2835 C CA . PRO B 1 154 ? -11.93 12.477 3.381 1 88.75 154 PRO B CA 1
ATOM 2836 C C . PRO B 1 154 ? -12.312 11.578 2.209 1 88.75 154 PRO B C 1
ATOM 2838 O O . PRO B 1 154 ? -13.492 11.273 2.018 1 88.75 154 PRO B O 1
ATOM 2841 N N . GLU B 1 155 ? -11.305 11.195 1.462 1 87.31 155 GLU B N 1
ATOM 2842 C CA . GLU B 1 155 ? -11.523 10.289 0.335 1 87.31 155 GLU B CA 1
ATOM 2843 C C . GLU B 1 155 ? -11.555 8.836 0.793 1 87.31 155 GLU B C 1
ATOM 2845 O O . GLU B 1 155 ? -12.133 7.98 0.118 1 87.31 155 GLU B O 1
ATOM 2850 N N . SER B 1 156 ? -10.93 8.656 1.896 1 90.62 156 SER B N 1
ATOM 2851 C CA . SER B 1 156 ? -10.852 7.281 2.375 1 90.62 156 SER B CA 1
ATOM 2852 C C . SER B 1 156 ? -11.844 7.031 3.506 1 90.62 156 SER B C 1
ATOM 2854 O O . SER B 1 156 ? -12.133 7.934 4.293 1 90.62 156 SER B O 1
ATOM 2856 N N . ARG B 1 157 ? -12.461 5.902 3.479 1 91.38 157 ARG B N 1
ATOM 2857 C CA . ARG B 1 157 ? -13.305 5.391 4.551 1 91.38 157 ARG B CA 1
ATOM 2858 C C . ARG B 1 157 ? -12.789 4.051 5.062 1 91.38 157 ARG B C 1
ATOM 2860 O O . ARG B 1 157 ? -12.633 3.1 4.289 1 91.38 157 ARG B O 1
ATOM 2867 N N . PHE B 1 158 ? -12.484 4.035 6.402 1 95.25 158 PHE B N 1
ATOM 2868 C CA . PHE B 1 158 ? -11.906 2.789 6.898 1 95.25 158 PHE B CA 1
ATOM 2869 C C . PHE B 1 158 ? -12.188 2.615 8.383 1 95.25 158 PHE B C 1
ATOM 2871 O O . PHE B 1 158 ? -12.633 3.553 9.055 1 95.25 158 PHE B O 1
ATOM 2878 N N . THR B 1 159 ? -12.055 1.447 8.836 1 94.94 159 THR B N 1
ATOM 2879 C CA . THR B 1 159 ? -12.148 1.086 10.25 1 94.94 159 THR B CA 1
ATOM 2880 C C . THR B 1 159 ? -10.875 0.38 10.703 1 94.94 159 THR B C 1
ATOM 2882 O O . THR B 1 159 ? -10.43 -0.582 10.078 1 94.94 159 THR B O 1
ATOM 2885 N N . LEU B 1 160 ? -10.242 0.904 11.664 1 97.25 160 LEU B N 1
ATOM 2886 C CA . LEU B 1 160 ? -9.062 0.303 12.273 1 97.25 160 LEU B CA 1
ATOM 2887 C C . LEU B 1 160 ? -9.391 -0.306 13.633 1 97.25 160 LEU B C 1
ATOM 2889 O O . LEU B 1 160 ? -9.867 0.393 14.531 1 97.25 160 LEU B O 1
ATOM 2893 N N . VAL B 1 161 ? -9.18 -1.591 13.711 1 96.19 161 VAL B N 1
ATOM 2894 C CA . VAL B 1 161 ? -9.398 -2.301 14.969 1 96.19 161 VAL B CA 1
ATOM 2895 C C . VAL B 1 161 ? -8.062 -2.537 15.664 1 96.19 161 VAL B C 1
ATOM 2897 O O . VAL B 1 161 ? -7.055 -2.83 15.008 1 96.19 161 VAL B O 1
ATOM 2900 N N . ASN B 1 162 ? -8 -2.285 16.953 1 96.19 162 ASN B N 1
ATOM 2901 C CA . ASN B 1 162 ? -6.816 -2.498 17.781 1 96.19 162 ASN B CA 1
ATOM 2902 C C . ASN B 1 162 ? -5.66 -1.603 17.344 1 96.19 162 ASN B C 1
ATOM 2904 O O . ASN B 1 162 ? -4.523 -2.062 17.219 1 96.19 162 ASN B O 1
ATOM 2908 N N . GLY B 1 163 ? -5.98 -0.349 17.078 1 93.62 163 GLY B N 1
ATOM 2909 C CA . GLY B 1 163 ? -4.977 0.593 16.609 1 93.62 163 GLY B CA 1
ATOM 2910 C C . GLY B 1 163 ? -3.908 0.886 17.641 1 93.62 163 GLY B C 1
ATOM 2911 O O . GLY B 1 163 ? -2.807 1.32 17.297 1 93.62 163 GLY B O 1
ATOM 2912 N N . ASP B 1 164 ? -4.18 0.564 18.812 1 89.69 164 ASP B N 1
ATOM 2913 C CA . ASP B 1 164 ? -3.258 0.866 19.906 1 89.69 164 ASP B CA 1
ATOM 2914 C C . ASP B 1 164 ? -2.482 -0.378 20.328 1 89.69 164 ASP B C 1
ATOM 2916 O O . ASP B 1 164 ? -1.667 -0.324 21.25 1 89.69 164 ASP B O 1
ATOM 2920 N N . ARG B 1 165 ? -2.697 -1.474 19.75 1 89.38 165 ARG B N 1
ATOM 2921 C CA . ARG B 1 165 ? -2.02 -2.729 20.062 1 89.38 165 ARG B CA 1
ATOM 2922 C C . ARG B 1 165 ? -1.152 -3.186 18.891 1 89.38 165 ARG B C 1
ATOM 2924 O O . ARG B 1 165 ? -1.635 -3.865 17.984 1 89.38 165 ARG B O 1
ATOM 2931 N N . SER B 1 166 ? 0.103 -2.943 19.031 1 85.56 166 SER B N 1
ATOM 2932 C CA . SER B 1 166 ? 1.044 -3.254 17.953 1 85.56 166 SER B CA 1
ATOM 2933 C C . SER B 1 166 ? 1.015 -4.738 17.609 1 85.56 166 SER B C 1
ATOM 2935 O O . SER B 1 166 ? 1.093 -5.59 18.5 1 85.56 166 SER B O 1
ATOM 2937 N N . GLY B 1 167 ? 0.801 -5.016 16.375 1 87.12 167 GLY B N 1
ATOM 2938 C CA . GLY B 1 167 ? 0.822 -6.395 15.914 1 87.12 167 GLY B CA 1
ATOM 2939 C C . GLY B 1 167 ? -0.561 -7.012 15.812 1 87.12 167 GLY B C 1
ATOM 2940 O O . GLY B 1 167 ? -0.736 -8.055 15.18 1 87.12 167 GLY B O 1
ATOM 2941 N N . ALA B 1 168 ? -1.557 -6.418 16.438 1 90.62 168 ALA B N 1
ATOM 2942 C CA . ALA B 1 168 ? -2.906 -6.977 16.453 1 90.62 168 ALA B CA 1
ATOM 2943 C C . ALA B 1 168 ? -3.854 -6.137 15.602 1 90.62 168 ALA B C 1
ATOM 2945 O O . ALA B 1 168 ? -5.051 -6.418 15.531 1 90.62 168 ALA B O 1
ATOM 2946 N N . GLU B 1 169 ? -3.316 -5.199 14.945 1 94.62 169 GLU B N 1
ATOM 2947 C CA . GLU B 1 169 ? -4.141 -4.266 14.18 1 94.62 169 GLU B CA 1
ATOM 2948 C C . GLU B 1 169 ? -4.785 -4.953 12.984 1 94.62 169 GLU B C 1
ATOM 2950 O O . GLU B 1 169 ? -4.168 -5.801 12.336 1 94.62 169 GLU B O 1
ATOM 2955 N N . LYS B 1 170 ? -5.992 -4.605 12.742 1 93.38 170 LYS B N 1
ATOM 2956 C CA . LYS B 1 170 ? -6.711 -4.965 11.531 1 93.38 170 LYS B CA 1
ATOM 2957 C C . LYS B 1 170 ? -7.391 -3.744 10.906 1 93.38 170 LYS B C 1
ATOM 2959 O O . LYS B 1 170 ? -7.98 -2.93 11.617 1 93.38 170 LYS B O 1
ATOM 2964 N N . LEU B 1 171 ? -7.227 -3.639 9.656 1 95.69 171 LEU B N 1
ATOM 2965 C CA . LEU B 1 171 ? -7.738 -2.477 8.938 1 95.69 171 LEU B CA 1
ATOM 2966 C C . LEU B 1 171 ? -8.711 -2.898 7.84 1 95.69 171 LEU B C 1
ATOM 2968 O O . LEU B 1 171 ? -8.383 -3.754 7.012 1 95.69 171 LEU B O 1
ATOM 2972 N N . ALA B 1 172 ? -9.906 -2.361 7.914 1 93.12 172 ALA B N 1
ATOM 2973 C CA . ALA B 1 172 ? -10.883 -2.551 6.844 1 93.12 172 ALA B CA 1
ATOM 2974 C C . ALA B 1 172 ? -11.102 -1.259 6.062 1 93.12 172 ALA B C 1
ATOM 2976 O O . ALA B 1 172 ? -11.477 -0.233 6.633 1 93.12 172 ALA B O 1
ATOM 2977 N N . ILE B 1 173 ? -10.789 -1.323 4.777 1 92.75 173 ILE B N 1
ATOM 2978 C CA . ILE B 1 173 ? -10.953 -0.151 3.926 1 92.75 173 ILE B CA 1
ATOM 2979 C C . ILE B 1 173 ? -12.094 -0.391 2.939 1 92.75 173 ILE B C 1
ATOM 2981 O O . ILE B 1 173 ? -12.141 -1.429 2.273 1 92.75 173 ILE B O 1
ATOM 2985 N N . ALA B 1 174 ? -13.008 0.608 2.902 1 87.81 174 ALA B N 1
ATOM 2986 C CA . ALA B 1 174 ? 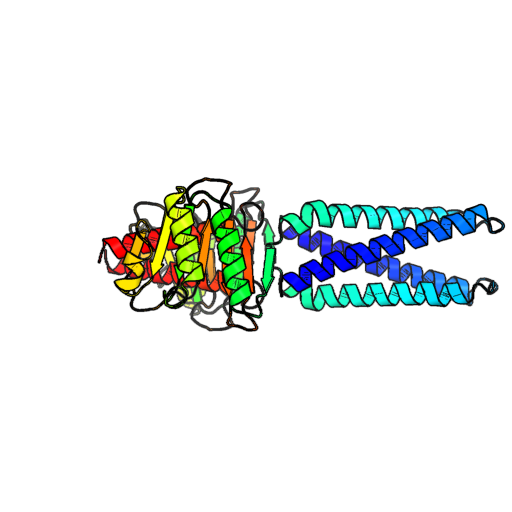-14.164 0.494 2.014 1 87.81 174 ALA B CA 1
ATOM 2987 C C . ALA B 1 174 ? -13.922 1.245 0.707 1 87.81 174 ALA B C 1
ATOM 2989 O O . ALA B 1 174 ? -13.227 2.264 0.687 1 87.81 174 ALA B O 1
ATOM 2990 N N . ARG B 1 175 ? -14.453 0.597 -0.343 1 82 175 ARG B N 1
ATOM 2991 C CA . ARG B 1 175 ? -14.406 1.231 -1.656 1 82 175 ARG B CA 1
ATOM 2992 C C . ARG B 1 175 ? -15.727 1.057 -2.396 1 82 175 ARG B C 1
ATOM 2994 O O . ARG B 1 175 ? -16.344 -0.009 -2.334 1 82 175 ARG B O 1
ATOM 3001 N N . GLY B 1 176 ? -16.109 2.146 -3.035 1 77.19 176 GLY B N 1
ATOM 3002 C CA . GLY B 1 176 ? -17.281 2.051 -3.889 1 77.19 176 GLY B CA 1
ATOM 3003 C C . GLY B 1 176 ? -18.594 2.123 -3.117 1 77.19 176 GLY B C 1
ATOM 3004 O O . GLY B 1 176 ? -18.594 2.475 -1.937 1 77.19 176 GLY B O 1
ATOM 3005 N N . VAL B 1 177 ? -19.656 1.984 -3.934 1 72.25 177 VAL B N 1
ATOM 3006 C CA . VAL B 1 177 ? -21.016 2.012 -3.385 1 72.25 177 VAL B CA 1
ATOM 3007 C C . VAL B 1 177 ? -21.766 0.746 -3.799 1 72.25 177 VAL B C 1
ATOM 3009 O O . VAL B 1 177 ? -21.328 0.017 -4.688 1 72.25 177 VAL B O 1
ATOM 3012 N N . HIS B 1 178 ? -22.766 0.465 -2.951 1 70.94 178 HIS B N 1
ATOM 3013 C CA . HIS B 1 178 ? -23.562 -0.694 -3.314 1 70.94 178 HIS B CA 1
ATOM 3014 C C . HIS B 1 178 ? -24.109 -0.565 -4.734 1 70.94 178 HIS B C 1
ATOM 3016 O O . HIS B 1 178 ? -24.484 0.529 -5.164 1 70.94 178 HIS B O 1
ATOM 3022 N N . PRO B 1 179 ? -24.156 -1.646 -5.5 1 74.5 179 PRO B N 1
ATOM 3023 C CA . PRO B 1 179 ? -23.875 -3.037 -5.145 1 74.5 179 PRO B CA 1
ATOM 3024 C C . PRO B 1 179 ? -22.391 -3.389 -5.281 1 74.5 179 PRO B C 1
ATOM 3026 O O . PRO B 1 179 ? -21.984 -4.52 -4.992 1 74.5 179 PRO B O 1
ATOM 3029 N N . ASP B 1 180 ? -21.547 -2.416 -5.602 1 71.88 180 ASP B N 1
ATOM 3030 C CA . ASP B 1 180 ? -20.125 -2.678 -5.82 1 71.88 180 ASP B CA 1
ATOM 3031 C C . ASP B 1 180 ? -19.281 -2.211 -4.633 1 71.88 180 ASP B C 1
ATOM 3033 O O . ASP B 1 180 ? -18.156 -1.733 -4.809 1 71.88 180 ASP B O 1
ATOM 3037 N N . HIS B 1 181 ? -19.875 -2.316 -3.561 1 77.31 181 HIS B N 1
ATOM 3038 C CA . HIS B 1 181 ? -19.172 -1.937 -2.342 1 77.31 181 HIS B CA 1
ATOM 3039 C C . HIS B 1 181 ? -18.156 -3.004 -1.935 1 77.31 181 HIS B C 1
ATOM 3041 O O . HIS B 1 181 ? -18.531 -4.145 -1.657 1 77.31 181 HIS B O 1
ATOM 3047 N N . GLU B 1 182 ? -16.922 -2.686 -1.917 1 81.25 182 GLU B N 1
ATOM 3048 C CA . GLU B 1 182 ? -15.852 -3.625 -1.604 1 81.25 182 GLU B CA 1
ATOM 3049 C C . GLU B 1 182 ? -15.117 -3.215 -0.333 1 81.25 182 GLU B C 1
ATOM 3051 O O . GLU B 1 182 ? -14.844 -2.031 -0.121 1 81.25 182 GLU B O 1
ATOM 3056 N N . ILE B 1 183 ? -14.891 -4.203 0.47 1 86.19 183 ILE B N 1
ATOM 3057 C CA . ILE B 1 183 ? -14.109 -3.988 1.685 1 86.19 183 ILE B CA 1
ATOM 3058 C C . ILE B 1 183 ? -12.828 -4.816 1.63 1 86.19 183 ILE B C 1
ATOM 3060 O O . ILE B 1 183 ? -12.875 -6.027 1.401 1 86.19 183 ILE B O 1
ATOM 3064 N N . THR B 1 184 ? -11.742 -4.176 1.784 1 85.31 184 THR B N 1
ATOM 3065 C CA . THR B 1 184 ? -10.445 -4.84 1.85 1 85.31 184 THR B CA 1
ATOM 3066 C C . THR B 1 184 ? -9.906 -4.824 3.275 1 85.31 184 THR B C 1
ATOM 3068 O O . THR B 1 184 ? -9.867 -3.771 3.918 1 85.31 184 THR B O 1
ATOM 3071 N N . ILE B 1 185 ? -9.523 -5.988 3.717 1 87.5 185 ILE B N 1
ATOM 3072 C CA . ILE B 1 185 ? -9.047 -6.105 5.09 1 87.5 185 ILE B CA 1
ATOM 3073 C C . ILE B 1 185 ? -7.531 -6.328 5.086 1 87.5 185 ILE B C 1
ATOM 3075 O O . ILE B 1 185 ? -7.031 -7.207 4.383 1 87.5 185 ILE B O 1
ATOM 3079 N N . PHE B 1 186 ? -6.844 -5.531 5.848 1 87.88 186 PHE B N 1
ATOM 3080 C CA . PHE B 1 186 ? -5.398 -5.656 6.012 1 87.88 186 PHE B CA 1
ATOM 3081 C C . PHE B 1 186 ? -5.047 -5.992 7.457 1 87.88 186 PHE B C 1
ATOM 3083 O O . PHE B 1 186 ? -5.73 -5.555 8.383 1 87.88 186 PHE B O 1
ATOM 3090 N N . ASP B 1 187 ? -4.055 -6.77 7.582 1 86.81 187 ASP B N 1
ATOM 3091 C CA . ASP B 1 187 ? -3.451 -6.984 8.891 1 86.81 187 ASP B CA 1
ATOM 3092 C C . ASP B 1 187 ? -1.946 -6.73 8.852 1 86.81 187 ASP B C 1
ATOM 3094 O O . ASP B 1 187 ? -1.435 -6.156 7.887 1 86.81 187 ASP B O 1
ATOM 3098 N N . ASN B 1 188 ? -1.259 -7.062 9.883 1 85 188 ASN B N 1
ATOM 3099 C CA . ASN B 1 188 ? 0.154 -6.723 10 1 85 188 ASN B CA 1
ATOM 3100 C C . ASN B 1 188 ? 1.008 -7.539 9.031 1 85 188 ASN B C 1
ATOM 3102 O O . ASN B 1 188 ? 2.164 -7.195 8.773 1 85 188 ASN B O 1
ATOM 3106 N N . ASN B 1 189 ? 0.459 -8.5 8.484 1 75.31 189 ASN B N 1
ATOM 3107 C CA . ASN B 1 189 ? 1.178 -9.305 7.508 1 75.31 189 ASN B CA 1
ATOM 3108 C C . ASN B 1 189 ? 0.879 -8.859 6.078 1 75.31 189 ASN B C 1
ATOM 3110 O O . ASN B 1 189 ? 1.785 -8.781 5.246 1 75.31 189 ASN B O 1
ATOM 3114 N N . SER B 1 190 ? -0.328 -8.523 5.855 1 76.31 190 SER B N 1
ATOM 3115 C CA . SER B 1 190 ? -0.761 -8.258 4.488 1 76.31 190 SER B CA 1
ATOM 3116 C C . SER B 1 190 ? -0.555 -6.793 4.113 1 76.31 190 SER B C 1
ATOM 3118 O O . SER B 1 190 ? -0.388 -6.465 2.938 1 76.31 190 SER B O 1
ATOM 3120 N N . GLY B 1 191 ? -0.545 -5.93 5.145 1 85.94 191 GLY B N 1
ATOM 3121 C CA . GLY B 1 191 ? -0.413 -4.535 4.762 1 85.94 191 GLY B CA 1
ATOM 3122 C C . GLY B 1 191 ? -0.011 -3.635 5.914 1 85.94 191 GLY B C 1
ATOM 3123 O O . GLY B 1 191 ? -0.712 -2.67 6.23 1 85.94 191 GLY B O 1
ATOM 3124 N N . PRO B 1 192 ? 1.085 -3.982 6.484 1 87.12 192 PRO B N 1
ATOM 3125 C CA . PRO B 1 192 ? 1.522 -3.135 7.598 1 87.12 192 PRO B CA 1
ATOM 3126 C C . PRO B 1 192 ? 1.685 -1.67 7.195 1 87.12 192 PRO B C 1
ATOM 3128 O O . PRO B 1 192 ? 1.426 -0.772 8 1 87.12 192 PRO B O 1
ATOM 3131 N N . GLN B 1 193 ? 2.059 -1.405 5.988 1 89.19 193 GLN B N 1
ATOM 3132 C CA . GLN B 1 193 ? 2.26 -0.038 5.523 1 89.19 193 GLN B CA 1
ATOM 3133 C C . GLN B 1 193 ? 0.929 0.697 5.383 1 89.19 193 GLN B C 1
ATOM 3135 O O . GLN B 1 193 ? 0.856 1.906 5.609 1 89.19 193 GLN B O 1
ATOM 3140 N N . ILE B 1 194 ? -0.046 -0.033 5.004 1 92.12 194 ILE B N 1
ATOM 3141 C CA . ILE B 1 194 ? -1.371 0.56 4.859 1 92.12 194 ILE B CA 1
ATOM 3142 C C . ILE B 1 194 ? -1.945 0.88 6.238 1 92.12 194 ILE B C 1
ATOM 3144 O O . ILE B 1 194 ? -2.582 1.919 6.426 1 92.12 194 ILE B O 1
ATOM 3148 N N . ILE B 1 195 ? -1.65 0.01 7.152 1 93.94 195 ILE B N 1
ATOM 3149 C CA . ILE B 1 195 ? -2.064 0.244 8.531 1 93.94 195 ILE B CA 1
ATOM 3150 C C . ILE B 1 195 ? -1.367 1.488 9.07 1 93.94 195 ILE B C 1
ATOM 3152 O O . ILE B 1 195 ? -1.986 2.305 9.758 1 93.94 195 ILE B O 1
ATOM 3156 N N . ALA B 1 196 ? -0.149 1.646 8.719 1 93.19 196 ALA B N 1
ATOM 3157 C CA . ALA B 1 196 ? 0.596 2.836 9.117 1 93.19 196 ALA B CA 1
ATOM 3158 C C . ALA B 1 196 ? -0.048 4.102 8.562 1 93.19 196 ALA B C 1
ATOM 3160 O O . ALA B 1 196 ? -0.117 5.125 9.25 1 93.19 196 ALA B O 1
ATOM 3161 N N . MET B 1 197 ? -0.508 4.043 7.379 1 95.31 197 MET B N 1
ATOM 3162 C CA . MET B 1 197 ? -1.188 5.18 6.766 1 95.31 197 MET B CA 1
ATOM 3163 C C . MET B 1 197 ? -2.473 5.52 7.516 1 95.31 197 MET B C 1
ATOM 3165 O O . MET B 1 197 ? -2.771 6.691 7.746 1 95.31 197 MET B O 1
ATOM 3169 N N . ALA B 1 198 ? -3.188 4.465 7.805 1 96.69 198 ALA B N 1
ATOM 3170 C CA . ALA B 1 198 ? -4.422 4.668 8.555 1 96.69 198 ALA B CA 1
ATOM 3171 C C . ALA B 1 198 ? -4.145 5.352 9.891 1 96.69 198 ALA B C 1
ATOM 3173 O O . ALA B 1 198 ? -4.863 6.273 10.289 1 96.69 198 ALA B O 1
ATOM 3174 N N . LYS B 1 199 ? -3.137 4.93 10.523 1 95.38 199 LYS B N 1
ATOM 3175 C CA . LYS B 1 199 ? -2.768 5.508 11.812 1 95.38 199 LYS B CA 1
ATOM 3176 C C . LYS B 1 199 ? -2.371 6.973 11.664 1 95.38 199 LYS B C 1
ATOM 3178 O O . LYS B 1 199 ? -2.693 7.801 12.516 1 95.38 199 LYS B O 1
ATOM 3183 N N . ASP B 1 200 ? -1.716 7.25 10.648 1 95.5 200 ASP B N 1
ATOM 3184 C CA . ASP B 1 200 ? -1.34 8.633 10.383 1 95.5 200 ASP B CA 1
ATOM 3185 C C . ASP B 1 200 ? -2.574 9.508 10.164 1 95.5 200 ASP B C 1
ATOM 3187 O O . ASP B 1 200 ? -2.637 10.641 10.664 1 95.5 200 ASP B O 1
ATOM 3191 N N . ILE B 1 201 ? -3.465 9.031 9.422 1 95.75 201 ILE B N 1
ATOM 3192 C CA . ILE B 1 201 ? -4.691 9.773 9.156 1 95.75 201 ILE B CA 1
ATOM 3193 C C . ILE B 1 201 ? -5.418 10.055 10.477 1 95.75 201 ILE B C 1
ATOM 3195 O O . ILE B 1 201 ? -5.875 11.172 10.711 1 95.75 201 ILE B O 1
ATOM 3199 N N . ILE B 1 202 ? -5.484 9.047 11.258 1 95.88 202 ILE B N 1
ATOM 3200 C CA . ILE B 1 202 ? -6.176 9.172 12.539 1 95.88 202 ILE B CA 1
ATOM 3201 C C . ILE B 1 202 ? -5.473 10.203 13.406 1 95.88 202 ILE B C 1
ATOM 3203 O O . ILE B 1 202 ? -6.113 11.094 13.969 1 95.88 202 ILE B O 1
ATOM 3207 N N . ARG B 1 203 ? -4.23 10.102 13.5 1 94.62 203 ARG B N 1
ATOM 3208 C CA . ARG B 1 203 ? -3.459 11.039 14.312 1 94.62 203 ARG B CA 1
ATOM 3209 C C . ARG B 1 203 ? -3.631 12.469 13.812 1 94.62 203 ARG B C 1
ATOM 3211 O O . ARG B 1 203 ? -3.857 13.391 14.602 1 94.62 203 ARG B O 1
ATOM 3218 N N . LYS B 1 204 ? -3.551 12.633 12.594 1 93.38 204 LYS B N 1
ATOM 3219 C CA . LYS B 1 204 ? -3.676 13.969 12.016 1 93.38 204 LYS B CA 1
ATOM 3220 C C . LYS B 1 204 ? -5.09 14.508 12.188 1 93.38 204 LYS B C 1
ATOM 3222 O O . LYS B 1 204 ? -5.281 15.719 12.336 1 93.38 204 LYS B O 1
ATOM 3227 N N . SER B 1 205 ? -5.98 13.672 12.008 1 93.88 205 SER B N 1
ATOM 3228 C CA . SER B 1 205 ? -7.367 14.078 12.227 1 93.88 205 SER B CA 1
ATOM 3229 C C . SER B 1 205 ? -7.574 14.586 13.648 1 93.88 205 SER B C 1
ATOM 3231 O O . SER B 1 205 ? -8.258 15.594 13.859 1 93.88 205 SER B O 1
ATOM 3233 N N . LYS B 1 206 ? -7.016 13.906 14.562 1 93.19 206 LYS B N 1
ATOM 3234 C CA . LYS B 1 206 ? -7.129 14.312 15.961 1 93.19 206 LYS B CA 1
ATOM 3235 C C . LYS B 1 206 ? -6.434 15.648 16.203 1 93.19 206 LYS B C 1
ATOM 3237 O O . LYS B 1 206 ? -6.941 16.5 16.922 1 93.19 206 LYS B O 1
ATOM 3242 N N . GLU B 1 207 ? -5.352 15.797 15.586 1 91.12 207 GLU B N 1
ATOM 3243 C CA . GLU B 1 207 ? -4.617 17.062 15.711 1 91.12 207 GLU B CA 1
ATOM 3244 C C . GLU B 1 207 ? -5.41 18.219 15.125 1 91.12 207 GLU B C 1
ATOM 3246 O O . GLU B 1 207 ? -5.441 19.312 15.695 1 91.12 207 GLU B O 1
ATOM 3251 N N . LEU B 1 208 ? -5.973 17.953 14.039 1 89.62 208 LEU B N 1
ATOM 3252 C CA . LEU B 1 208 ? -6.785 18.984 13.406 1 89.62 208 LEU B CA 1
ATOM 3253 C C . LEU B 1 208 ? -7.984 19.344 14.273 1 89.62 208 LEU B C 1
ATOM 3255 O O . LEU B 1 208 ? -8.367 20.516 14.367 1 89.62 208 LEU B O 1
ATOM 3259 N N . SER B 1 209 ? -8.562 18.312 14.797 1 90.38 209 SER B N 1
ATOM 3260 C CA . SER B 1 209 ? -9.719 18.531 15.656 1 90.38 209 SER B CA 1
ATOM 3261 C C . SER B 1 209 ? -9.352 19.359 16.875 1 90.38 209 SER B C 1
ATOM 3263 O O . SER B 1 209 ? -10.148 20.188 17.328 1 90.38 209 SER B O 1
ATOM 3265 N N . ASN B 1 210 ? -8.172 19.125 17.391 1 86.25 210 ASN B N 1
ATOM 3266 C CA . ASN B 1 210 ? -7.711 19.844 18.562 1 86.25 210 ASN B CA 1
ATOM 3267 C C . ASN B 1 210 ? -7.344 21.297 18.234 1 86.25 210 ASN B C 1
ATOM 3269 O O . ASN B 1 210 ? -7.395 22.172 19.094 1 86.25 210 ASN B O 1
ATOM 3273 N N . ALA B 1 211 ? -6.918 21.5 17.078 1 77.38 211 ALA B N 1
ATOM 3274 C CA . ALA B 1 211 ? -6.535 22.844 16.656 1 77.38 211 ALA B CA 1
ATOM 3275 C C . ALA B 1 211 ? -7.762 23.703 16.328 1 77.38 211 ALA B C 1
ATOM 3277 O O . ALA B 1 211 ? -7.691 24.922 16.312 1 77.38 211 ALA B O 1
ATOM 3278 N N . ALA B 1 212 ? -8.812 23.125 16.031 1 65.62 212 ALA B N 1
ATOM 3279 C CA . ALA B 1 212 ? -10.023 23.875 15.695 1 65.62 212 ALA B CA 1
ATOM 3280 C C . ALA B 1 212 ? -10.773 24.297 16.969 1 65.62 212 ALA B C 1
ATOM 3282 O O . ALA B 1 212 ? -10.727 23.594 17.969 1 65.62 212 ALA B O 1
#